Protein AF-A0A0P6G7F4-F1 (afdb_monomer)

Radius of gyration: 25.24 Å; Cα contacts (8 Å, |Δi|>4): 689; chains: 1; bounding box: 61×70×70 Å

Mean predicted aligned error: 9.14 Å

Organism: NCBI:txid35525

Foldseek 3Di:
DDDPPDPPQPPPDDVCNLVPPPEDDEDAPAFDWFQDPPDRSSNYIDGQGADEFFAADDDDDPSYDHDAQWHFADPDVPDGTGTHGDPAPLSVQLVVQVVCVVVVWDAPFFDRFDADSNRFTQQWDQGVQFKIFGAERNRHTWQAIARCVQPVDCLSQVLPLRNVVVVQVVDPVNPPADRFAADNRNFGQQWGDDPQWIFGADRPPRDTPDDIDGLCCSCVYPSDDPVQADSNRADQLVVLLVVLVVVQVVVVVVVHGDDPSDRFDADSNNFGAQWDDDPFKIAGADSNRHGQDQLMDTCPDPCNVVQRLLLSHSQVNCVPVPTDRWDAASSNWGQQWTDDDQWIAGADRNRGGDTYIDGPVPQVVYPPDDPVDPPHD

InterPro domains:
  IPR000716 Thyroglobulin type-1 [PF00086] (112-146)
  IPR000716 Thyroglobulin type-1 [PF00086] (169-211)
  IPR000716 Thyroglobulin type-1 [PF00086] (321-354)
  IPR000716 Thyroglobulin type-1 [PS51162] (87-159)
  IPR000716 Thyroglobulin type-1 [PS51162] (160-223)
  IPR000716 Thyroglobulin type-1 [PS51162] (306-368)
  IPR000716 Thyroglobulin type-1 [SM00211] (112-163)
  IPR000716 Thyroglobulin type-1 [SM00211] (179-227)
  IPR000716 Thyroglobulin type-1 [SM00211] (263-308)
  IPR000716 Thyroglobulin type-1 [SM00211] (325-372)
  IPR036857 Thyroglobulin type-1 superfamily [G3DSA:4.10.800.10] (82-163)
  IPR036857 Thyroglobulin type-1 superfamily [G3DSA:4.10.800.10] (311-371)
  IPR036857 Thyroglobulin type-1 superfamily [SSF57610] (62-162)
  IPR036857 Thyroglobulin type-1 superfamily [SSF57610] (157-204)
  IPR036857 Thyroglobulin type-1 superfamily [SSF57610] (229-301)
  IPR036857 Thyroglobulin type-1 superfamily [SSF57610] (313-354)
  IPR051950 Developmental regulator and protease inhibitor [PTHR12352] (20-315)

Sequence (377 aa):
MLLPFVTLGDANCKEGSCDSANCASVDCSFGKMMNDPSSPCGCCKLCIFYIGENEACGVNMNNRECGPGLTCAVQNPGSEYICVKLETDCFKAQTDYDDRKSSGSLGMYETRPRCDDNGDFIARKCQPGSSCYCVDVANNRIFGESPPSYATSDVAMNCECSRAYQVAAQQDSLRTVQFPHCLPNGNYDLLQCVNQACFCIDSANQTLTSSIQPITAIMELPCYKADLHTPNYYRPCELERIKAKMLTNSYNRQNITLIGIEQPDCSPDGFYQPLILTKSTVYCADPYGEKIEHFEIEKESANANSMNCKCARTRYWLTDQNVAKPFCCTNGNYRPIQCRGGVCFCVDPDGNQIGIEVQTDKLTELKCYQQNQYPNC

Structure (mmCIF, N/CA/C/O backbone):
data_AF-A0A0P6G7F4-F1
#
_entry.id   AF-A0A0P6G7F4-F1
#
loop_
_atom_site.group_PDB
_atom_site.id
_atom_site.type_symbol
_atom_site.label_atom_id
_atom_site.label_alt_id
_atom_site.label_comp_id
_atom_site.label_asym_id
_atom_site.label_entity_id
_atom_site.label_seq_id
_atom_site.pdbx_PDB_ins_code
_atom_site.Cartn_x
_atom_site.Cartn_y
_atom_site.Cartn_z
_atom_site.occupancy
_atom_site.B_iso_or_equiv
_atom_site.auth_seq_id
_atom_site.auth_comp_id
_atom_site.auth_asym_id
_atom_site.auth_atom_id
_atom_site.pdbx_PDB_model_num
ATOM 1 N N . MET A 1 1 ? 20.709 20.300 11.913 1.00 32.03 1 MET A N 1
ATOM 2 C CA . MET A 1 1 ? 19.350 20.846 11.733 1.00 32.03 1 MET A CA 1
ATOM 3 C C . MET A 1 1 ? 19.401 21.725 10.488 1.00 32.03 1 MET A C 1
ATOM 5 O O . MET A 1 1 ? 19.714 22.901 10.583 1.00 32.03 1 MET A O 1
ATOM 9 N N . LEU A 1 2 ? 19.282 21.109 9.311 1.00 24.41 2 LEU A N 1
ATOM 10 C CA . LEU A 1 2 ? 19.240 21.810 8.027 1.00 24.41 2 LEU A CA 1
ATOM 11 C C . LEU A 1 2 ? 17.775 21.798 7.604 1.00 24.41 2 LEU A C 1
ATOM 13 O O . LEU A 1 2 ? 17.211 20.735 7.363 1.00 24.41 2 LEU A O 1
ATOM 17 N N . LEU A 1 3 ? 17.152 22.972 7.646 1.00 25.89 3 LEU A N 1
ATOM 18 C CA . LEU A 1 3 ? 15.829 23.203 7.079 1.00 25.89 3 LEU A CA 1
ATOM 19 C C . LEU A 1 3 ? 15.909 22.943 5.567 1.00 25.89 3 LEU A C 1
ATOM 21 O O . LEU A 1 3 ? 16.916 23.323 4.960 1.00 25.89 3 LEU A O 1
ATOM 25 N N . PRO A 1 4 ? 14.892 22.333 4.938 1.00 29.38 4 PRO A N 1
ATOM 26 C CA . PRO A 1 4 ? 14.825 22.341 3.489 1.00 29.38 4 PRO A CA 1
ATOM 27 C C . PRO A 1 4 ? 14.678 23.799 3.041 1.00 29.38 4 PRO A C 1
ATOM 29 O O . PRO A 1 4 ? 13.988 24.596 3.685 1.00 29.38 4 PRO A O 1
ATOM 32 N N . PHE A 1 5 ? 15.364 24.160 1.960 1.00 26.66 5 PHE A N 1
ATOM 33 C CA . PHE A 1 5 ? 15.181 25.446 1.303 1.00 26.66 5 PHE A CA 1
ATOM 34 C C . PHE A 1 5 ? 13.724 25.544 0.842 1.00 26.66 5 PHE A C 1
ATOM 36 O O . PHE A 1 5 ? 13.345 24.995 -0.188 1.00 26.66 5 PHE A O 1
ATOM 43 N N . VAL A 1 6 ? 12.899 26.238 1.625 1.00 29.52 6 VAL A N 1
ATOM 44 C CA . VAL A 1 6 ? 11.626 26.775 1.157 1.00 29.52 6 VAL A CA 1
ATOM 45 C C . VAL A 1 6 ? 11.990 27.763 0.058 1.00 29.52 6 VAL A C 1
ATOM 47 O O . VAL A 1 6 ? 12.577 28.811 0.330 1.00 29.52 6 VAL A O 1
ATOM 50 N N . THR A 1 7 ? 11.693 27.422 -1.194 1.00 34.00 7 THR A N 1
ATOM 51 C CA . THR A 1 7 ? 11.635 28.424 -2.254 1.00 34.00 7 THR A CA 1
ATOM 52 C C . THR A 1 7 ? 10.629 29.468 -1.793 1.00 34.00 7 THR A C 1
ATOM 54 O O . THR A 1 7 ? 9.460 29.140 -1.582 1.00 34.00 7 THR A O 1
ATOM 57 N N . LEU A 1 8 ? 11.098 30.695 -1.567 1.00 36.47 8 LEU A N 1
ATOM 58 C CA . LEU A 1 8 ? 10.249 31.856 -1.341 1.00 36.47 8 LEU A CA 1
ATOM 59 C C . LEU A 1 8 ? 9.288 31.950 -2.529 1.00 36.47 8 LEU A C 1
ATOM 61 O O . LEU A 1 8 ? 9.662 32.427 -3.595 1.00 36.47 8 LEU A O 1
ATOM 65 N N . GLY A 1 9 ? 8.067 31.443 -2.366 1.00 42.19 9 GLY A N 1
ATOM 66 C CA . GLY A 1 9 ? 6.969 31.839 -3.228 1.00 42.19 9 GLY A CA 1
ATOM 67 C C . GLY A 1 9 ? 6.782 33.334 -3.023 1.00 42.19 9 GLY A C 1
ATOM 68 O O . GLY A 1 9 ? 6.630 33.780 -1.883 1.00 42.19 9 GLY A O 1
ATOM 69 N N . ASP A 1 10 ? 6.858 34.106 -4.105 1.00 47.03 10 ASP A N 1
ATOM 70 C CA . ASP A 1 10 ? 6.564 35.533 -4.085 1.00 47.03 10 ASP A CA 1
ATOM 71 C C . ASP A 1 10 ? 5.234 35.757 -3.356 1.00 47.03 10 ASP A C 1
ATOM 73 O O . ASP A 1 10 ? 4.181 35.287 -3.791 1.00 47.03 10 ASP A O 1
ATOM 77 N N . ALA A 1 11 ? 5.268 36.497 -2.246 1.00 52.34 11 ALA A N 1
ATOM 78 C CA . ALA A 1 11 ? 4.124 36.732 -1.357 1.00 52.34 11 ALA A CA 1
ATOM 79 C C . ALA A 1 11 ? 2.942 37.495 -2.014 1.00 52.34 11 ALA A C 1
ATOM 81 O O . ALA A 1 11 ? 1.990 37.869 -1.332 1.00 52.34 11 ALA A O 1
ATOM 82 N N . ASN A 1 12 ? 2.995 37.733 -3.330 1.00 59.50 12 ASN A N 1
ATOM 83 C CA . ASN A 1 12 ? 2.031 38.494 -4.125 1.00 59.50 12 ASN A CA 1
ATOM 84 C C . ASN A 1 12 ? 1.296 37.669 -5.196 1.00 59.50 12 ASN A C 1
ATOM 86 O O . ASN A 1 12 ? 0.457 38.225 -5.905 1.00 59.50 12 ASN A O 1
ATOM 90 N N . CYS A 1 13 ? 1.5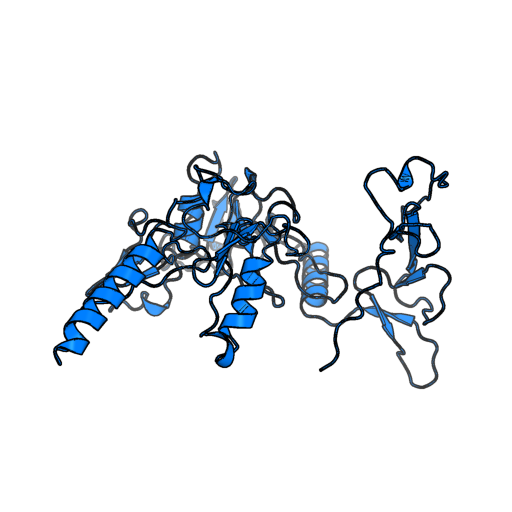78 36.373 -5.334 1.00 65.19 13 CYS A N 1
ATOM 91 C CA . CYS A 1 13 ? 0.926 35.534 -6.338 1.00 65.19 13 CYS A CA 1
ATOM 92 C C . CYS A 1 13 ? -0.450 35.062 -5.842 1.00 65.19 13 CYS A C 1
ATOM 94 O O . CYS A 1 13 ? -0.553 34.386 -4.819 1.00 65.19 13 CYS A O 1
ATOM 96 N N . LYS A 1 14 ? -1.514 35.447 -6.553 1.00 73.38 14 LYS A N 1
ATOM 97 C CA . LYS A 1 14 ? -2.914 35.093 -6.273 1.00 73.38 14 LYS A CA 1
ATOM 98 C C . LYS A 1 14 ? -3.507 34.314 -7.448 1.00 73.38 14 LYS A C 1
ATOM 100 O O . LYS A 1 14 ? -2.925 34.244 -8.529 1.00 73.38 14 LYS A O 1
ATOM 105 N N . GLU A 1 15 ? -4.692 33.749 -7.250 1.00 62.62 15 GLU A N 1
ATOM 106 C CA . GLU A 1 15 ? -5.500 33.217 -8.352 1.00 62.62 15 GLU A CA 1
ATOM 107 C C . GLU A 1 15 ? -5.698 34.298 -9.435 1.00 62.62 15 GLU A C 1
ATOM 109 O O . GLU A 1 15 ? -6.018 35.445 -9.117 1.00 62.62 15 GLU A O 1
ATOM 114 N N . GLY A 1 16 ? -5.433 33.953 -10.699 1.00 67.69 16 GLY A N 1
ATOM 115 C CA . GLY A 1 16 ? -5.450 34.883 -11.839 1.00 67.69 16 GLY A CA 1
ATOM 116 C C . GLY A 1 16 ? -4.136 35.635 -12.110 1.00 67.69 16 GLY A C 1
ATOM 117 O O . GLY A 1 16 ? -4.030 36.365 -13.094 1.00 67.69 16 G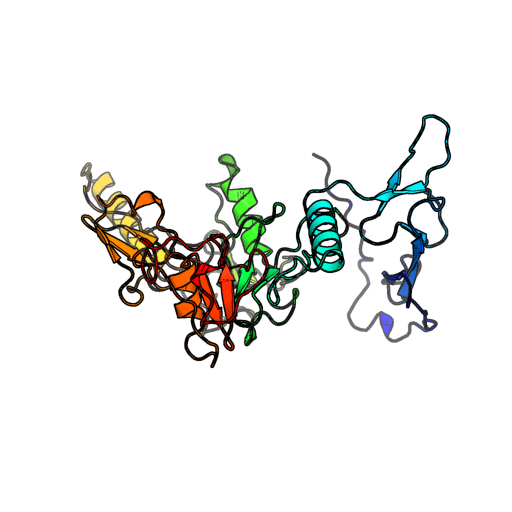LY A O 1
ATOM 118 N N . SER A 1 17 ? -3.081 35.438 -11.304 1.00 74.06 17 SER A N 1
ATOM 119 C CA . SER A 1 17 ? -1.766 36.073 -11.536 1.00 74.06 17 SER A CA 1
ATOM 120 C C . SER A 1 17 ? -1.102 35.691 -12.867 1.00 74.06 17 SER A C 1
ATOM 122 O O . SER A 1 17 ? -0.202 36.399 -13.311 1.00 74.06 17 SER A O 1
ATOM 124 N N . CYS A 1 18 ? -1.548 34.613 -13.514 1.00 75.88 18 CYS A N 1
ATOM 125 C CA . CYS A 1 18 ? -1.032 34.157 -14.804 1.00 75.88 18 CYS A CA 1
ATOM 126 C C . CYS A 1 18 ? -1.913 34.537 -16.004 1.00 75.88 18 CYS A C 1
ATOM 128 O O . CYS A 1 18 ? -1.534 34.241 -17.134 1.00 75.88 18 CYS A O 1
ATOM 130 N N . ASP A 1 19 ? -3.043 35.222 -15.800 1.00 77.38 19 ASP A N 1
ATOM 131 C CA . ASP A 1 19 ? -4.016 35.507 -16.870 1.00 77.38 19 ASP A CA 1
ATOM 132 C C . ASP A 1 19 ? -3.482 36.495 -17.921 1.00 77.38 19 ASP A C 1
ATOM 134 O O . ASP A 1 19 ? -3.932 36.511 -19.066 1.00 77.38 19 ASP A O 1
ATOM 138 N N . SER A 1 20 ? -2.501 37.318 -17.545 1.00 73.25 20 SER A N 1
ATOM 139 C CA . SER A 1 20 ? -1.807 38.261 -18.430 1.00 73.25 20 SER A CA 1
ATOM 140 C C . SER A 1 20 ? -0.437 37.763 -18.902 1.00 73.25 20 SER A C 1
ATOM 142 O O . SER A 1 20 ? 0.250 38.469 -19.645 1.00 73.25 20 SER A O 1
ATOM 144 N N . ALA A 1 21 ? -0.019 36.561 -18.487 1.00 76.00 21 ALA A N 1
ATOM 145 C CA . ALA A 1 21 ? 1.273 36.003 -18.857 1.00 76.00 21 ALA A CA 1
ATOM 146 C C . ALA A 1 21 ? 1.234 35.496 -20.306 1.00 76.00 21 ALA A C 1
ATOM 148 O O . ALA A 1 21 ? 0.567 34.516 -20.631 1.00 76.00 21 ALA A O 1
ATOM 149 N N . ASN A 1 22 ? 1.974 36.160 -21.197 1.00 81.31 22 ASN A N 1
ATOM 150 C CA . ASN A 1 22 ? 2.130 35.713 -22.578 1.00 81.31 22 ASN A CA 1
ATOM 151 C C . ASN A 1 22 ? 3.316 34.745 -22.683 1.00 81.31 22 ASN A C 1
ATOM 153 O O . ASN A 1 22 ? 4.452 35.159 -22.919 1.00 81.31 22 ASN A O 1
ATOM 157 N N . CYS A 1 23 ? 3.053 33.461 -22.449 1.00 82.56 23 CYS A N 1
ATOM 158 C CA . CYS A 1 23 ? 4.069 32.415 -22.473 1.00 82.56 23 CYS A CA 1
ATOM 159 C C . CYS A 1 23 ? 4.155 31.757 -23.854 1.00 82.56 23 CYS A C 1
ATOM 161 O O . CYS A 1 23 ? 3.141 31.378 -24.441 1.00 82.56 23 CYS A O 1
ATOM 163 N N . ALA A 1 24 ? 5.375 31.572 -24.359 1.00 81.38 24 ALA A N 1
ATOM 164 C CA . ALA A 1 24 ? 5.593 30.773 -25.558 1.00 81.38 24 ALA A CA 1
ATOM 165 C C . ALA A 1 24 ? 5.226 29.304 -25.292 1.00 81.38 24 ALA A C 1
ATOM 167 O O . ALA A 1 24 ? 5.461 28.779 -24.202 1.00 81.38 24 ALA A O 1
ATOM 168 N N . SER A 1 25 ? 4.669 28.631 -26.301 1.00 79.94 25 SER A N 1
ATOM 169 C CA . SER A 1 25 ? 4.510 27.178 -26.254 1.00 79.94 25 SER A CA 1
ATOM 170 C C . SER A 1 25 ? 5.894 26.530 -26.244 1.00 79.94 25 SER A C 1
ATOM 172 O O . SER A 1 25 ? 6.735 26.851 -27.084 1.00 79.94 25 SER A O 1
ATOM 174 N N . VAL A 1 26 ? 6.125 25.638 -25.282 1.00 83.75 26 VAL A N 1
ATOM 175 C CA . VAL A 1 26 ? 7.378 24.895 -25.145 1.00 83.75 26 VAL A CA 1
ATOM 176 C C . VAL A 1 26 ? 7.115 23.436 -25.489 1.00 83.75 26 VAL A C 1
ATOM 178 O O . VAL A 1 26 ? 6.286 22.789 -24.849 1.00 83.75 26 VAL A O 1
ATOM 181 N N . ASP A 1 27 ? 7.822 22.922 -26.495 1.00 85.50 27 ASP A N 1
ATOM 182 C CA . ASP A 1 27 ? 7.880 21.487 -26.767 1.00 85.50 27 ASP A CA 1
ATOM 183 C C . ASP A 1 27 ? 8.790 20.815 -25.734 1.00 85.50 27 ASP A C 1
ATOM 185 O O . ASP A 1 27 ? 9.940 21.215 -25.545 1.00 85.50 27 ASP A O 1
ATOM 189 N N . CYS A 1 28 ? 8.256 19.799 -25.062 1.00 84.62 28 CYS A N 1
ATOM 190 C CA . CYS A 1 28 ? 8.971 19.020 -24.062 1.00 84.62 28 CYS A CA 1
ATOM 191 C C . CYS A 1 28 ? 8.743 17.520 -24.233 1.00 84.62 28 CYS A C 1
ATOM 193 O O . CYS A 1 28 ? 8.580 16.777 -23.269 1.00 84.62 28 CYS A O 1
ATOM 195 N N . SER A 1 29 ? 8.723 17.071 -25.487 1.00 84.44 29 SER A N 1
ATOM 196 C CA . SER A 1 29 ? 8.548 15.657 -25.830 1.00 84.44 29 SER A CA 1
ATOM 197 C C . SER A 1 29 ? 9.662 14.749 -25.274 1.00 84.44 29 SER A C 1
ATOM 199 O O . SER A 1 29 ? 9.4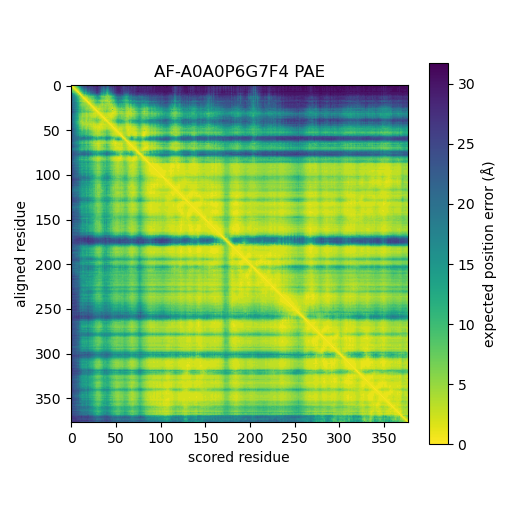30 13.563 -25.054 1.00 84.44 29 SER A O 1
ATOM 201 N N . PHE A 1 30 ? 10.857 15.298 -25.018 1.00 83.75 30 PHE A N 1
ATOM 202 C CA . PHE A 1 30 ? 12.039 14.574 -24.523 1.00 83.75 30 PHE A CA 1
ATOM 203 C C . PHE A 1 30 ? 12.648 15.242 -23.282 1.00 83.75 30 PHE A C 1
ATOM 205 O O . PHE A 1 30 ? 13.852 15.497 -23.216 1.00 83.75 30 PHE A O 1
ATOM 212 N N . GLY A 1 31 ? 11.807 15.579 -22.307 1.00 85.00 31 GLY A N 1
ATOM 213 C CA . GLY A 1 31 ? 12.251 16.278 -21.109 1.00 85.00 31 GLY A CA 1
ATOM 214 C C . GLY A 1 31 ? 11.205 16.361 -20.005 1.00 85.00 31 GLY A C 1
ATOM 215 O O . GLY A 1 31 ? 10.119 15.787 -20.098 1.00 85.00 31 GLY A O 1
ATOM 216 N N . LYS A 1 32 ? 11.542 17.114 -18.959 1.00 85.38 32 LYS A N 1
ATOM 217 C CA . LYS A 1 32 ? 10.670 17.447 -17.835 1.00 85.38 32 LYS A CA 1
ATOM 218 C C . LYS A 1 32 ? 10.153 18.871 -17.974 1.00 85.38 32 LYS A C 1
ATOM 220 O O . LYS A 1 32 ? 10.929 19.825 -18.027 1.00 85.38 32 LYS A O 1
ATOM 225 N N . MET A 1 33 ? 8.832 19.024 -17.981 1.00 86.81 33 MET A N 1
ATOM 226 C CA . MET A 1 33 ? 8.202 20.340 -17.891 1.00 86.81 33 MET A CA 1
ATOM 227 C C . MET A 1 33 ? 8.309 20.875 -16.467 1.00 86.81 33 MET A C 1
ATOM 229 O O . MET A 1 33 ? 7.898 20.211 -15.515 1.00 86.81 33 MET A O 1
ATOM 233 N N . MET A 1 34 ? 8.804 22.098 -16.324 1.00 83.38 34 MET A N 1
ATOM 234 C CA . MET A 1 34 ? 8.910 22.791 -15.043 1.00 83.38 34 MET A CA 1
ATOM 235 C C . MET A 1 34 ? 8.367 24.212 -15.149 1.00 83.38 34 MET A C 1
ATOM 237 O O . MET A 1 34 ? 8.244 24.764 -16.243 1.00 83.38 34 MET A O 1
ATOM 241 N N . ASN A 1 35 ? 8.017 24.808 -14.009 1.00 84.31 35 ASN A N 1
ATOM 242 C CA . ASN A 1 35 ? 7.751 26.243 -13.960 1.00 84.31 35 ASN A CA 1
ATOM 243 C C . ASN A 1 35 ? 9.066 26.980 -14.200 1.00 84.31 35 ASN A C 1
ATOM 245 O O . ASN A 1 35 ? 10.075 26.645 -13.583 1.00 84.31 35 ASN A O 1
ATOM 249 N N . ASP A 1 36 ? 9.044 27.969 -15.084 1.00 83.56 36 ASP A N 1
ATOM 250 C CA . ASP A 1 36 ? 10.187 28.834 -15.325 1.00 83.56 36 ASP A CA 1
ATOM 251 C C . ASP A 1 36 ? 10.419 29.719 -14.089 1.00 83.56 36 ASP A C 1
ATOM 253 O O . ASP A 1 36 ? 9.568 30.560 -13.784 1.00 83.56 36 ASP A O 1
ATOM 257 N N . PRO A 1 37 ? 11.541 29.557 -13.363 1.00 77.62 37 PRO A N 1
ATOM 258 C CA . PRO A 1 37 ? 11.825 30.354 -12.174 1.00 77.62 37 PRO A CA 1
ATOM 259 C C . PRO A 1 37 ? 12.095 31.830 -12.497 1.00 77.62 37 PRO A C 1
ATOM 261 O O . PRO A 1 37 ? 12.038 32.665 -11.601 1.00 77.62 37 PRO A O 1
ATOM 264 N N . SER A 1 38 ? 12.379 32.168 -13.760 1.00 80.56 38 SER A N 1
ATOM 265 C CA . SER A 1 38 ? 12.481 33.556 -14.221 1.00 80.56 38 SER A CA 1
ATOM 266 C C . SER A 1 38 ? 11.122 34.170 -14.579 1.00 80.56 38 SER A C 1
ATOM 268 O O . SER A 1 38 ? 11.014 35.386 -14.753 1.00 80.56 38 SER A O 1
ATOM 270 N N . SER A 1 39 ? 10.068 33.349 -14.655 1.00 80.56 39 SER A N 1
ATOM 271 C CA . SER A 1 39 ? 8.709 33.812 -14.908 1.00 80.56 39 SER A CA 1
ATOM 272 C C . SER A 1 39 ? 8.061 34.331 -13.619 1.00 80.56 39 SER A C 1
ATOM 274 O O . SER A 1 39 ? 8.060 33.617 -12.611 1.00 80.56 39 SER A O 1
ATOM 276 N N . PRO A 1 40 ? 7.450 35.534 -13.630 1.00 77.56 40 PRO A N 1
ATOM 277 C CA . PRO A 1 40 ? 6.684 36.039 -12.493 1.00 77.56 40 PRO A CA 1
ATOM 278 C C . PRO A 1 40 ? 5.640 35.016 -12.040 1.00 77.56 40 PRO A C 1
ATOM 280 O O . PRO A 1 40 ? 4.888 34.496 -12.866 1.00 77.56 40 PRO A O 1
ATOM 283 N N . CYS A 1 41 ? 5.607 34.704 -10.742 1.00 76.06 41 CYS A N 1
ATOM 284 C CA . CYS A 1 41 ? 4.721 33.685 -10.165 1.00 76.06 41 CYS A CA 1
ATOM 285 C C . CYS A 1 41 ? 4.843 32.269 -10.775 1.00 76.06 41 CYS A C 1
ATOM 287 O O . CYS A 1 41 ? 3.969 31.434 -10.549 1.00 76.06 41 CYS A O 1
ATOM 289 N N . GLY A 1 42 ? 5.904 31.976 -11.540 1.00 75.62 42 GLY A N 1
ATOM 290 C CA . GLY A 1 42 ? 6.092 30.688 -12.215 1.00 75.62 42 GLY A CA 1
ATOM 291 C C . GLY A 1 42 ? 5.057 30.400 -13.309 1.00 75.62 42 GLY A C 1
ATOM 292 O O . GLY A 1 42 ? 4.745 29.235 -13.562 1.00 75.62 42 GLY A O 1
ATOM 293 N N . CYS A 1 43 ? 4.487 31.442 -13.924 1.00 84.06 43 CYS A N 1
ATOM 294 C CA . CYS A 1 43 ? 3.384 31.314 -14.877 1.00 84.06 43 CYS A CA 1
ATOM 295 C C . CYS A 1 43 ? 3.777 30.636 -16.195 1.00 84.06 43 CYS A C 1
ATOM 297 O O . CYS A 1 43 ? 2.992 29.870 -16.757 1.00 84.06 43 CYS A O 1
ATOM 299 N N . CYS A 1 44 ? 4.986 30.895 -16.690 1.00 86.38 44 CYS A N 1
ATOM 300 C CA . CYS A 1 44 ? 5.501 30.237 -17.882 1.00 86.38 44 CYS A CA 1
ATOM 301 C C . CYS A 1 44 ? 6.174 28.912 -17.543 1.00 86.38 44 CYS A C 1
ATOM 303 O O . CYS A 1 44 ? 6.639 28.679 -16.427 1.00 86.38 44 CYS A O 1
ATOM 305 N N . LYS A 1 45 ? 6.204 28.022 -18.533 1.00 87.50 45 LYS A N 1
ATOM 306 C CA . LYS A 1 45 ? 6.851 26.720 -18.421 1.00 87.50 45 LYS A CA 1
ATOM 307 C C . LYS A 1 45 ? 8.166 26.727 -19.181 1.00 87.50 45 LYS A C 1
ATOM 309 O O . LYS A 1 45 ? 8.288 27.404 -20.196 1.00 87.50 45 LYS A O 1
ATOM 314 N N . LEU A 1 46 ? 9.105 25.920 -18.714 1.00 88.44 46 LEU A N 1
ATOM 315 C CA . LEU A 1 46 ? 10.348 25.600 -19.400 1.00 88.44 46 LEU A CA 1
ATOM 316 C C . LEU A 1 46 ? 10.465 24.074 -19.506 1.00 88.44 46 LEU A C 1
ATOM 318 O O . LEU A 1 46 ? 9.889 23.350 -18.691 1.00 88.44 46 LEU A O 1
ATOM 322 N N . CYS A 1 47 ? 11.216 23.588 -20.489 1.00 88.06 47 CYS A N 1
ATOM 323 C CA . CYS A 1 47 ? 11.548 22.173 -20.601 1.00 88.06 47 CYS A CA 1
ATOM 324 C C . CYS A 1 47 ? 13.004 21.935 -20.213 1.00 88.06 47 CYS A C 1
ATOM 326 O O . CYS A 1 47 ? 13.896 22.557 -20.795 1.00 88.06 47 CYS A O 1
ATOM 328 N N . ILE A 1 48 ? 13.238 21.019 -19.275 1.00 87.56 48 ILE A N 1
ATOM 329 C CA . ILE A 1 48 ? 14.564 20.455 -19.029 1.00 87.56 48 ILE A CA 1
ATOM 330 C C . ILE A 1 48 ? 14.706 19.202 -19.888 1.00 87.56 48 ILE A C 1
ATOM 332 O O . ILE A 1 48 ? 13.992 18.227 -19.681 1.00 87.56 48 ILE A O 1
ATOM 336 N N . PHE A 1 49 ? 15.602 19.228 -20.870 1.00 88.94 49 PHE A N 1
ATOM 337 C CA . PHE A 1 49 ? 15.804 18.107 -21.785 1.00 88.94 49 PHE A CA 1
ATOM 338 C C . PHE A 1 49 ? 16.640 17.005 -21.143 1.00 88.94 49 PHE A C 1
ATOM 340 O O . PHE A 1 49 ? 17.657 17.277 -20.500 1.00 88.94 49 PHE A O 1
ATOM 347 N N . TYR A 1 50 ? 16.237 15.760 -21.373 1.00 90.62 50 TYR A N 1
ATOM 348 C CA . TYR A 1 50 ? 16.955 14.610 -20.846 1.00 90.62 50 TYR A CA 1
ATOM 349 C C . TYR A 1 50 ? 18.200 14.275 -21.671 1.00 90.62 50 TYR A C 1
ATOM 351 O O . TYR A 1 50 ? 18.185 14.304 -22.901 1.00 90.62 50 TYR A O 1
ATOM 359 N N . ILE A 1 51 ? 19.267 13.936 -20.956 1.00 89.50 51 ILE A N 1
ATOM 360 C CA . ILE A 1 51 ? 20.563 13.480 -21.454 1.00 89.50 51 ILE A CA 1
ATOM 361 C C . ILE A 1 51 ? 20.630 11.956 -21.287 1.00 89.50 51 ILE A C 1
ATOM 363 O O . ILE A 1 51 ? 20.201 11.417 -20.261 1.00 89.50 51 ILE A O 1
ATOM 367 N N . GLY A 1 52 ? 21.144 11.265 -22.303 1.00 88.62 52 GLY A N 1
ATOM 368 C CA . GLY A 1 52 ? 21.252 9.809 -22.333 1.00 88.62 52 GLY A CA 1
ATOM 369 C C . GLY A 1 52 ? 22.411 9.256 -21.501 1.00 88.62 52 GLY A C 1
ATOM 370 O O . GLY A 1 52 ? 23.301 9.978 -21.059 1.00 88.62 52 GLY A O 1
ATOM 371 N N . GLU A 1 53 ? 22.420 7.940 -21.298 1.00 89.81 53 GLU A N 1
ATOM 372 C CA . GLU A 1 53 ? 23.527 7.243 -20.633 1.00 89.81 53 GLU A CA 1
ATOM 373 C C . GLU A 1 53 ? 24.850 7.453 -21.395 1.00 89.81 53 GLU A C 1
ATOM 375 O O . GLU A 1 53 ? 24.885 7.386 -22.624 1.00 89.81 53 GLU A O 1
ATOM 380 N N . ASN A 1 54 ? 25.945 7.665 -20.662 1.00 89.31 54 ASN A N 1
ATOM 381 C CA . ASN A 1 54 ? 27.294 7.966 -21.164 1.00 89.31 54 ASN A CA 1
ATOM 382 C C . ASN A 1 54 ? 27.458 9.309 -21.894 1.00 89.31 54 ASN A C 1
ATOM 384 O O . ASN A 1 54 ? 28.535 9.586 -22.422 1.00 89.31 54 ASN A O 1
ATOM 388 N N . GLU A 1 55 ? 26.440 10.165 -21.909 1.00 89.62 55 GLU A N 1
ATOM 389 C CA . GLU A 1 55 ? 26.579 11.532 -22.402 1.00 89.62 55 GLU A CA 1
ATOM 390 C C . GLU A 1 55 ? 27.085 12.468 -21.294 1.00 89.62 55 GLU A C 1
ATOM 392 O O . GLU A 1 55 ? 26.828 12.256 -20.105 1.00 89.62 55 GLU A O 1
ATOM 397 N N . ALA A 1 56 ? 27.823 13.508 -21.692 1.00 88.25 56 ALA A N 1
ATOM 398 C CA . ALA A 1 56 ? 28.409 14.478 -20.773 1.00 88.25 56 ALA A CA 1
ATOM 399 C C . ALA A 1 56 ? 27.333 15.239 -19.987 1.00 88.25 56 ALA A C 1
ATOM 401 O O . ALA A 1 56 ? 26.372 15.751 -20.565 1.00 88.25 56 ALA A O 1
ATOM 402 N N . CYS A 1 57 ? 27.536 15.352 -18.676 1.00 88.12 57 CYS A N 1
ATOM 403 C CA . CYS A 1 57 ? 26.657 16.054 -17.752 1.00 88.12 57 CYS A CA 1
ATOM 404 C C . CYS A 1 57 ? 27.434 17.068 -16.887 1.00 88.12 57 CYS A C 1
ATOM 406 O O . CYS A 1 57 ? 28.662 17.059 -16.856 1.00 88.12 57 CYS A O 1
ATOM 408 N N . GLY A 1 58 ? 26.756 17.980 -16.184 1.00 80.50 58 GLY A N 1
ATOM 409 C CA . GLY A 1 58 ? 27.428 18.949 -15.312 1.00 80.50 58 GLY A CA 1
ATOM 410 C C . GLY A 1 58 ? 26.480 19.888 -14.565 1.00 80.50 58 GLY A C 1
ATOM 411 O O . GLY A 1 58 ? 25.283 19.915 -14.819 1.00 80.50 58 GLY A O 1
ATOM 412 N N . VAL A 1 59 ? 27.030 20.691 -13.646 1.00 66.50 59 VAL A N 1
ATOM 413 C CA . VAL A 1 59 ? 26.258 21.563 -12.730 1.00 66.50 59 VAL A CA 1
ATOM 414 C C . VAL A 1 59 ? 25.619 22.775 -13.439 1.00 66.50 59 VAL A C 1
ATOM 416 O O . VAL A 1 59 ? 24.677 23.361 -12.925 1.00 66.50 59 VAL A O 1
ATOM 419 N N . ASN A 1 60 ? 26.104 23.145 -14.630 1.00 66.06 60 ASN A N 1
ATOM 420 C CA . ASN A 1 60 ? 25.626 24.294 -15.414 1.00 66.06 60 ASN A CA 1
ATOM 421 C C . ASN A 1 60 ? 25.268 23.876 -16.844 1.00 66.06 60 ASN A C 1
ATOM 423 O O . ASN A 1 60 ? 25.899 24.306 -17.811 1.00 66.06 60 ASN A O 1
ATOM 427 N N . MET A 1 61 ? 24.275 23.005 -16.989 1.00 63.47 61 MET A N 1
ATOM 428 C CA . MET A 1 61 ? 23.760 22.650 -18.307 1.00 63.47 61 MET A CA 1
ATOM 429 C C . MET A 1 61 ? 22.482 23.426 -18.592 1.00 63.47 61 MET A C 1
ATOM 431 O O . MET A 1 61 ? 21.523 23.336 -17.835 1.00 63.47 61 MET A O 1
ATOM 435 N N . ASN A 1 62 ? 22.486 24.197 -19.684 1.00 71.69 62 ASN A N 1
ATOM 436 C CA . ASN A 1 62 ? 21.370 25.018 -20.168 1.00 71.69 62 ASN A CA 1
ATOM 437 C C . ASN A 1 62 ? 20.074 24.195 -20.317 1.00 71.69 62 ASN A C 1
ATOM 439 O O . ASN A 1 62 ? 19.795 23.685 -21.402 1.00 71.69 62 ASN A O 1
ATOM 443 N N . ASN A 1 63 ? 19.298 24.069 -19.240 1.00 78.38 63 ASN A N 1
ATOM 444 C CA . ASN A 1 63 ? 18.069 23.279 -19.162 1.00 78.38 63 ASN A CA 1
ATOM 445 C C . ASN A 1 63 ? 18.250 21.831 -19.645 1.00 78.38 63 ASN A C 1
ATOM 447 O O . ASN A 1 63 ? 17.454 21.337 -20.443 1.00 78.38 63 ASN A O 1
ATOM 451 N N . ARG A 1 64 ? 19.314 21.153 -19.201 1.00 85.12 64 ARG A N 1
ATOM 452 C CA . ARG A 1 64 ? 19.491 19.718 -19.450 1.00 85.12 64 ARG A CA 1
ATOM 453 C C . ARG A 1 64 ? 19.853 18.976 -18.177 1.00 85.12 64 ARG A C 1
ATOM 455 O O . ARG A 1 64 ? 20.627 19.487 -17.374 1.00 85.12 64 ARG A O 1
ATOM 462 N N . GLU A 1 65 ? 19.337 17.767 -18.037 1.00 87.81 65 GLU A N 1
ATOM 463 C CA . GLU A 1 65 ? 19.634 16.881 -16.914 1.00 87.81 65 GLU A CA 1
ATOM 464 C C . GLU A 1 65 ? 19.717 15.433 -17.383 1.00 87.81 65 GLU A C 1
ATOM 466 O O . GLU A 1 65 ? 19.205 15.088 -18.447 1.00 87.81 65 GLU A O 1
ATOM 471 N N . CYS A 1 66 ? 20.375 14.575 -16.609 1.00 89.31 66 CYS A N 1
ATOM 472 C CA . CYS A 1 66 ? 20.359 13.145 -16.891 1.00 89.31 66 CYS A CA 1
ATOM 473 C C . CYS A 1 66 ? 18.917 12.622 -16.884 1.00 89.31 66 CYS A C 1
ATOM 475 O O . CYS A 1 66 ? 18.115 13.015 -16.040 1.00 89.31 66 CYS A O 1
ATOM 477 N N . GLY A 1 67 ? 18.584 11.763 -17.849 1.00 86.88 67 GLY A N 1
ATOM 478 C CA . GLY A 1 67 ? 17.246 11.187 -17.955 1.00 86.88 67 GLY A CA 1
ATOM 479 C C . GLY A 1 67 ? 16.817 10.386 -16.716 1.00 86.88 67 GLY A C 1
ATOM 480 O O . GLY A 1 67 ? 17.648 10.049 -15.872 1.00 86.88 67 GLY A O 1
ATOM 481 N N . PRO A 1 68 ? 15.527 10.026 -16.604 1.00 83.31 68 PRO A N 1
ATOM 482 C CA . PRO A 1 68 ? 15.025 9.235 -15.483 1.00 83.31 68 PRO A CA 1
ATOM 483 C C . PRO A 1 68 ? 15.832 7.943 -15.280 1.00 83.31 68 PRO A C 1
ATOM 485 O O . PRO A 1 68 ? 16.031 7.176 -16.222 1.00 83.31 68 PRO A O 1
ATOM 488 N N . GLY A 1 69 ? 16.287 7.697 -14.048 1.00 84.12 69 GLY A N 1
ATOM 489 C CA . GLY A 1 69 ? 17.140 6.547 -13.712 1.00 84.12 69 GLY A CA 1
ATOM 490 C C . GLY A 1 69 ? 18.626 6.725 -13.981 1.00 84.12 69 GLY A C 1
ATOM 491 O O . GLY A 1 69 ? 19.393 5.777 -13.804 1.00 84.12 69 GLY A O 1
ATOM 492 N N . LEU A 1 70 ? 19.046 7.930 -14.360 1.00 88.81 70 LEU A N 1
ATOM 493 C CA . LEU A 1 70 ? 20.441 8.301 -14.520 1.00 88.81 70 LEU A CA 1
ATOM 494 C C . LEU A 1 70 ? 20.823 9.391 -13.511 1.00 88.81 70 LEU A C 1
ATOM 496 O O . LEU A 1 70 ? 20.019 10.241 -13.141 1.00 88.81 70 LEU A O 1
ATOM 500 N N . THR A 1 71 ? 22.081 9.387 -13.090 1.00 88.56 71 THR A N 1
ATOM 501 C CA . THR A 1 71 ? 22.686 10.413 -12.242 1.00 88.56 71 THR A CA 1
ATOM 502 C C . THR A 1 71 ? 23.982 10.908 -12.859 1.00 88.56 71 THR A C 1
ATOM 504 O O . THR A 1 71 ? 24.665 10.179 -13.580 1.00 88.56 71 THR A O 1
ATOM 507 N N . CYS A 1 72 ? 24.324 12.163 -12.590 1.00 89.00 72 CYS A N 1
ATOM 508 C CA . CYS A 1 72 ? 25.539 12.766 -13.105 1.00 89.00 72 CYS A CA 1
ATOM 509 C C . CYS A 1 72 ? 26.724 12.412 -12.203 1.00 89.00 72 CYS A C 1
ATOM 511 O O . CYS A 1 72 ? 26.833 12.927 -11.089 1.00 89.00 72 CYS A O 1
ATOM 513 N N . ALA A 1 73 ? 27.614 11.537 -12.672 1.00 88.00 73 ALA A N 1
ATOM 514 C CA . ALA A 1 73 ? 28.754 11.074 -11.888 1.00 88.00 73 ALA A CA 1
ATOM 515 C C . ALA A 1 73 ? 30.032 10.961 -12.726 1.00 88.00 73 ALA A C 1
ATOM 517 O O . ALA A 1 73 ? 30.013 10.906 -13.954 1.00 88.00 73 ALA A O 1
ATOM 518 N N . VAL A 1 74 ? 31.168 10.921 -12.033 1.00 86.06 74 VAL A N 1
ATOM 519 C CA . VAL A 1 74 ? 32.484 10.723 -12.644 1.00 86.06 74 VAL A CA 1
ATOM 520 C C . VAL A 1 74 ? 32.839 9.242 -12.555 1.00 86.06 74 VAL A C 1
ATOM 522 O O . VAL A 1 74 ? 32.914 8.701 -11.454 1.00 86.06 74 VAL A O 1
ATOM 525 N N . GLN A 1 75 ? 33.094 8.585 -13.690 1.00 76.50 75 GLN A N 1
ATOM 526 C CA . GLN A 1 75 ? 33.506 7.174 -13.687 1.00 76.50 75 GLN A CA 1
ATOM 527 C C . GLN A 1 75 ? 34.971 6.982 -13.266 1.00 76.50 75 GLN A C 1
ATOM 529 O O . GLN A 1 75 ? 35.292 5.985 -12.627 1.00 76.50 75 GLN A O 1
ATOM 534 N N . ASN A 1 76 ? 35.862 7.929 -13.589 1.00 79.75 76 ASN A N 1
ATOM 535 C CA . ASN A 1 76 ? 37.287 7.860 -13.244 1.00 79.75 76 ASN A CA 1
ATOM 536 C C . ASN A 1 76 ? 37.824 9.202 -12.714 1.00 79.75 76 ASN A C 1
ATOM 538 O O . ASN A 1 76 ? 37.502 10.245 -13.287 1.00 79.75 76 ASN A O 1
ATOM 542 N N . PRO A 1 77 ? 38.695 9.227 -11.689 1.00 73.38 77 PRO A N 1
ATOM 543 C CA . PRO A 1 77 ? 39.281 10.473 -11.190 1.00 73.38 77 PRO A CA 1
ATOM 544 C C . PRO A 1 77 ? 39.940 11.293 -12.317 1.00 73.38 77 PRO A C 1
ATOM 546 O O . PRO A 1 77 ? 40.867 10.816 -12.966 1.00 73.38 77 PRO A O 1
ATOM 549 N N . GLY A 1 78 ? 39.454 12.517 -12.557 1.00 73.25 78 GLY A N 1
ATOM 550 C CA . GLY A 1 78 ? 39.948 13.412 -13.618 1.00 73.25 78 GLY A CA 1
ATOM 551 C C . GLY A 1 78 ? 39.248 13.292 -14.980 1.00 73.25 78 GLY A C 1
ATOM 552 O O . GLY A 1 78 ? 39.648 13.988 -15.910 1.00 73.25 78 GLY A O 1
ATOM 553 N N . SER A 1 79 ? 38.223 12.444 -15.107 1.00 78.50 79 SER A N 1
ATOM 554 C CA . SER A 1 79 ? 37.360 12.377 -16.299 1.00 78.50 79 SER A CA 1
ATOM 555 C C . SER A 1 79 ? 36.188 13.365 -16.237 1.00 78.50 79 SER A C 1
ATOM 557 O O . SER A 1 79 ? 35.885 13.924 -15.180 1.00 78.50 79 SER A O 1
ATOM 559 N N . GLU A 1 80 ? 35.553 13.601 -17.387 1.00 83.25 80 GLU A N 1
ATOM 560 C CA . GLU A 1 80 ? 34.326 14.396 -17.479 1.00 83.25 80 GLU A CA 1
ATOM 561 C C . GLU A 1 80 ? 33.170 13.700 -16.745 1.00 83.25 80 GLU A C 1
ATOM 563 O O . GLU A 1 80 ? 33.113 12.472 -16.645 1.00 83.25 80 GLU A O 1
ATOM 568 N N . TYR A 1 81 ? 32.249 14.499 -16.210 1.00 88.38 81 TYR A N 1
ATOM 569 C CA . TYR A 1 81 ? 31.017 13.983 -15.628 1.00 88.38 81 TYR A CA 1
ATOM 570 C C . TYR A 1 81 ? 30.129 13.456 -16.753 1.00 88.38 81 TYR A C 1
ATOM 572 O O . TYR A 1 81 ? 29.924 14.144 -17.752 1.00 88.38 81 TYR A O 1
ATOM 580 N N . ILE A 1 82 ? 29.587 12.255 -16.579 1.00 90.81 82 ILE A N 1
ATOM 581 C CA . ILE A 1 82 ? 28.666 11.639 -17.533 1.00 90.81 82 ILE A CA 1
ATOM 582 C C . ILE A 1 82 ? 27.438 11.088 -16.813 1.00 90.81 82 ILE A C 1
ATOM 584 O O . ILE A 1 82 ? 27.473 10.795 -15.614 1.00 90.81 82 ILE A O 1
ATOM 588 N N . CYS A 1 83 ? 26.336 10.953 -17.542 1.00 90.12 83 CYS A N 1
ATOM 589 C CA . CYS A 1 83 ? 25.139 10.321 -17.012 1.00 90.12 83 CYS A CA 1
ATOM 590 C C . CYS A 1 83 ? 25.356 8.810 -16.888 1.00 90.12 83 CYS A C 1
ATOM 592 O O . CYS A 1 83 ? 25.570 8.116 -17.882 1.00 90.12 83 CYS A O 1
ATOM 594 N N . VAL A 1 84 ? 25.285 8.297 -15.664 1.00 89.56 84 VAL A N 1
ATOM 595 C CA . VAL A 1 84 ? 25.404 6.868 -15.341 1.00 89.56 84 VAL A CA 1
ATOM 596 C C . VAL A 1 84 ? 24.128 6.376 -14.677 1.00 89.5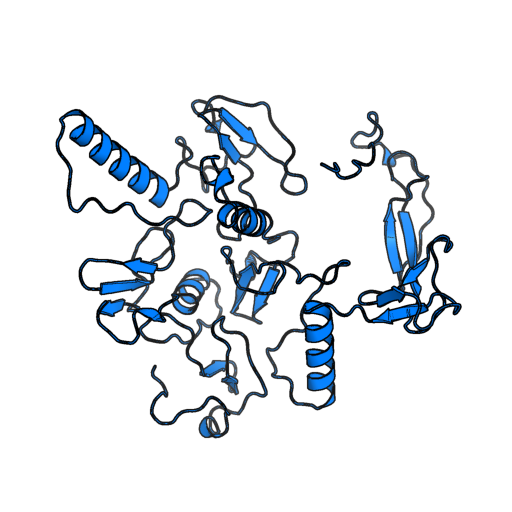6 84 VAL A C 1
ATOM 598 O O . VAL A 1 84 ? 23.389 7.170 -14.103 1.00 89.56 84 VAL A O 1
ATOM 601 N N . LYS A 1 85 ? 23.861 5.070 -14.720 1.00 87.94 85 LYS A N 1
ATOM 602 C CA . LYS A 1 85 ? 22.691 4.486 -14.052 1.00 87.94 85 LYS A CA 1
ATOM 603 C C . LYS A 1 85 ? 22.716 4.734 -12.547 1.00 87.94 85 LYS A C 1
ATOM 605 O O . LYS A 1 85 ? 23.756 4.605 -11.901 1.00 87.94 85 LYS A O 1
ATOM 610 N N . LEU A 1 86 ? 21.559 5.087 -11.996 1.00 86.94 86 LEU A N 1
ATOM 611 C CA . LEU A 1 86 ? 21.395 5.240 -10.560 1.00 86.94 86 LEU A CA 1
ATOM 612 C C . LEU A 1 86 ? 21.279 3.855 -9.902 1.00 86.94 86 LEU A C 1
ATOM 614 O O . LEU A 1 86 ? 20.387 3.073 -10.216 1.00 86.94 86 LEU A O 1
ATOM 618 N N . GLU A 1 87 ? 22.178 3.558 -8.967 1.00 87.75 87 GLU A N 1
ATOM 619 C CA . GLU A 1 87 ? 22.307 2.243 -8.320 1.00 87.75 87 GLU A CA 1
ATOM 620 C C . GLU A 1 87 ? 21.418 2.091 -7.065 1.00 87.75 87 GLU A C 1
ATOM 622 O O . GLU A 1 87 ? 21.872 1.607 -6.023 1.00 87.75 87 GLU A O 1
ATOM 627 N N . THR A 1 88 ? 20.143 2.493 -7.142 1.00 92.25 88 THR A N 1
ATOM 628 C CA . THR A 1 88 ? 19.163 2.293 -6.052 1.00 92.25 88 THR A CA 1
ATOM 629 C C . THR A 1 88 ? 18.366 1.000 -6.211 1.00 92.25 88 THR A C 1
ATOM 631 O O . THR A 1 88 ? 18.293 0.421 -7.297 1.00 92.25 88 THR A O 1
ATOM 634 N N . ASP A 1 89 ? 17.719 0.551 -5.133 1.00 94.94 89 ASP A N 1
ATOM 635 C CA . ASP A 1 89 ? 16.901 -0.667 -5.139 1.00 94.94 89 ASP A CA 1
ATOM 636 C C . ASP A 1 89 ? 15.750 -0.594 -6.155 1.00 94.94 89 ASP A C 1
ATOM 638 O O . ASP A 1 89 ? 15.464 -1.583 -6.833 1.00 94.94 89 ASP A O 1
ATOM 642 N N . CYS A 1 90 ? 15.130 0.579 -6.335 1.00 95.62 90 CYS A N 1
ATOM 643 C CA . CYS A 1 90 ? 14.062 0.737 -7.320 1.00 95.62 90 CYS A CA 1
ATOM 644 C C . CYS A 1 90 ? 14.571 0.631 -8.763 1.00 95.62 90 CYS A C 1
ATOM 646 O O . CYS A 1 90 ? 13.984 -0.097 -9.569 1.00 95.62 90 CYS A O 1
ATOM 648 N N . PHE A 1 91 ? 15.680 1.296 -9.106 1.00 92.81 91 PHE A N 1
ATOM 649 C CA . PHE A 1 91 ? 16.231 1.229 -10.465 1.00 92.81 91 PHE A CA 1
ATOM 650 C C . PHE A 1 91 ? 16.859 -0.134 -10.785 1.00 92.81 91 PHE A C 1
ATOM 652 O O . PHE A 1 91 ? 16.744 -0.615 -11.917 1.00 92.81 91 PHE A O 1
ATOM 659 N N . LYS A 1 92 ? 17.413 -0.828 -9.784 1.00 93.19 92 LYS A N 1
ATOM 660 C CA . LYS A 1 92 ? 17.789 -2.245 -9.908 1.00 93.19 92 LYS A CA 1
ATOM 661 C C . LYS A 1 92 ? 16.577 -3.123 -10.202 1.00 93.19 92 LYS A C 1
ATOM 663 O O . LYS A 1 92 ? 16.633 -3.938 -11.117 1.00 93.19 92 LYS A O 1
ATOM 668 N N . ALA A 1 93 ? 15.462 -2.918 -9.499 1.00 94.62 93 ALA A N 1
ATOM 669 C CA . ALA A 1 93 ? 14.222 -3.652 -9.753 1.00 94.62 93 ALA A CA 1
ATOM 670 C C . ALA A 1 93 ? 13.625 -3.350 -11.142 1.00 94.62 93 ALA A C 1
ATOM 672 O O . ALA A 1 93 ? 13.051 -4.234 -11.775 1.00 94.62 93 ALA A O 1
ATOM 673 N N . GLN A 1 94 ? 13.774 -2.121 -11.650 1.00 94.12 94 GLN A N 1
ATOM 674 C CA . GLN A 1 94 ? 13.424 -1.794 -13.036 1.00 94.12 94 GLN A CA 1
ATOM 675 C C . GLN A 1 94 ? 14.306 -2.528 -14.049 1.00 94.12 94 GLN A C 1
ATOM 677 O O . GLN A 1 94 ? 13.786 -3.045 -15.034 1.00 94.12 94 GLN A O 1
ATOM 682 N N . THR A 1 95 ? 15.614 -2.596 -13.793 1.00 92.19 95 THR A N 1
ATOM 683 C CA . THR A 1 95 ? 16.562 -3.308 -14.659 1.00 92.19 95 THR A CA 1
ATOM 684 C C . THR A 1 95 ? 16.246 -4.805 -14.700 1.00 92.19 95 THR A C 1
ATOM 686 O O . THR A 1 95 ? 16.090 -5.352 -15.786 1.00 92.19 95 THR A O 1
ATOM 689 N N . ASP A 1 96 ? 16.028 -5.443 -13.542 1.00 94.19 96 ASP A N 1
ATOM 690 C CA . ASP A 1 96 ? 15.597 -6.850 -13.469 1.00 94.19 96 ASP A CA 1
ATOM 691 C C . ASP A 1 96 ? 14.297 -7.088 -14.252 1.00 94.19 96 ASP A C 1
ATOM 693 O O . ASP A 1 96 ? 14.197 -8.033 -15.035 1.00 94.19 96 ASP A O 1
ATOM 697 N N . TYR A 1 97 ? 13.314 -6.194 -14.112 1.00 95.69 97 TYR A N 1
ATOM 698 C CA . TYR A 1 97 ? 12.072 -6.282 -14.875 1.00 95.69 97 TYR A CA 1
ATOM 699 C C . TYR A 1 97 ? 12.315 -6.226 -16.391 1.00 95.69 97 TYR A C 1
ATOM 701 O O . TYR A 1 97 ? 11.760 -7.039 -17.135 1.00 95.69 97 TYR A O 1
ATOM 709 N N . ASP A 1 98 ? 13.129 -5.279 -16.861 1.00 94.12 98 ASP A N 1
ATOM 710 C CA . ASP A 1 98 ? 13.410 -5.084 -18.287 1.00 94.12 98 ASP A CA 1
ATOM 711 C C . ASP A 1 98 ? 14.224 -6.256 -18.876 1.00 94.12 98 ASP A C 1
ATOM 713 O O . ASP A 1 98 ? 13.945 -6.710 -19.994 1.00 94.12 98 ASP A O 1
ATOM 717 N N . ASP A 1 99 ? 15.150 -6.825 -18.102 1.00 95.06 99 ASP A N 1
ATOM 718 C CA . ASP A 1 99 ? 15.917 -8.023 -18.465 1.00 95.06 99 ASP A CA 1
ATOM 719 C C . ASP A 1 99 ? 15.016 -9.265 -18.541 1.00 95.06 99 ASP A C 1
ATOM 721 O O . ASP A 1 99 ? 15.073 -10.060 -19.491 1.00 95.06 99 ASP A O 1
ATOM 725 N N . ARG A 1 100 ? 14.107 -9.426 -17.574 1.00 95.44 100 ARG A N 1
ATOM 726 C CA . ARG A 1 100 ? 13.121 -10.516 -17.561 1.00 95.44 100 ARG A CA 1
ATOM 727 C C . ARG A 1 100 ? 12.116 -10.396 -18.699 1.00 95.44 100 ARG A C 1
ATOM 729 O O . ARG A 1 100 ? 11.762 -11.401 -19.319 1.00 95.44 100 ARG A O 1
ATOM 736 N N . LYS A 1 101 ? 11.706 -9.172 -19.033 1.00 95.06 101 LYS A N 1
ATOM 737 C CA . LYS A 1 101 ? 10.871 -8.884 -20.203 1.00 95.06 101 LYS A CA 1
ATOM 738 C C . LYS A 1 101 ? 11.583 -9.272 -21.498 1.00 95.06 101 LYS A C 1
ATOM 740 O O . LYS A 1 101 ? 10.986 -9.934 -22.342 1.00 95.06 101 LYS A O 1
ATOM 745 N N . SER A 1 102 ? 12.858 -8.909 -21.634 1.00 95.44 102 SER A N 1
ATOM 746 C CA . SER A 1 102 ? 13.669 -9.194 -22.827 1.00 95.44 102 SER A CA 1
ATOM 747 C C . SER A 1 102 ? 13.985 -10.684 -22.990 1.00 95.44 102 SER A C 1
ATOM 749 O O . SER A 1 102 ? 14.034 -11.190 -24.108 1.00 95.44 102 SER A O 1
ATOM 751 N N . SER A 1 103 ? 14.149 -11.406 -21.881 1.00 95.44 103 SER A N 1
ATOM 752 C CA . SER A 1 103 ? 14.366 -12.861 -21.865 1.00 95.44 103 SER A CA 1
ATOM 753 C C . SER A 1 103 ? 13.081 -13.693 -21.975 1.00 95.44 103 SER A C 1
ATOM 755 O O . SER A 1 103 ? 13.160 -14.918 -22.047 1.00 95.44 103 SER A O 1
ATOM 757 N N . GLY A 1 104 ? 11.899 -13.063 -21.982 1.00 93.50 104 GLY A N 1
ATOM 758 C CA . GLY A 1 104 ? 10.611 -13.762 -22.041 1.00 93.50 104 GLY A CA 1
ATOM 759 C C . GLY A 1 104 ? 10.244 -14.510 -20.753 1.00 93.50 104 GLY A C 1
ATOM 760 O O . GLY A 1 104 ? 9.464 -15.455 -20.799 1.00 93.50 104 GLY A O 1
ATOM 761 N N . SER A 1 105 ? 10.811 -14.110 -19.609 1.00 93.06 105 SER A N 1
ATOM 762 C CA . SER A 1 105 ? 10.571 -14.717 -18.288 1.00 93.06 105 SER A CA 1
ATOM 763 C C . SER A 1 105 ? 9.646 -13.904 -17.374 1.00 93.06 105 SER A C 1
ATOM 765 O O . SER A 1 105 ? 9.480 -14.213 -16.186 1.00 93.06 105 SER A O 1
ATOM 767 N N . LEU A 1 106 ? 9.050 -12.850 -17.927 1.00 94.50 106 LEU A N 1
ATOM 768 C CA . LEU A 1 106 ? 8.131 -11.963 -17.235 1.00 94.50 106 LEU A CA 1
ATOM 769 C C . LEU A 1 106 ? 6.699 -12.509 -17.279 1.00 94.50 106 LEU A C 1
ATOM 771 O O . LEU A 1 106 ? 6.204 -12.860 -18.348 1.00 94.50 106 LEU A O 1
ATOM 775 N N . GLY A 1 107 ? 6.037 -12.550 -16.125 1.00 93.94 107 GLY A N 1
ATOM 776 C CA . GLY A 1 107 ? 4.629 -12.904 -16.028 1.00 93.94 107 GLY A CA 1
ATOM 777 C C . GLY A 1 107 ? 3.689 -11.840 -16.597 1.00 93.94 107 GLY A C 1
ATOM 778 O O . GLY A 1 107 ? 3.962 -10.641 -16.521 1.00 93.94 107 GLY A O 1
ATOM 779 N N . MET A 1 108 ? 2.542 -12.270 -17.121 1.00 93.94 108 MET A N 1
ATOM 780 C CA . MET A 1 108 ? 1.530 -11.413 -17.750 1.00 93.94 108 MET A CA 1
ATOM 781 C C . MET A 1 108 ? 1.021 -10.273 -16.853 1.00 93.94 108 MET A C 1
ATOM 783 O O . MET A 1 108 ? 0.712 -9.191 -17.355 1.00 93.94 108 MET A O 1
ATOM 787 N N . TYR A 1 109 ? 0.903 -10.499 -15.543 1.00 94.19 109 TYR A N 1
ATOM 788 C CA . TYR A 1 109 ? 0.422 -9.512 -14.571 1.00 94.19 109 TYR A CA 1
ATOM 789 C C . TYR A 1 109 ? 1.551 -8.836 -13.782 1.00 94.19 109 TYR A C 1
ATOM 791 O O . TYR A 1 109 ? 1.277 -8.114 -12.821 1.00 94.19 109 TYR A O 1
ATOM 799 N N . GLU A 1 110 ? 2.814 -9.030 -14.167 1.00 95.12 110 GLU A N 1
ATOM 800 C CA . GLU A 1 110 ? 3.928 -8.308 -13.557 1.00 95.12 110 GLU A CA 1
ATOM 801 C C . GLU A 1 110 ? 4.034 -6.881 -14.098 1.00 95.12 110 GLU A C 1
ATOM 803 O O . GLU A 1 110 ? 4.093 -6.628 -15.305 1.00 95.12 110 GLU A O 1
ATOM 808 N N . THR A 1 111 ? 4.112 -5.920 -13.183 1.00 93.50 111 THR A N 1
ATOM 809 C CA . THR A 1 111 ? 4.214 -4.497 -13.510 1.00 93.50 111 THR A CA 1
ATOM 810 C C . THR A 1 111 ? 5.631 -3.994 -13.306 1.00 93.50 111 THR A C 1
ATOM 812 O O . THR A 1 111 ? 6.231 -4.264 -12.264 1.00 93.50 111 THR A O 1
ATOM 815 N N . ARG A 1 112 ? 6.131 -3.192 -14.251 1.00 94.38 112 ARG A N 1
ATOM 816 C CA . ARG A 1 112 ? 7.422 -2.514 -14.104 1.00 94.38 112 ARG A CA 1
ATOM 817 C C . ARG A 1 112 ? 7.391 -1.618 -12.859 1.00 94.38 112 ARG A C 1
ATOM 819 O O . ARG A 1 112 ? 6.493 -0.773 -12.782 1.00 94.38 112 ARG A O 1
ATOM 826 N N . PRO A 1 113 ? 8.325 -1.767 -11.902 1.00 94.62 113 PRO A N 1
ATOM 827 C CA . PRO A 1 113 ? 8.398 -0.888 -10.743 1.00 94.62 113 PRO A CA 1
ATOM 828 C C . PRO A 1 113 ? 8.493 0.578 -11.157 1.00 94.62 113 PRO A C 1
ATOM 830 O O . PRO A 1 113 ? 9.121 0.921 -12.161 1.00 94.62 113 PRO A O 1
ATOM 833 N N . ARG A 1 114 ? 7.865 1.456 -10.383 1.00 94.06 114 ARG A N 1
ATOM 834 C CA . ARG A 1 114 ? 7.910 2.898 -10.611 1.00 94.06 114 ARG A CA 1
ATOM 835 C C . ARG A 1 114 ? 8.804 3.538 -9.567 1.00 94.06 114 ARG A C 1
ATOM 837 O O . ARG A 1 114 ? 8.608 3.274 -8.385 1.00 94.06 114 ARG A O 1
ATOM 844 N N . CYS A 1 115 ? 9.723 4.378 -10.022 1.00 93.31 115 CYS A N 1
ATOM 845 C CA . CYS A 1 115 ? 10.688 5.069 -9.178 1.00 93.31 115 CYS A CA 1
ATOM 846 C C . CYS A 1 115 ? 10.472 6.576 -9.276 1.00 93.31 115 CYS A C 1
ATOM 848 O O . CYS A 1 115 ? 10.032 7.053 -10.326 1.00 93.31 115 CYS A O 1
ATOM 850 N N . ASP A 1 116 ? 10.751 7.295 -8.196 1.00 90.19 116 ASP A N 1
ATOM 851 C CA . ASP A 1 116 ? 10.878 8.749 -8.234 1.00 90.19 116 ASP A CA 1
ATOM 852 C C . ASP A 1 116 ? 12.291 9.188 -8.662 1.00 90.19 116 ASP A C 1
ATOM 854 O O . ASP A 1 116 ? 13.158 8.362 -8.965 1.00 90.19 116 ASP A O 1
ATOM 858 N N . ASP A 1 117 ? 12.510 10.504 -8.703 1.00 84.38 117 ASP A N 1
ATOM 859 C CA . ASP A 1 117 ? 13.774 11.117 -9.127 1.00 84.38 117 ASP A CA 1
ATOM 860 C C . ASP A 1 117 ? 14.947 10.788 -8.174 1.00 84.38 117 ASP A C 1
ATOM 862 O O . ASP A 1 117 ? 16.105 10.856 -8.584 1.00 84.38 117 ASP A O 1
ATOM 866 N N . ASN A 1 118 ? 14.669 10.394 -6.924 1.00 86.25 118 ASN A N 1
ATOM 867 C CA . ASN A 1 118 ? 15.688 9.969 -5.956 1.00 86.25 118 ASN A CA 1
ATOM 868 C C . ASN A 1 118 ? 16.012 8.471 -6.070 1.00 86.25 118 ASN A C 1
ATOM 870 O O . ASN A 1 118 ? 16.979 7.994 -5.475 1.00 86.25 118 ASN A O 1
ATOM 874 N N . GLY A 1 119 ? 15.217 7.727 -6.840 1.00 89.94 119 GLY A N 1
ATOM 875 C CA . GLY A 1 119 ? 15.332 6.283 -6.966 1.00 89.94 119 GLY A CA 1
ATOM 876 C C . GLY A 1 119 ? 14.663 5.501 -5.845 1.00 89.94 119 GLY A C 1
ATOM 877 O O . GLY A 1 119 ? 14.961 4.310 -5.712 1.00 89.94 119 GLY A O 1
ATOM 878 N N . ASP A 1 120 ? 13.754 6.125 -5.098 1.00 94.44 120 ASP A N 1
ATOM 879 C CA . ASP A 1 120 ? 12.853 5.431 -4.184 1.00 94.44 120 ASP A CA 1
ATOM 880 C C . ASP A 1 120 ? 11.643 4.891 -4.955 1.00 94.44 120 ASP A C 1
ATOM 882 O O . ASP A 1 120 ? 11.267 5.390 -6.021 1.00 94.44 120 ASP A O 1
ATOM 886 N N . PHE A 1 121 ? 11.000 3.849 -4.424 1.00 96.44 121 PHE A N 1
ATOM 887 C CA . PHE A 1 121 ? 9.769 3.335 -5.022 1.00 96.44 121 PHE A CA 1
ATOM 888 C C . PHE A 1 121 ? 8.641 4.367 -4.906 1.00 96.44 121 PHE A C 1
ATOM 890 O O . PHE A 1 121 ? 8.471 5.005 -3.868 1.00 96.44 121 PHE A O 1
ATOM 897 N N . ILE A 1 122 ? 7.810 4.500 -5.941 1.00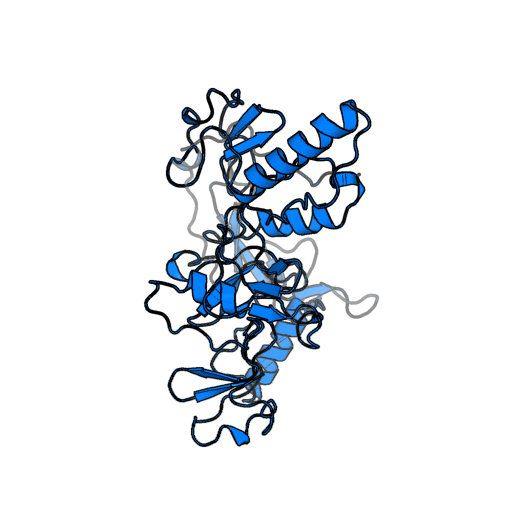 95.94 122 ILE A N 1
ATOM 898 C CA . ILE A 1 122 ? 6.574 5.288 -5.863 1.00 95.94 122 ILE A CA 1
ATOM 899 C C . ILE A 1 122 ? 5.599 4.607 -4.901 1.00 95.94 122 ILE A C 1
ATOM 901 O O . ILE A 1 122 ? 5.386 3.398 -4.961 1.00 95.94 122 ILE A O 1
ATOM 905 N N . ALA A 1 123 ? 4.977 5.407 -4.034 1.00 96.62 123 ALA A N 1
ATOM 906 C CA . ALA A 1 123 ? 4.191 4.925 -2.903 1.00 96.62 123 ALA A CA 1
ATOM 907 C C . ALA A 1 123 ? 2.976 4.075 -3.287 1.00 96.62 123 ALA A C 1
ATOM 909 O O . ALA A 1 123 ? 2.597 3.177 -2.545 1.00 96.62 123 ALA A O 1
ATOM 910 N N . ARG A 1 124 ? 2.349 4.346 -4.433 1.00 96.50 124 ARG A N 1
ATOM 911 C CA . ARG A 1 124 ? 1.168 3.615 -4.894 1.00 96.50 124 ARG A CA 1
ATOM 912 C C . ARG A 1 124 ? 1.574 2.448 -5.788 1.00 96.50 124 ARG A C 1
ATOM 914 O O . ARG A 1 124 ? 2.075 2.651 -6.895 1.00 96.50 124 ARG A O 1
ATOM 921 N N . LYS A 1 125 ? 1.254 1.229 -5.357 1.00 95.94 125 LYS A N 1
ATOM 922 C CA . LYS A 1 125 ? 1.422 0.002 -6.141 1.00 95.94 125 LYS A CA 1
ATOM 923 C C . LYS A 1 125 ? 0.059 -0.607 -6.449 1.00 95.94 125 LYS A C 1
ATOM 925 O O . LYS A 1 125 ? -0.759 -0.794 -5.556 1.00 95.94 125 LYS A O 1
ATOM 930 N N . CYS A 1 126 ? -0.196 -0.910 -7.718 1.00 94.31 126 CYS A N 1
ATOM 931 C CA . CYS A 1 126 ? -1.468 -1.472 -8.168 1.00 94.31 126 CYS A CA 1
ATOM 932 C C . CYS A 1 126 ? -1.266 -2.840 -8.797 1.00 94.31 126 CYS A C 1
ATOM 934 O O . CYS A 1 126 ? -0.475 -2.992 -9.726 1.00 94.31 126 CYS A O 1
ATOM 936 N N . GLN A 1 127 ? -2.039 -3.812 -8.329 1.00 92.50 127 GLN A N 1
ATOM 937 C CA . GLN A 1 127 ? -2.084 -5.139 -8.921 1.00 92.50 127 GLN A CA 1
ATOM 938 C C . GLN A 1 127 ? -3.055 -5.135 -10.104 1.00 92.50 127 GLN A C 1
ATOM 940 O O . GLN A 1 127 ? -4.210 -4.726 -9.932 1.00 92.50 127 GLN A O 1
ATOM 945 N N . PRO A 1 128 ? -2.644 -5.590 -11.305 1.00 90.56 128 PRO A N 1
ATOM 946 C CA . PRO A 1 128 ? -3.523 -5.604 -12.466 1.00 90.56 128 PRO A CA 1
ATOM 947 C C . PRO A 1 128 ? -4.842 -6.311 -12.161 1.00 90.56 128 PRO A C 1
ATOM 949 O O . PRO A 1 128 ? -4.869 -7.500 -11.867 1.00 90.56 128 PRO A O 1
ATOM 952 N N . GLY A 1 129 ? -5.948 -5.564 -12.221 1.00 85.69 129 GLY A N 1
ATOM 953 C CA . GLY A 1 129 ? -7.309 -6.010 -11.906 1.00 85.69 129 GLY A CA 1
ATOM 954 C C . GLY A 1 129 ? -7.495 -6.707 -10.553 1.00 85.69 129 GLY A C 1
ATOM 955 O O . GLY A 1 129 ? -8.269 -7.655 -10.473 1.00 85.69 129 GLY A O 1
ATOM 956 N N . SER A 1 130 ? -6.776 -6.239 -9.538 1.00 91.94 130 SER A N 1
ATOM 957 C CA . SER A 1 130 ? -7.037 -6.467 -8.111 1.00 91.94 130 SER A CA 1
ATOM 958 C C . SER A 1 130 ? -7.089 -5.088 -7.431 1.00 91.94 130 SER A C 1
ATOM 960 O O . SER A 1 130 ? -7.560 -4.158 -8.069 1.00 91.94 130 SER A O 1
ATOM 962 N N . SER A 1 131 ? -6.666 -4.911 -6.179 1.00 94.44 131 SER A N 1
ATOM 963 C CA . SER A 1 131 ? -6.596 -3.611 -5.493 1.00 94.44 131 SER A CA 1
ATOM 964 C C . SER A 1 131 ? -5.274 -2.861 -5.735 1.00 94.44 131 SER A C 1
ATOM 966 O O . SER A 1 131 ? -4.306 -3.387 -6.296 1.00 94.44 131 SER A O 1
ATOM 968 N N . CYS A 1 132 ? -5.241 -1.598 -5.306 1.00 96.81 132 CYS A N 1
ATOM 969 C CA . CYS A 1 132 ? -4.021 -0.816 -5.139 1.00 96.81 132 CYS A CA 1
ATOM 970 C C . CYS A 1 132 ? -3.716 -0.651 -3.652 1.00 96.81 132 CYS A C 1
ATOM 972 O O . CYS A 1 132 ? -4.631 -0.521 -2.841 1.00 96.81 132 CYS A O 1
ATOM 974 N N . TYR A 1 133 ? -2.439 -0.625 -3.292 1.00 97.69 133 TYR A N 1
ATOM 975 C CA . TYR A 1 133 ? -1.982 -0.487 -1.917 1.00 97.69 133 TYR A CA 1
ATOM 976 C C . TYR A 1 133 ? -0.740 0.402 -1.821 1.00 97.69 133 TYR A C 1
ATOM 978 O O . TYR A 1 133 ? -0.055 0.663 -2.815 1.00 97.69 133 TYR A O 1
ATOM 986 N N . CYS A 1 134 ? -0.468 0.881 -0.613 1.00 98.12 134 CYS A N 1
ATOM 987 C CA . CYS A 1 134 ? 0.673 1.733 -0.326 1.00 98.12 134 CYS A CA 1
ATOM 988 C C . CYS A 1 134 ? 1.937 0.922 -0.028 1.00 98.12 134 CYS A C 1
ATOM 990 O O . CYS A 1 134 ? 1.881 -0.125 0.623 1.00 98.12 134 CYS A O 1
ATOM 992 N N . VAL A 1 135 ? 3.088 1.436 -0.455 1.00 97.50 135 VAL A N 1
ATOM 993 C CA . VAL A 1 135 ? 4.418 0.925 -0.117 1.00 97.50 135 VAL A CA 1
ATOM 994 C C . VAL A 1 135 ? 5.306 2.012 0.488 1.00 97.50 135 VAL A C 1
ATOM 996 O O . VAL A 1 135 ? 5.171 3.204 0.184 1.00 97.50 135 VAL A O 1
ATOM 999 N N . ASP A 1 136 ? 6.229 1.605 1.354 1.00 96.31 136 ASP A N 1
ATOM 1000 C CA . ASP A 1 136 ? 7.302 2.476 1.835 1.00 96.31 136 ASP A CA 1
ATOM 1001 C C . ASP A 1 13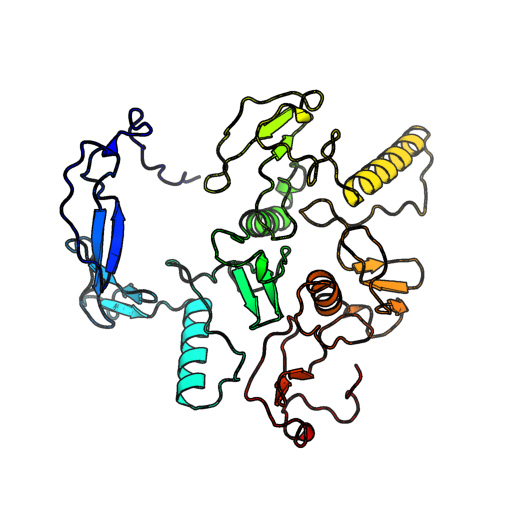6 ? 8.346 2.760 0.732 1.00 96.31 136 ASP A C 1
ATOM 1003 O O . ASP A 1 136 ? 8.161 2.401 -0.435 1.00 96.31 136 ASP A O 1
ATOM 1007 N N . VAL A 1 137 ? 9.427 3.460 1.084 1.00 95.31 137 VAL A N 1
ATOM 1008 C CA . VAL A 1 137 ? 10.516 3.796 0.146 1.00 95.31 137 VAL A CA 1
ATOM 1009 C C . VAL A 1 137 ? 11.298 2.568 -0.333 1.00 95.31 137 VAL A C 1
ATOM 1011 O O . VAL A 1 137 ? 11.922 2.629 -1.384 1.00 95.31 137 VAL A O 1
ATOM 1014 N N . ALA A 1 138 ? 11.215 1.446 0.390 1.00 94.56 138 ALA A N 1
ATOM 1015 C CA . ALA A 1 138 ? 11.896 0.184 0.111 1.00 94.56 138 ALA A CA 1
ATOM 1016 C C . ALA A 1 138 ? 10.963 -0.876 -0.513 1.00 94.56 138 ALA A C 1
ATOM 1018 O O . ALA A 1 138 ? 11.315 -2.054 -0.561 1.00 94.56 138 ALA A O 1
ATOM 1019 N N . ASN A 1 139 ? 9.787 -0.470 -1.015 1.00 96.06 139 ASN A N 1
ATOM 1020 C CA . ASN A 1 139 ? 8.773 -1.331 -1.643 1.00 96.06 139 ASN A CA 1
ATOM 1021 C C . ASN A 1 139 ? 8.055 -2.311 -0.695 1.00 96.06 139 ASN A C 1
ATOM 1023 O O . ASN A 1 139 ? 7.373 -3.224 -1.169 1.00 96.06 139 ASN A O 1
ATOM 1027 N N . ASN A 1 140 ? 8.159 -2.144 0.625 1.00 95.69 140 ASN A N 1
ATOM 1028 C CA . ASN A 1 140 ? 7.384 -2.958 1.560 1.00 95.69 140 ASN A CA 1
ATOM 1029 C C . ASN A 1 140 ? 5.946 -2.447 1.610 1.00 95.69 140 ASN A C 1
ATOM 1031 O O . ASN A 1 140 ? 5.719 -1.245 1.742 1.00 95.69 140 ASN A O 1
ATOM 1035 N N . ARG A 1 141 ? 4.959 -3.349 1.547 1.00 96.25 141 ARG A N 1
ATOM 1036 C CA . ARG A 1 141 ? 3.543 -2.989 1.709 1.00 96.25 141 ARG A CA 1
ATOM 1037 C C . ARG A 1 141 ? 3.273 -2.437 3.108 1.00 96.25 141 ARG A C 1
ATOM 1039 O O . ARG A 1 141 ? 3.571 -3.094 4.105 1.00 96.25 141 ARG A O 1
ATOM 1046 N N . ILE A 1 142 ? 2.638 -1.272 3.161 1.00 96.38 142 ILE A N 1
ATOM 1047 C CA . ILE A 1 142 ? 2.250 -0.569 4.388 1.00 96.38 142 ILE A CA 1
ATOM 1048 C C . ILE A 1 142 ? 0.735 -0.338 4.418 1.00 96.38 142 ILE A C 1
ATOM 1050 O O . ILE A 1 142 ? 0.007 -0.790 3.533 1.00 96.38 142 ILE A O 1
ATOM 1054 N N . PHE A 1 143 ? 0.247 0.319 5.474 1.00 96.25 143 PHE A N 1
ATOM 1055 C CA . PHE A 1 143 ? -1.158 0.707 5.585 1.00 96.25 143 PHE A CA 1
ATOM 1056 C C . PHE A 1 143 ? -1.600 1.544 4.373 1.00 96.25 143 PHE A C 1
ATOM 1058 O O . PHE A 1 143 ? -0.813 2.327 3.854 1.00 96.25 143 PHE A O 1
ATOM 1065 N N . GLY A 1 144 ? -2.853 1.379 3.950 1.00 96.88 144 GLY A N 1
ATOM 1066 C CA . GLY A 1 144 ? -3.426 2.056 2.793 1.00 96.88 144 GLY A CA 1
ATOM 1067 C C . GLY A 1 144 ? -3.738 1.076 1.668 1.00 96.88 144 GLY A C 1
ATOM 1068 O O . GLY A 1 144 ? -2.839 0.553 1.013 1.00 96.88 144 GLY A O 1
ATOM 1069 N N . GLU A 1 145 ? -5.022 0.821 1.441 1.00 96.94 145 GLU A N 1
ATOM 1070 C CA . GLU A 1 145 ? -5.505 -0.030 0.357 1.00 96.94 145 GLU A CA 1
ATOM 1071 C C . GLU A 1 145 ? -6.810 0.526 -0.197 1.00 96.94 145 GLU A C 1
ATOM 1073 O O . GLU A 1 145 ? -7.643 1.067 0.529 1.00 96.94 145 GLU A O 1
ATOM 1078 N N . SER A 1 146 ? -6.982 0.419 -1.506 1.00 95.31 146 SER A N 1
ATOM 1079 C CA . SER A 1 146 ? -8.146 0.964 -2.177 1.00 95.31 146 SER A CA 1
ATOM 1080 C C . SER A 1 146 ? -8.481 0.152 -3.425 1.00 95.31 146 SER A C 1
ATOM 1082 O O . SER A 1 146 ? -7.577 -0.385 -4.080 1.00 95.31 146 SER A O 1
ATOM 1084 N N . PRO A 1 147 ? -9.768 0.038 -3.792 1.00 93.31 147 PRO A N 1
ATOM 1085 C CA . PRO A 1 147 ? -10.124 -0.576 -5.055 1.00 93.31 147 PRO A CA 1
ATOM 1086 C C . PRO A 1 147 ? -9.666 0.295 -6.239 1.00 93.31 147 PRO A C 1
ATOM 1088 O O . PRO A 1 147 ? -9.542 1.514 -6.099 1.00 93.31 147 PRO A O 1
ATOM 1091 N N . PRO A 1 148 ? -9.456 -0.286 -7.436 1.00 87.38 148 PRO A N 1
ATOM 1092 C CA . PRO A 1 148 ? -8.941 0.444 -8.602 1.00 87.38 148 PRO A CA 1
ATOM 1093 C C . PRO A 1 148 ? -9.737 1.691 -8.974 1.00 87.38 148 PRO A C 1
ATOM 1095 O O . PRO A 1 148 ? -9.166 2.683 -9.418 1.00 87.38 148 PRO A O 1
ATOM 1098 N N . SER A 1 149 ? -11.055 1.640 -8.777 1.00 88.81 149 SER A N 1
ATOM 1099 C CA . SER A 1 149 ? -11.999 2.727 -9.046 1.00 88.81 149 SER A CA 1
ATOM 1100 C C . SER A 1 149 ? -11.708 3.996 -8.238 1.00 88.81 149 SER A C 1
ATOM 1102 O O . SER A 1 149 ? -11.986 5.093 -8.716 1.00 88.81 149 SER A O 1
ATOM 1104 N N . TYR A 1 150 ? -11.101 3.860 -7.057 1.00 90.06 150 TYR A N 1
ATOM 1105 C CA . TYR A 1 150 ? -10.750 4.964 -6.159 1.00 90.06 150 TYR A CA 1
ATOM 1106 C C . TYR A 1 150 ? -9.240 5.257 -6.127 1.00 90.06 150 TYR A C 1
ATOM 1108 O O . TYR A 1 150 ? -8.816 6.245 -5.533 1.00 90.06 150 TYR A O 1
ATOM 1116 N N . ALA A 1 151 ? -8.429 4.442 -6.806 1.00 92.81 151 ALA A N 1
ATOM 1117 C CA . ALA A 1 151 ? -6.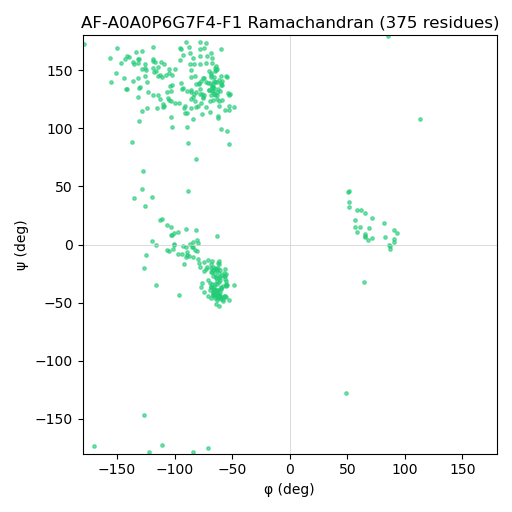972 4.560 -6.885 1.00 92.81 151 ALA A CA 1
ATOM 1118 C C . ALA A 1 151 ? -6.480 4.760 -8.330 1.00 92.81 151 ALA A C 1
ATOM 1120 O O . ALA A 1 151 ? -5.478 4.180 -8.759 1.00 92.81 151 ALA A O 1
ATOM 1121 N N . THR A 1 152 ? -7.200 5.586 -9.091 1.00 91.75 152 THR A N 1
ATOM 1122 C CA . THR A 1 152 ? -7.008 5.775 -10.539 1.00 91.75 152 THR A CA 1
ATOM 1123 C C . THR A 1 152 ? -5.682 6.442 -10.911 1.00 91.75 152 THR A C 1
ATOM 1125 O O . THR A 1 152 ? -5.187 6.253 -12.021 1.00 91.75 152 THR A O 1
ATOM 1128 N N . SER A 1 153 ? -5.078 7.197 -9.994 1.00 93.62 153 SER A N 1
ATOM 1129 C CA . SER A 1 153 ? -3.812 7.905 -10.193 1.00 93.62 153 SER A CA 1
ATOM 1130 C C . SER A 1 153 ? -3.040 8.038 -8.879 1.00 93.62 153 SER A C 1
ATOM 1132 O O . SER A 1 153 ? -3.585 7.791 -7.802 1.00 93.62 153 SER A O 1
ATOM 1134 N N . ASP A 1 154 ? -1.776 8.463 -8.957 1.00 92.19 154 ASP A N 1
ATOM 1135 C CA . ASP A 1 154 ? -0.975 8.752 -7.754 1.00 92.19 154 ASP A CA 1
ATOM 1136 C C . ASP A 1 154 ? -1.488 9.977 -6.998 1.00 92.19 154 ASP A C 1
ATOM 1138 O O . ASP A 1 154 ? -1.220 10.118 -5.817 1.00 92.19 154 ASP A O 1
ATOM 1142 N N . VAL A 1 155 ? -2.258 10.850 -7.652 1.00 90.81 155 VAL A N 1
ATOM 1143 C CA . VAL A 1 155 ? -2.919 11.977 -6.981 1.00 90.81 155 VAL A CA 1
ATOM 1144 C C . VAL A 1 155 ? -4.118 11.479 -6.170 1.00 90.81 155 VAL A C 1
ATOM 1146 O O . VAL A 1 155 ? -4.329 11.920 -5.044 1.00 90.81 155 VAL A O 1
ATOM 1149 N N . ALA A 1 156 ? -4.891 10.534 -6.718 1.00 93.56 156 ALA A N 1
ATOM 1150 C CA . ALA A 1 156 ? -6.038 9.946 -6.025 1.00 93.56 156 ALA A CA 1
ATOM 1151 C C . ALA A 1 156 ? -5.614 9.092 -4.816 1.00 93.56 156 ALA A C 1
ATOM 1153 O O . ALA A 1 156 ? -6.300 9.075 -3.795 1.00 93.56 156 ALA A O 1
ATOM 1154 N N . MET A 1 157 ? -4.469 8.416 -4.910 1.00 95.44 157 MET A N 1
ATOM 1155 C CA . MET A 1 157 ? -3.883 7.609 -3.841 1.00 95.44 157 MET A CA 1
ATOM 1156 C C . MET A 1 157 ? -2.376 7.883 -3.777 1.00 95.44 157 MET A C 1
ATOM 1158 O O . MET A 1 157 ? -1.591 7.214 -4.444 1.00 95.44 157 MET A O 1
ATOM 1162 N N . ASN A 1 158 ? -1.992 8.894 -2.999 1.00 94.50 158 ASN A N 1
ATOM 1163 C CA . ASN A 1 158 ? -0.605 9.338 -2.846 1.00 94.50 158 ASN A CA 1
ATOM 1164 C C . ASN A 1 158 ? 0.117 8.660 -1.675 1.00 94.50 158 ASN A C 1
ATOM 1166 O O . ASN A 1 158 ? 1.341 8.654 -1.645 1.00 94.50 158 ASN A O 1
ATOM 1170 N N . CYS A 1 159 ? -0.624 8.043 -0.744 1.00 96.56 159 CYS A N 1
ATOM 1171 C CA . CYS A 1 159 ? -0.073 7.300 0.394 1.00 96.56 159 CYS A CA 1
ATOM 1172 C C . CYS A 1 159 ? 0.794 8.128 1.364 1.00 96.56 159 CYS A C 1
ATOM 1174 O O . CYS A 1 159 ? 1.496 7.556 2.204 1.00 96.56 159 CYS A O 1
ATOM 1176 N N . GLU A 1 160 ? 0.739 9.459 1.288 1.00 94.75 160 GLU A N 1
ATOM 1177 C CA . GLU A 1 160 ? 1.632 10.347 2.042 1.00 94.75 160 GLU A CA 1
ATOM 1178 C C . GLU A 1 160 ? 1.439 10.216 3.559 1.00 94.75 160 GLU A C 1
ATOM 1180 O O . GLU A 1 160 ? 2.411 10.134 4.310 1.00 94.75 160 GLU A O 1
ATOM 1185 N N . CYS A 1 161 ? 0.191 10.088 4.024 1.00 94.62 161 CYS A N 1
ATOM 1186 C CA . CYS A 1 161 ? -0.092 9.881 5.448 1.00 94.62 161 CYS A CA 1
ATOM 1187 C C . CYS A 1 161 ? 0.458 8.541 5.945 1.00 94.62 161 CYS A C 1
ATOM 1189 O O . CYS A 1 161 ? 1.030 8.456 7.031 1.00 94.62 161 CYS A O 1
ATOM 1191 N N . SER A 1 162 ? 0.357 7.498 5.122 1.00 95.56 162 SER A N 1
ATOM 1192 C CA . SER A 1 162 ? 0.858 6.163 5.470 1.00 95.56 162 SER A CA 1
ATOM 1193 C C . SER A 1 162 ? 2.379 6.128 5.580 1.00 95.56 162 SER A C 1
ATOM 1195 O O . SER A 1 162 ? 2.917 5.521 6.507 1.00 95.56 162 SER A O 1
ATOM 1197 N N . ARG A 1 163 ? 3.084 6.816 4.674 1.00 94.00 163 ARG A N 1
ATOM 1198 C CA . ARG A 1 163 ? 4.544 6.965 4.742 1.00 94.00 163 ARG A CA 1
ATOM 1199 C C . ARG A 1 163 ? 4.976 7.800 5.942 1.00 94.00 163 ARG A C 1
ATOM 1201 O O . ARG A 1 163 ? 5.882 7.391 6.666 1.00 94.00 163 ARG A O 1
ATOM 1208 N N . ALA A 1 164 ? 4.289 8.908 6.211 1.00 91.31 164 ALA A N 1
ATOM 1209 C CA . ALA A 1 164 ? 4.544 9.707 7.405 1.00 91.31 164 ALA A CA 1
ATOM 1210 C C . ALA A 1 164 ? 4.340 8.887 8.693 1.00 91.31 164 ALA A C 1
ATOM 1212 O O . ALA A 1 164 ? 5.138 8.998 9.627 1.00 91.31 164 ALA A O 1
ATOM 1213 N N . TYR A 1 165 ? 3.328 8.008 8.722 1.00 89.88 165 TYR A N 1
ATOM 1214 C CA . TYR A 1 165 ? 3.067 7.122 9.860 1.00 89.88 165 TYR A CA 1
ATOM 1215 C C . TYR A 1 165 ? 4.219 6.150 10.083 1.00 89.88 165 TYR A C 1
ATOM 1217 O O . TYR A 1 165 ? 4.660 5.973 11.215 1.00 89.88 165 TYR A O 1
ATOM 1225 N N . GLN A 1 166 ? 4.743 5.550 9.013 1.00 88.56 166 GLN A N 1
ATOM 1226 C CA . GLN A 1 166 ? 5.883 4.635 9.096 1.00 88.56 166 GLN A CA 1
ATOM 1227 C C . GLN A 1 166 ? 7.122 5.303 9.689 1.00 88.56 166 GLN A C 1
ATOM 1229 O O . GLN A 1 166 ? 7.743 4.747 10.594 1.00 88.56 166 GLN A O 1
ATOM 1234 N N . VAL A 1 167 ? 7.445 6.517 9.240 1.00 86.00 167 VAL A N 1
ATOM 1235 C CA . VAL A 1 167 ? 8.587 7.273 9.770 1.00 86.00 167 VAL A CA 1
ATOM 1236 C C . VAL A 1 167 ? 8.392 7.589 11.257 1.00 86.00 167 VAL A C 1
ATOM 1238 O O . VAL A 1 167 ? 9.314 7.406 12.053 1.00 86.00 167 VAL A O 1
ATOM 1241 N N . ALA A 1 168 ? 7.191 8.014 11.658 1.00 82.88 168 ALA A N 1
ATOM 1242 C CA . ALA A 1 168 ? 6.900 8.335 13.053 1.00 82.88 168 ALA A CA 1
ATOM 1243 C C . ALA A 1 168 ? 6.879 7.096 13.963 1.00 82.88 168 ALA A C 1
ATOM 1245 O O . ALA A 1 168 ? 7.391 7.149 15.079 1.00 82.88 168 ALA A O 1
ATOM 1246 N N . ALA A 1 169 ? 6.339 5.968 13.495 1.00 76.06 169 ALA A N 1
ATOM 1247 C CA . ALA A 1 169 ? 6.268 4.722 14.260 1.00 76.06 169 ALA A CA 1
ATOM 1248 C C . ALA A 1 169 ? 7.655 4.141 14.591 1.00 76.06 169 ALA A C 1
ATOM 1250 O O . ALA A 1 169 ? 7.816 3.465 15.610 1.00 76.06 169 ALA A O 1
ATOM 1251 N N . GLN A 1 170 ? 8.657 4.419 13.752 1.00 70.00 170 GLN A N 1
ATOM 1252 C CA . GLN A 1 170 ? 10.050 4.020 13.970 1.00 70.00 170 GLN A CA 1
ATOM 1253 C C . GLN A 1 170 ? 10.790 4.932 14.965 1.00 70.00 170 GLN A C 1
ATOM 1255 O O . GLN A 1 170 ? 11.833 4.544 15.491 1.00 70.00 170 GLN A O 1
ATOM 1260 N N . GLN A 1 171 ? 10.260 6.123 15.262 1.00 67.31 171 GLN A N 1
ATOM 1261 C CA . GLN A 1 171 ? 10.868 7.078 16.187 1.00 67.31 171 GLN A CA 1
ATOM 1262 C C . GLN A 1 171 ? 10.150 7.053 17.539 1.00 67.31 171 GLN A C 1
ATOM 1264 O O . GLN A 1 171 ? 9.102 7.667 17.727 1.00 67.31 171 GLN A O 1
ATOM 1269 N N . ASP A 1 172 ? 10.754 6.372 18.515 1.00 56.03 172 ASP A N 1
ATOM 1270 C CA . ASP A 1 172 ? 10.186 6.173 19.859 1.00 56.03 172 ASP A CA 1
ATOM 1271 C C . ASP A 1 172 ? 9.820 7.499 20.564 1.00 56.03 172 ASP A C 1
ATOM 1273 O O . ASP A 1 172 ? 8.818 7.594 21.271 1.00 56.03 172 ASP A O 1
ATOM 1277 N N . SER A 1 173 ? 10.571 8.567 20.268 1.00 55.47 173 SER A N 1
ATOM 1278 C CA . SER A 1 173 ? 10.362 9.942 20.744 1.00 55.47 173 SER A CA 1
ATOM 1279 C C . SER A 1 173 ? 9.055 10.592 20.268 1.00 55.47 173 SER A C 1
ATOM 1281 O O . SER A 1 173 ? 8.610 11.568 20.871 1.00 55.47 173 SER A O 1
ATOM 1283 N N . LEU A 1 174 ? 8.462 10.101 19.173 1.00 52.94 174 LEU A N 1
ATOM 1284 C CA . LEU A 1 174 ? 7.255 10.657 18.551 1.00 52.94 174 LEU A CA 1
ATOM 1285 C C . LEU A 1 174 ? 5.983 9.868 18.889 1.00 52.94 174 LEU A C 1
ATOM 1287 O O . LEU A 1 174 ? 4.891 10.319 18.551 1.00 52.94 174 LEU A O 1
ATOM 1291 N N . ARG A 1 175 ? 6.083 8.747 19.622 1.00 50.34 175 ARG A N 1
ATOM 1292 C CA . ARG A 1 175 ? 4.916 7.935 20.030 1.00 50.34 175 ARG A CA 1
ATOM 1293 C C . ARG A 1 175 ? 3.904 8.691 20.899 1.00 50.34 175 ARG A C 1
ATOM 1295 O O . ARG A 1 175 ? 2.751 8.278 20.994 1.00 50.34 175 ARG A O 1
ATOM 1302 N N . THR A 1 176 ? 4.326 9.768 21.559 1.00 48.97 176 THR A N 1
ATOM 1303 C CA . THR A 1 176 ? 3.486 10.619 22.416 1.00 48.97 176 THR A CA 1
ATOM 1304 C C . THR A 1 176 ? 2.803 11.767 21.672 1.00 48.97 176 THR A C 1
ATOM 1306 O O . THR A 1 176 ? 1.953 12.434 22.262 1.00 48.97 176 THR A O 1
ATOM 1309 N N . VAL A 1 177 ? 3.150 12.016 20.406 1.00 58.28 177 VAL A N 1
ATOM 1310 C CA . VAL A 1 177 ? 2.522 13.057 19.582 1.00 58.28 177 VAL A CA 1
ATOM 1311 C C . VAL A 1 177 ? 1.269 12.475 18.929 1.00 58.28 177 VAL A C 1
ATOM 1313 O O . VAL A 1 177 ? 1.301 11.369 18.392 1.00 58.28 177 VAL A O 1
ATOM 1316 N N . GLN A 1 178 ? 0.149 13.202 18.986 1.00 68.75 178 GLN A N 1
ATOM 1317 C CA . GLN A 1 178 ? -1.069 12.808 18.279 1.00 68.75 178 GLN A CA 1
ATOM 1318 C C . GLN A 1 178 ? -0.782 12.794 16.773 1.00 68.75 178 GLN A C 1
ATOM 1320 O O . GLN A 1 178 ? -0.529 13.840 16.177 1.00 68.75 178 GLN A O 1
ATOM 1325 N N . PHE A 1 179 ? -0.757 11.594 16.193 1.00 76.12 179 PHE A N 1
ATOM 1326 C CA . PHE A 1 179 ? -0.453 11.387 14.783 1.00 76.12 179 PHE A CA 1
ATOM 1327 C C . PHE A 1 179 ? -1.653 11.811 13.909 1.00 76.12 179 PHE A C 1
ATOM 1329 O O . PHE A 1 179 ? -2.794 11.604 14.336 1.00 76.12 179 PHE A O 1
ATOM 1336 N N . PRO A 1 180 ? -1.435 12.411 12.722 1.00 86.88 180 PRO A N 1
ATOM 1337 C CA . PRO A 1 180 ? -2.524 12.810 11.835 1.00 86.88 180 PRO A CA 1
ATOM 1338 C C . PRO A 1 180 ? -3.399 11.627 11.403 1.00 86.88 180 PRO A C 1
ATOM 1340 O O . PRO A 1 180 ? -2.909 10.524 11.173 1.00 86.88 180 PRO A O 1
ATOM 1343 N N . HIS A 1 181 ? -4.701 11.857 11.253 1.00 91.19 181 HIS A N 1
ATOM 1344 C CA . HIS A 1 181 ? -5.614 10.837 10.741 1.00 91.19 181 HIS A CA 1
ATOM 1345 C C . HIS A 1 181 ? -5.365 10.576 9.258 1.00 91.19 181 HIS A C 1
ATOM 1347 O O . HIS A 1 181 ? -5.305 11.508 8.451 1.00 91.19 181 HIS A O 1
ATOM 1353 N N . CYS A 1 182 ? -5.281 9.297 8.896 1.00 94.75 182 CYS A N 1
ATOM 1354 C CA . CYS A 1 182 ? -5.248 8.871 7.504 1.00 94.75 182 CYS A CA 1
ATOM 1355 C C . CYS A 1 182 ? -6.647 8.476 6.996 1.00 94.75 182 CYS A C 1
ATOM 1357 O O . CYS A 1 182 ? -7.559 8.130 7.753 1.00 94.75 182 CYS A O 1
ATOM 1359 N N . LEU A 1 183 ? -6.820 8.491 5.680 1.00 95.75 183 LEU A N 1
ATOM 1360 C CA . LEU A 1 183 ? -7.913 7.812 4.988 1.00 95.75 183 LEU A CA 1
ATOM 1361 C C . LEU A 1 183 ? -7.554 6.334 4.747 1.00 95.75 183 LEU A C 1
ATOM 1363 O O . LEU A 1 183 ? -6.367 5.999 4.725 1.00 95.75 183 LEU A O 1
ATOM 1367 N N . PRO A 1 184 ? -8.538 5.448 4.494 1.00 95.50 184 PRO A N 1
ATOM 1368 C CA . PRO A 1 184 ? -8.277 4.028 4.229 1.00 95.50 184 PRO A CA 1
ATOM 1369 C C . PRO A 1 184 ? -7.372 3.754 3.020 1.00 95.50 184 PRO A C 1
ATOM 1371 O O . PRO A 1 184 ? -6.675 2.744 2.983 1.00 95.50 184 PRO A O 1
ATOM 1374 N N . ASN A 1 185 ? -7.341 4.667 2.043 1.00 95.75 185 ASN A N 1
ATOM 1375 C CA . ASN A 1 185 ? -6.435 4.601 0.892 1.00 95.75 185 ASN A CA 1
ATOM 1376 C C . ASN A 1 185 ? -5.006 5.082 1.217 1.00 95.75 185 ASN A C 1
ATOM 1378 O O . ASN A 1 185 ? -4.160 5.124 0.334 1.00 95.75 185 ASN A O 1
ATOM 1382 N N . GLY A 1 186 ? -4.740 5.473 2.461 1.00 95.94 186 GLY A N 1
ATOM 1383 C CA . GLY A 1 186 ? -3.431 5.892 2.934 1.00 95.94 186 GLY A CA 1
ATOM 1384 C C . GLY A 1 186 ? -3.078 7.365 2.725 1.00 95.94 186 GLY A C 1
ATOM 1385 O O . GLY A 1 186 ? -1.987 7.772 3.137 1.00 95.94 186 GLY A O 1
ATOM 1386 N N . ASN A 1 187 ? -3.971 8.163 2.134 1.00 96.19 187 ASN A N 1
ATOM 1387 C CA . ASN A 1 187 ? -3.826 9.618 2.055 1.00 96.19 187 ASN A CA 1
ATOM 1388 C C . ASN A 1 187 ? -4.121 10.266 3.415 1.00 96.19 187 ASN A C 1
ATOM 1390 O O . ASN A 1 187 ? -4.659 9.627 4.319 1.00 96.19 187 ASN A O 1
ATOM 1394 N N . TYR A 1 188 ? -3.816 11.554 3.554 1.00 95.19 188 TYR A N 1
ATOM 1395 C CA . TYR A 1 188 ? -4.272 12.328 4.706 1.00 95.19 188 TYR A CA 1
ATOM 1396 C C . TYR A 1 188 ? -5.790 12.492 4.696 1.00 95.19 188 TYR A C 1
ATOM 1398 O O . TYR A 1 188 ? -6.385 12.778 3.654 1.00 95.19 188 TYR A O 1
ATOM 1406 N N . ASP A 1 189 ? -6.405 12.357 5.870 1.00 95.38 189 ASP A N 1
ATOM 1407 C CA . ASP A 1 189 ? -7.705 12.970 6.106 1.00 95.38 189 ASP A CA 1
ATOM 1408 C C . ASP A 1 189 ? -7.516 14.495 6.087 1.00 95.38 189 ASP A C 1
ATOM 1410 O O . ASP A 1 189 ? -6.578 15.022 6.686 1.00 95.38 189 ASP A O 1
ATOM 1414 N N . LEU A 1 190 ? -8.352 15.226 5.355 1.00 95.12 190 LEU A N 1
ATOM 1415 C CA . LEU A 1 190 ? -8.205 16.680 5.286 1.00 95.12 190 LEU A CA 1
ATOM 1416 C C . LEU A 1 190 ? -8.669 17.351 6.571 1.00 95.12 190 LEU A C 1
ATOM 1418 O O . LEU A 1 190 ? -8.229 18.460 6.857 1.00 95.12 190 LEU A O 1
ATOM 1422 N N . LEU A 1 191 ? -9.534 16.694 7.342 1.00 95.75 191 LEU A N 1
ATOM 1423 C CA . LEU A 1 191 ? -9.935 17.168 8.650 1.00 95.75 191 LEU A CA 1
ATOM 1424 C C . LEU A 1 191 ? -9.001 16.572 9.703 1.00 95.75 191 LEU A C 1
ATOM 1426 O O . LEU A 1 191 ? -8.930 15.360 9.877 1.00 95.75 191 LEU A O 1
ATOM 1430 N N . GLN A 1 192 ? -8.297 17.438 10.426 1.00 94.25 192 GLN A N 1
ATOM 1431 C CA . GLN A 1 192 ? -7.350 17.048 11.464 1.00 94.25 192 GLN A CA 1
ATOM 1432 C C . GLN A 1 192 ? -7.719 17.711 12.783 1.00 94.25 192 GLN A C 1
ATOM 1434 O O . GLN A 1 192 ? -8.078 18.887 12.811 1.00 94.25 192 GLN A O 1
ATOM 1439 N N . CYS A 1 193 ? -7.597 16.975 13.885 1.00 92.06 193 CYS A N 1
ATOM 1440 C CA . CYS A 1 193 ? -7.768 17.523 15.223 1.00 92.06 193 CYS A CA 1
ATOM 1441 C C . CYS A 1 193 ? -6.607 17.134 16.136 1.00 92.06 193 CYS A C 1
ATOM 1443 O O . CYS A 1 193 ? -6.211 15.972 16.217 1.00 92.06 193 CYS A O 1
ATOM 1445 N N . VAL A 1 194 ? -6.116 18.113 16.891 1.00 89.12 194 VAL A N 1
ATOM 1446 C CA . VAL A 1 194 ? -5.084 17.946 17.915 1.00 89.12 194 VAL A CA 1
ATOM 1447 C C . VAL A 1 194 ? -5.559 18.652 19.178 1.00 89.12 194 VAL A C 1
ATOM 1449 O O . VAL A 1 194 ? -5.927 19.823 19.134 1.00 89.12 194 VAL A O 1
ATOM 1452 N N . ASN A 1 195 ? -5.569 17.957 20.318 1.00 85.44 195 ASN A N 1
ATOM 1453 C CA . ASN A 1 195 ? -5.962 18.538 21.614 1.00 85.44 195 ASN A CA 1
ATOM 1454 C C . ASN A 1 195 ? -7.320 19.282 21.596 1.00 85.44 195 ASN A C 1
ATOM 1456 O O . ASN A 1 195 ? -7.436 20.373 22.148 1.00 85.44 195 ASN A O 1
ATOM 1460 N N . GLN A 1 196 ? -8.355 18.692 20.982 1.00 88.44 196 GLN A N 1
ATOM 1461 C CA . GLN A 1 196 ? -9.701 19.286 20.819 1.00 88.44 196 GLN A CA 1
ATOM 1462 C C . GLN A 1 196 ? -9.769 20.541 19.928 1.00 88.44 196 GLN A C 1
ATOM 1464 O O . GLN A 1 196 ? -10.820 21.178 19.861 1.00 88.44 196 GLN A O 1
ATOM 1469 N N . ALA A 1 197 ? -8.690 20.886 19.230 1.00 93.19 197 ALA A N 1
ATOM 1470 C CA . ALA A 1 197 ? -8.675 21.912 18.201 1.00 93.19 197 ALA A CA 1
ATOM 1471 C C . ALA A 1 197 ? -8.619 21.239 16.824 1.00 93.19 197 ALA A C 1
ATOM 1473 O O . ALA A 1 197 ? -7.730 20.431 16.572 1.00 93.19 197 ALA A O 1
ATOM 1474 N N . CYS A 1 198 ? -9.573 21.557 15.958 1.00 95.88 198 CYS A N 1
ATOM 1475 C CA . CYS A 1 198 ? -9.773 20.963 14.645 1.00 95.88 198 CYS A CA 1
ATOM 1476 C C . CYS A 1 198 ? -9.538 21.984 13.532 1.00 95.88 198 CYS A C 1
ATOM 1478 O O . CYS A 1 198 ? -9.854 23.165 13.679 1.00 95.88 198 CYS A O 1
ATOM 1480 N N . PHE A 1 199 ? -8.994 21.535 12.412 1.00 95.94 199 PHE A N 1
ATOM 1481 C CA . PHE A 1 199 ? -8.663 22.373 11.267 1.00 95.94 199 PHE A CA 1
ATOM 1482 C C . PHE A 1 199 ? -8.629 21.546 9.982 1.00 95.94 199 PHE A C 1
ATOM 1484 O O . PHE A 1 199 ? -8.501 20.322 10.016 1.00 95.94 199 PHE A O 1
ATOM 1491 N N . CYS A 1 200 ? -8.741 22.229 8.848 1.00 96.25 200 CYS A N 1
ATOM 1492 C CA . CYS A 1 200 ? -8.569 21.631 7.535 1.00 96.25 200 CYS A CA 1
ATOM 1493 C C . CYS A 1 200 ? -7.133 21.811 7.048 1.00 96.25 200 CYS A C 1
ATOM 1495 O O . CYS A 1 200 ? -6.555 22.892 7.200 1.00 96.25 200 CYS A O 1
ATOM 1497 N N . ILE A 1 201 ? -6.584 20.765 6.436 1.00 94.44 201 ILE A N 1
ATOM 1498 C CA . ILE A 1 201 ? -5.303 20.807 5.734 1.00 94.44 201 ILE A CA 1
ATOM 1499 C C . ILE A 1 201 ? -5.486 20.642 4.228 1.00 94.44 201 ILE A C 1
ATOM 1501 O O . ILE A 1 201 ? -6.482 20.094 3.753 1.00 94.44 201 ILE A O 1
ATOM 1505 N N . ASP A 1 202 ? -4.510 21.128 3.475 1.00 89.94 202 ASP A N 1
ATOM 1506 C CA . ASP A 1 202 ? -4.398 20.888 2.046 1.00 89.94 202 ASP A CA 1
ATOM 1507 C C . ASP A 1 202 ? -3.851 19.481 1.760 1.00 89.94 202 ASP A C 1
ATOM 1509 O O . ASP A 1 202 ? -2.929 18.997 2.423 1.00 89.94 202 ASP A O 1
ATOM 1513 N N . SER A 1 203 ? -4.395 18.827 0.732 1.00 81.88 203 SER A N 1
ATOM 1514 C CA . SER A 1 203 ? -4.006 17.462 0.361 1.00 81.88 203 SER A CA 1
ATOM 1515 C C . SER A 1 203 ? -2.573 17.337 -0.166 1.00 81.88 203 SER A C 1
ATOM 1517 O O . SER A 1 203 ? -1.994 16.256 -0.065 1.00 81.88 203 SER A O 1
ATOM 1519 N N . ALA A 1 204 ? -2.016 18.399 -0.756 1.00 77.50 204 ALA A N 1
ATOM 1520 C CA . ALA A 1 204 ? -0.732 18.370 -1.447 1.00 77.50 204 ALA A CA 1
ATOM 1521 C C . ALA A 1 204 ? 0.424 18.825 -0.552 1.00 77.50 204 ALA A C 1
ATOM 1523 O O . ALA A 1 204 ? 1.473 18.187 -0.554 1.00 77.50 204 ALA A O 1
ATOM 1524 N N . ASN A 1 205 ? 0.243 19.901 0.219 1.00 81.06 205 ASN A N 1
ATOM 1525 C CA . ASN A 1 205 ? 1.328 20.502 1.010 1.00 81.06 205 ASN A CA 1
ATOM 1526 C C . ASN A 1 205 ? 1.080 20.525 2.529 1.00 81.06 205 ASN A C 1
ATOM 1528 O O . ASN A 1 205 ? 1.889 21.088 3.266 1.00 81.06 205 ASN A O 1
ATOM 1532 N N . GLN A 1 206 ? -0.038 19.951 2.994 1.00 83.75 206 GLN A N 1
ATOM 1533 C CA . GLN A 1 206 ? -0.420 19.854 4.409 1.00 83.75 206 GLN A CA 1
ATOM 1534 C C . GLN A 1 206 ? -0.496 21.209 5.141 1.00 83.75 206 GLN A C 1
ATOM 1536 O O . GLN A 1 206 ? -0.440 21.268 6.371 1.00 83.75 206 GLN A O 1
ATOM 1541 N N . THR A 1 207 ? -0.647 22.312 4.402 1.00 89.75 207 THR A N 1
ATOM 1542 C CA . THR A 1 207 ? -0.854 23.643 4.983 1.00 89.75 207 THR A CA 1
ATOM 1543 C C . THR A 1 207 ? -2.290 23.823 5.454 1.00 89.75 207 THR A C 1
ATOM 1545 O O . THR A 1 207 ? -3.206 23.159 4.973 1.00 89.75 207 THR A O 1
ATOM 1548 N N . LEU A 1 208 ? -2.496 24.725 6.415 1.00 91.50 208 LEU A N 1
ATOM 1549 C CA . LEU A 1 208 ? -3.828 25.046 6.919 1.00 91.50 208 LEU A CA 1
ATOM 1550 C C . LEU A 1 208 ? -4.661 25.732 5.833 1.00 91.50 208 LEU A C 1
ATOM 1552 O O . LEU A 1 208 ? -4.279 26.785 5.327 1.00 91.50 208 LEU A O 1
ATOM 1556 N N . THR A 1 209 ? -5.827 25.165 5.536 1.00 93.25 209 THR A N 1
ATOM 1557 C CA . THR A 1 209 ? -6.812 25.734 4.600 1.00 93.25 209 THR A CA 1
ATOM 1558 C C . THR A 1 209 ? -8.013 26.351 5.315 1.00 93.25 209 THR A C 1
ATOM 1560 O O . THR A 1 209 ? -8.857 26.986 4.684 1.00 93.25 209 THR A O 1
ATOM 1563 N N . SER A 1 210 ? -8.092 26.210 6.640 1.00 92.31 210 SER A N 1
ATOM 1564 C CA . SER A 1 210 ? -9.117 26.831 7.479 1.00 92.31 210 SER A CA 1
ATOM 1565 C C . SER A 1 210 ? -8.518 27.478 8.724 1.00 92.31 210 SER A C 1
ATOM 1567 O O . SER A 1 210 ? -7.400 27.174 9.143 1.00 92.31 210 SER A O 1
ATOM 1569 N N . SER A 1 211 ? -9.318 28.314 9.384 1.00 91.81 211 SER A N 1
ATOM 1570 C CA . SER A 1 211 ? -9.072 28.675 10.780 1.00 91.81 211 SER A CA 1
ATOM 1571 C C . SER A 1 211 ? -9.168 27.440 11.679 1.00 91.81 211 SER A C 1
ATOM 1573 O O . SER A 1 211 ? -9.929 26.510 11.395 1.00 91.81 211 SER A O 1
ATOM 1575 N N . ILE A 1 212 ? -8.421 27.460 12.782 1.00 95.31 212 ILE A N 1
ATOM 1576 C CA . ILE A 1 212 ? -8.499 26.444 13.832 1.00 95.31 212 ILE A CA 1
ATOM 1577 C C . ILE A 1 212 ? -9.778 26.678 14.640 1.00 95.31 212 ILE A C 1
ATOM 1579 O O . ILE A 1 212 ? -10.007 27.781 15.136 1.00 95.31 212 ILE A O 1
ATOM 1583 N N . GLN A 1 213 ? -10.596 25.639 14.774 1.00 95.62 213 GLN A N 1
ATOM 1584 C CA . GLN A 1 213 ? -11.878 25.655 15.475 1.00 95.62 213 GLN A CA 1
ATOM 1585 C C . GLN A 1 213 ? -11.868 24.685 16.660 1.00 95.62 213 GLN A C 1
ATOM 1587 O O . GLN A 1 213 ? -11.155 23.683 16.624 1.00 95.62 213 GLN A O 1
ATOM 1592 N N . PRO A 1 214 ? -12.647 24.922 17.725 1.00 95.94 214 PRO A N 1
ATOM 1593 C CA . PRO A 1 214 ? -12.854 23.906 18.751 1.00 95.94 214 PRO A CA 1
ATOM 1594 C C . PRO A 1 214 ? -13.603 22.696 18.169 1.00 95.94 214 PRO A C 1
ATOM 1596 O O . PRO A 1 214 ? -14.423 22.842 17.264 1.00 95.94 214 PRO A O 1
ATOM 1599 N N . ILE A 1 215 ? -13.390 21.503 18.733 1.00 93.88 215 ILE A N 1
ATOM 1600 C CA . ILE A 1 215 ? -14.050 20.261 18.287 1.00 93.88 215 ILE A CA 1
ATOM 1601 C C . ILE A 1 215 ? -15.584 20.353 18.297 1.00 93.88 215 ILE A C 1
ATOM 1603 O O . ILE A 1 215 ? -16.248 19.711 17.494 1.00 93.88 215 ILE A O 1
ATOM 1607 N N . THR A 1 216 ? -16.169 21.202 19.145 1.00 95.12 216 THR A N 1
ATOM 1608 C CA . THR A 1 216 ? -17.618 21.460 19.166 1.00 95.12 216 THR A CA 1
ATOM 1609 C C . THR A 1 216 ? -18.148 22.086 17.873 1.00 95.12 216 THR A C 1
ATOM 1611 O O . THR A 1 216 ? -19.336 21.964 17.598 1.00 95.12 216 THR A O 1
ATOM 1614 N N . ALA A 1 217 ? -17.284 22.734 17.088 1.00 95.94 217 ALA A N 1
ATOM 1615 C CA . ALA A 1 217 ? -17.589 23.350 15.796 1.00 95.94 217 ALA A CA 1
ATOM 1616 C C . ALA A 1 217 ? -17.013 22.543 14.612 1.00 95.94 217 ALA A C 1
ATOM 1618 O O . ALA A 1 217 ? -16.913 23.047 13.498 1.00 95.94 217 ALA A O 1
ATOM 1619 N N . ILE A 1 218 ? -16.633 21.275 14.822 1.00 95.44 218 ILE A N 1
ATOM 1620 C CA . ILE A 1 218 ? -16.032 20.417 13.784 1.00 95.44 218 ILE A CA 1
ATOM 1621 C C . ILE A 1 218 ? -16.900 20.293 12.525 1.00 95.44 218 ILE A C 1
ATOM 1623 O O . ILE A 1 218 ? -16.370 20.266 11.419 1.00 95.44 218 ILE A O 1
ATOM 1627 N N . MET A 1 219 ? -18.227 20.264 12.684 1.00 96.12 219 MET A N 1
ATOM 1628 C CA . MET A 1 219 ? -19.182 20.141 11.576 1.00 96.12 219 MET A CA 1
ATOM 1629 C C . MET A 1 219 ? -19.270 21.409 10.714 1.00 96.12 219 MET A C 1
ATOM 1631 O O . MET A 1 219 ? -19.838 21.368 9.628 1.00 96.12 219 MET A O 1
ATOM 1635 N N . GLU A 1 220 ? -18.727 22.529 11.194 1.00 95.38 220 GLU A N 1
ATOM 1636 C CA . GLU A 1 220 ? -18.712 23.815 10.488 1.00 95.38 220 GLU A CA 1
ATOM 1637 C C . GLU A 1 220 ? -17.464 23.974 9.605 1.00 95.38 220 GLU A C 1
ATOM 1639 O O . GLU A 1 220 ? -17.385 24.898 8.794 1.00 95.38 220 GLU A O 1
ATOM 1644 N N . LEU A 1 221 ? -16.474 23.085 9.748 1.00 96.44 221 LEU A N 1
ATOM 1645 C CA . LEU A 1 221 ? -15.262 23.115 8.938 1.00 96.44 221 LEU A CA 1
ATOM 1646 C C . LEU A 1 221 ? -15.568 22.739 7.477 1.00 96.44 221 LEU A C 1
ATOM 1648 O O . LEU A 1 221 ? -16.281 21.767 7.230 1.00 96.44 221 LEU A O 1
ATOM 1652 N N . PRO A 1 222 ? -14.973 23.428 6.485 1.00 95.81 222 PRO A N 1
ATOM 1653 C CA . PRO A 1 222 ? -15.280 23.206 5.067 1.00 95.81 222 PRO A CA 1
ATOM 1654 C C . PRO A 1 222 ? -14.879 21.813 4.559 1.00 95.81 222 PRO A C 1
ATOM 1656 O O . PRO A 1 222 ? -15.456 21.313 3.598 1.00 95.81 222 PRO A O 1
ATOM 1659 N N . CYS A 1 223 ? -13.897 21.177 5.198 1.00 95.69 223 CYS A N 1
ATOM 1660 C CA . CYS A 1 223 ? -13.478 19.813 4.892 1.00 95.69 223 CYS A CA 1
ATOM 1661 C C . CYS A 1 223 ? -14.313 18.744 5.618 1.00 95.69 223 CYS A C 1
ATOM 1663 O O . CYS A 1 223 ? -14.067 17.557 5.409 1.00 95.69 223 CYS A O 1
ATOM 1665 N N . TYR A 1 224 ? -15.279 19.119 6.470 1.00 96.44 224 TYR A N 1
ATOM 1666 C CA . TYR A 1 224 ? -16.122 18.152 7.166 1.00 96.44 224 TYR A CA 1
ATOM 1667 C C . TYR A 1 224 ? -17.063 17.435 6.190 1.00 96.44 224 TYR A C 1
ATOM 1669 O O . TYR A 1 224 ? -17.788 18.060 5.418 1.00 96.44 224 TYR A O 1
ATOM 1677 N N . LYS A 1 225 ? -17.070 16.104 6.247 1.00 95.56 225 LYS A N 1
ATOM 1678 C CA . LYS A 1 225 ? -17.870 15.231 5.394 1.00 95.56 225 LYS A CA 1
ATOM 1679 C C . LYS A 1 225 ? -18.644 14.259 6.271 1.00 95.56 225 LYS A C 1
ATOM 1681 O O . LYS A 1 225 ? -18.031 13.455 6.959 1.00 95.56 225 LYS A O 1
ATOM 1686 N N . ALA A 1 226 ? -19.973 14.339 6.277 1.00 93.31 226 ALA A N 1
ATOM 1687 C CA . ALA A 1 226 ? -20.810 13.552 7.190 1.00 93.31 226 ALA A CA 1
ATOM 1688 C C . ALA A 1 226 ? -20.771 12.032 6.922 1.00 93.31 226 ALA A C 1
ATOM 1690 O O . ALA A 1 226 ? -21.072 11.243 7.812 1.00 93.31 226 ALA A O 1
ATOM 1691 N N . ASP A 1 227 ? -20.402 11.623 5.709 1.00 90.62 227 ASP A N 1
ATOM 1692 C CA . ASP A 1 227 ? -20.193 10.231 5.297 1.00 90.62 227 ASP A CA 1
ATOM 1693 C C . ASP A 1 227 ? -18.853 9.651 5.776 1.00 90.62 227 ASP A C 1
ATOM 1695 O O . ASP A 1 227 ? -18.699 8.433 5.841 1.00 90.62 227 ASP A O 1
ATOM 1699 N N . LEU A 1 228 ? -17.896 10.510 6.135 1.00 90.88 228 LEU A N 1
ATOM 1700 C CA . LEU A 1 228 ? -16.538 10.120 6.517 1.00 90.88 228 LEU A CA 1
ATOM 1701 C C . LEU A 1 228 ? -16.203 10.460 7.978 1.00 90.88 228 LEU A C 1
ATOM 1703 O O . LEU A 1 228 ? -15.469 9.721 8.635 1.00 90.88 228 LEU A O 1
ATOM 1707 N N . HIS A 1 229 ? -16.719 11.576 8.492 1.00 93.62 229 HIS A N 1
ATOM 1708 C CA . HIS A 1 229 ? -16.350 12.150 9.783 1.00 93.62 229 HIS A CA 1
ATOM 1709 C C . HIS A 1 229 ? -17.473 12.049 10.804 1.00 93.62 229 HIS A C 1
ATOM 1711 O O . HIS A 1 229 ? -18.649 12.283 10.525 1.00 93.62 229 HIS A O 1
ATOM 1717 N N . THR A 1 230 ? -17.081 11.831 12.052 1.00 91.25 230 THR A N 1
ATOM 1718 C CA . THR A 1 230 ? -17.975 11.845 13.207 1.00 91.25 230 THR A CA 1
ATOM 1719 C C . THR A 1 230 ? -17.879 13.187 13.948 1.00 91.25 230 THR A C 1
ATOM 1721 O O . THR A 1 230 ? -16.816 13.814 13.957 1.00 91.25 230 THR A O 1
ATOM 1724 N N . PRO A 1 231 ? -18.948 13.650 14.628 1.00 90.38 231 PRO A N 1
ATOM 1725 C CA . PRO A 1 231 ? -18.905 14.890 15.415 1.00 90.38 231 PRO A CA 1
ATOM 1726 C C . PRO A 1 231 ? -17.910 14.869 16.587 1.00 90.38 231 PRO A C 1
ATOM 1728 O O . PRO A 1 231 ? -17.591 15.909 17.151 1.00 90.38 231 PRO A O 1
ATOM 1731 N N . ASN A 1 232 ? -17.434 13.690 16.990 1.00 89.00 232 ASN A N 1
ATOM 1732 C CA . ASN A 1 232 ? -16.432 13.524 18.039 1.00 89.00 232 ASN A CA 1
ATOM 1733 C C . ASN A 1 232 ? -15.028 13.240 17.488 1.00 89.00 232 ASN A C 1
ATOM 1735 O O . ASN A 1 232 ? -14.155 12.928 18.293 1.00 89.00 232 ASN A O 1
ATOM 1739 N N . TYR A 1 233 ? -14.812 13.340 16.169 1.00 91.81 233 TYR A N 1
ATOM 1740 C CA . TYR A 1 233 ? -13.555 13.088 15.444 1.00 91.81 233 TYR A CA 1
ATOM 1741 C C . TYR A 1 233 ? -13.027 11.641 15.478 1.00 91.81 233 TYR A C 1
ATOM 1743 O O . TYR A 1 233 ? -12.429 11.177 14.509 1.00 91.81 233 TYR A O 1
ATOM 1751 N N . TYR A 1 234 ? -13.258 10.914 16.570 1.00 91.19 234 TYR A N 1
ATOM 1752 C CA . TYR A 1 234 ? -12.781 9.549 16.757 1.00 91.19 234 TYR A CA 1
ATOM 1753 C C . TYR A 1 234 ? -13.542 8.548 15.896 1.00 91.19 234 TYR A C 1
ATOM 1755 O O . TYR A 1 234 ? -14.774 8.592 15.785 1.00 91.19 234 TYR A O 1
ATOM 1763 N N . ARG A 1 235 ? -12.787 7.597 15.352 1.00 92.56 235 ARG A N 1
ATOM 1764 C CA . ARG A 1 235 ? -13.301 6.485 14.547 1.00 92.56 235 ARG A CA 1
ATOM 1765 C C . ARG A 1 235 ? -13.543 5.237 15.417 1.00 92.56 235 ARG A C 1
ATOM 1767 O O . ARG A 1 235 ? -13.156 5.231 16.589 1.00 92.56 235 ARG A O 1
ATOM 1774 N N . PRO A 1 236 ? -14.239 4.197 14.910 1.00 93.75 236 PRO A N 1
ATOM 1775 C CA . PRO A 1 236 ? -14.759 3.109 15.745 1.00 93.75 236 PRO A CA 1
ATOM 1776 C C . PRO A 1 236 ? -13.726 2.434 16.661 1.00 93.75 236 PRO A C 1
ATOM 1778 O O . PRO A 1 236 ? -13.971 2.323 1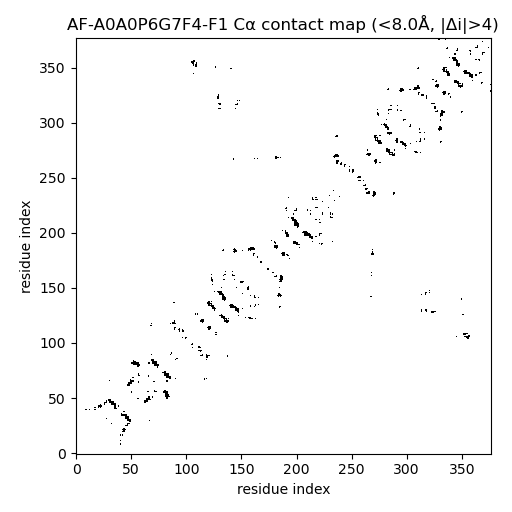7.862 1.00 93.75 236 PRO A O 1
ATOM 1781 N N . CYS A 1 237 ? -12.551 2.058 16.141 1.00 94.12 237 CYS A N 1
ATOM 1782 C CA . CYS A 1 237 ? -11.520 1.412 16.959 1.00 94.12 237 CYS A CA 1
ATOM 1783 C C . CYS A 1 237 ? -10.959 2.359 18.023 1.00 94.12 237 CYS A C 1
ATOM 1785 O O . CYS A 1 237 ? -10.779 1.980 19.182 1.00 94.12 237 CYS A O 1
ATOM 1787 N N . GLU A 1 238 ? -10.719 3.620 17.663 1.00 92.25 238 GLU A N 1
ATOM 1788 C CA . GLU A 1 238 ? -10.208 4.616 18.603 1.00 92.25 238 GLU A CA 1
ATOM 1789 C C . GLU A 1 238 ? -11.176 4.874 19.747 1.00 92.25 238 GLU A C 1
ATOM 1791 O O . GLU A 1 238 ? -10.747 5.021 20.892 1.00 92.25 238 GLU A O 1
ATOM 1796 N N . LEU A 1 239 ? -12.476 4.901 19.448 1.00 90.62 239 LEU A N 1
ATOM 1797 C CA . LEU A 1 239 ? -13.511 5.063 20.453 1.00 90.62 239 LEU A CA 1
ATOM 1798 C C . LEU A 1 239 ? -13.470 3.911 21.465 1.00 90.62 239 LEU A C 1
ATOM 1800 O O . LEU A 1 239 ? -13.492 4.165 22.672 1.00 90.62 239 LEU A O 1
ATOM 1804 N N . GLU A 1 240 ? -13.349 2.666 21.001 1.00 91.94 240 GLU A N 1
ATOM 1805 C CA . GLU A 1 240 ? -13.197 1.506 21.886 1.00 91.94 240 GLU A CA 1
ATOM 1806 C C . GLU A 1 240 ? -11.879 1.539 22.670 1.00 91.94 240 GLU A C 1
ATOM 1808 O O . GLU A 1 240 ? -11.866 1.284 23.877 1.00 91.94 240 GLU A O 1
ATOM 1813 N N . ARG A 1 241 ? -10.778 1.973 22.048 1.00 90.88 241 ARG A N 1
ATOM 1814 C CA . ARG A 1 241 ? -9.490 2.168 22.730 1.00 90.88 241 ARG A CA 1
ATOM 1815 C C . ARG A 1 241 ? -9.578 3.213 23.842 1.00 90.88 241 ARG A C 1
ATOM 1817 O O . ARG A 1 241 ? -9.056 3.001 24.939 1.00 90.88 241 ARG A O 1
ATOM 1824 N N . ILE A 1 242 ? -10.265 4.328 23.594 1.00 88.81 242 ILE A N 1
ATOM 1825 C CA . ILE A 1 242 ? -10.502 5.376 24.593 1.00 88.81 242 ILE A CA 1
ATOM 1826 C C . ILE A 1 242 ? -11.372 4.841 25.731 1.00 88.81 242 ILE A C 1
ATOM 1828 O O . ILE A 1 242 ? -11.010 5.036 26.891 1.00 88.81 242 ILE A O 1
ATOM 1832 N N . LYS A 1 243 ? -12.471 4.135 25.431 1.00 90.50 243 LYS A N 1
ATOM 1833 C CA . LYS A 1 243 ? -13.346 3.516 26.442 1.00 90.50 243 LYS A CA 1
ATOM 1834 C C . LYS A 1 243 ? -12.576 2.545 27.337 1.00 90.50 243 LYS A C 1
ATOM 1836 O O . LYS A 1 243 ? -12.637 2.673 28.560 1.00 90.50 243 LYS A O 1
ATOM 1841 N N . ALA A 1 244 ? -11.795 1.641 26.744 1.00 89.62 244 ALA A N 1
ATOM 1842 C CA . ALA A 1 244 ? -10.950 0.694 27.467 1.00 89.62 244 ALA A CA 1
ATOM 1843 C C . ALA A 1 244 ? -9.947 1.418 28.381 1.00 89.62 244 ALA A C 1
ATOM 1845 O O . ALA A 1 244 ? -9.838 1.110 29.569 1.00 89.62 244 ALA A O 1
ATOM 1846 N N . LYS A 1 245 ? -9.267 2.451 27.867 1.00 89.44 245 LYS A N 1
ATOM 1847 C CA . LYS A 1 245 ? -8.311 3.254 28.643 1.00 89.44 245 LYS A CA 1
ATOM 1848 C C . LYS A 1 245 ? -8.982 4.035 29.777 1.00 89.44 245 LYS A C 1
ATOM 1850 O O . LYS A 1 245 ? -8.439 4.094 30.881 1.00 89.44 245 LYS A O 1
ATOM 1855 N N . MET A 1 246 ? -10.146 4.637 29.531 1.00 88.88 246 MET A N 1
ATOM 1856 C CA . MET A 1 246 ? -10.921 5.359 30.546 1.00 88.88 246 MET A CA 1
ATOM 1857 C C . MET A 1 246 ? -11.358 4.427 31.676 1.00 88.88 246 MET A C 1
ATOM 1859 O O . MET A 1 246 ? -11.204 4.784 32.845 1.00 88.88 246 MET A O 1
ATOM 1863 N N . LEU A 1 247 ? -11.834 3.228 31.333 1.00 89.00 247 LEU A N 1
ATOM 1864 C CA . LEU A 1 247 ? -12.237 2.213 32.298 1.00 89.00 247 LEU A CA 1
ATOM 1865 C C . LEU A 1 247 ? -11.049 1.787 33.169 1.00 89.00 247 LEU A C 1
ATOM 1867 O O . LEU A 1 247 ? -11.108 1.920 34.390 1.00 89.00 247 LEU A O 1
ATOM 1871 N N . THR A 1 248 ? -9.932 1.401 32.549 1.00 87.69 248 THR A N 1
ATOM 1872 C CA . THR A 1 248 ? -8.691 1.040 33.253 1.00 87.69 248 THR A CA 1
ATOM 1873 C C . THR A 1 248 ? -8.210 2.159 34.182 1.00 87.69 248 THR A C 1
ATOM 1875 O O . THR A 1 248 ? -7.913 1.919 35.351 1.00 87.69 248 THR A O 1
ATOM 1878 N N . ASN A 1 249 ? -8.206 3.412 33.716 1.00 88.00 249 ASN A N 1
ATOM 1879 C CA . ASN A 1 249 ? -7.792 4.557 34.528 1.00 88.00 249 ASN A CA 1
ATOM 1880 C C . ASN A 1 249 ? -8.729 4.830 35.712 1.00 88.00 249 ASN A C 1
ATOM 1882 O O . ASN A 1 249 ? -8.260 5.232 36.778 1.00 88.00 249 ASN A O 1
ATOM 1886 N N . SER A 1 250 ? -10.039 4.627 35.544 1.00 90.06 250 SER A N 1
ATOM 1887 C CA . SER A 1 250 ? -11.021 4.814 36.616 1.00 90.06 250 SER A CA 1
ATOM 1888 C C . SER A 1 250 ? -10.773 3.865 37.791 1.00 90.06 250 SER A C 1
ATOM 1890 O O . SER A 1 250 ? -10.807 4.298 38.942 1.00 90.06 250 SER A O 1
ATOM 1892 N N . TYR A 1 251 ? -10.474 2.595 37.515 1.00 89.38 251 TYR A N 1
ATOM 1893 C CA . TYR A 1 251 ? -10.171 1.599 38.547 1.00 89.38 251 TYR A CA 1
ATOM 1894 C C . TYR A 1 251 ? -8.761 1.744 39.124 1.00 89.38 251 TYR A C 1
ATOM 1896 O O . TYR A 1 251 ? -8.593 1.642 40.340 1.00 89.38 251 TYR A O 1
ATOM 1904 N N . ASN A 1 252 ? -7.766 2.103 38.305 1.00 88.50 252 ASN A N 1
ATOM 1905 C CA . ASN A 1 252 ? -6.414 2.387 38.794 1.00 88.50 252 ASN A CA 1
ATOM 1906 C C . ASN A 1 252 ? -6.407 3.517 39.839 1.00 88.50 252 ASN A C 1
ATOM 1908 O O . ASN A 1 252 ? -5.678 3.440 40.824 1.00 88.50 252 ASN A O 1
ATOM 1912 N N . ARG A 1 253 ? -7.267 4.538 39.688 1.00 91.00 253 ARG A N 1
ATOM 1913 C CA . ARG A 1 253 ? -7.452 5.601 40.700 1.00 91.00 253 ARG A CA 1
ATOM 1914 C C . ARG A 1 253 ? -8.011 5.095 42.034 1.00 91.00 253 ARG A C 1
ATOM 1916 O O . ARG A 1 253 ? -7.869 5.778 43.042 1.00 91.00 253 ARG A O 1
ATOM 1923 N N . GLN A 1 254 ? -8.636 3.923 42.041 1.00 93.38 254 GLN A N 1
ATOM 1924 C CA . GLN A 1 254 ? -9.129 3.235 43.235 1.00 93.38 254 GLN A CA 1
ATOM 1925 C C . GLN A 1 254 ? -8.138 2.169 43.737 1.00 93.38 254 GLN A C 1
ATOM 1927 O O . GLN A 1 254 ? -8.492 1.375 44.604 1.00 93.38 254 GLN A O 1
ATOM 1932 N N . ASN A 1 255 ? -6.908 2.138 43.204 1.00 91.19 255 ASN A N 1
ATOM 1933 C CA . ASN A 1 255 ? -5.905 1.093 43.442 1.00 91.19 255 ASN A CA 1
ATOM 1934 C C . ASN A 1 255 ? -6.380 -0.322 43.051 1.00 91.19 255 ASN A C 1
ATOM 1936 O O . ASN A 1 255 ? -5.943 -1.310 43.640 1.00 91.19 255 ASN A O 1
ATOM 1940 N N . ILE A 1 256 ? -7.272 -0.427 42.059 1.00 89.12 256 ILE A N 1
ATOM 1941 C CA . ILE A 1 256 ? -7.753 -1.697 41.504 1.00 89.12 256 ILE A CA 1
ATOM 1942 C C . ILE A 1 256 ? -7.175 -1.868 40.098 1.00 89.12 256 ILE A C 1
ATOM 1944 O O . ILE A 1 256 ? -7.468 -1.079 39.202 1.00 89.12 256 ILE A O 1
ATOM 1948 N N . THR A 1 257 ? -6.404 -2.932 39.886 1.00 85.69 257 THR A N 1
ATOM 1949 C CA . THR A 1 257 ? -5.888 -3.299 38.561 1.00 85.69 257 THR A CA 1
ATOM 1950 C C . THR A 1 257 ? -6.886 -4.212 37.858 1.00 85.69 257 THR A C 1
ATOM 1952 O O . THR A 1 257 ? -7.086 -5.349 38.290 1.00 85.69 257 THR A O 1
ATOM 1955 N N . LEU A 1 258 ? -7.505 -3.751 36.766 1.00 79.94 258 LEU A N 1
ATOM 1956 C CA . LEU A 1 258 ? -8.327 -4.637 35.939 1.00 79.94 258 LEU A CA 1
ATOM 1957 C C . LEU A 1 258 ? -7.460 -5.551 35.077 1.00 79.94 258 LEU A C 1
ATOM 1959 O O . LEU A 1 258 ? -6.586 -5.094 34.344 1.00 79.94 258 LEU A O 1
ATOM 1963 N N . ILE A 1 259 ? -7.763 -6.846 35.136 1.00 79.12 259 ILE A N 1
ATOM 1964 C CA . ILE A 1 259 ? -7.168 -7.879 34.290 1.00 79.12 259 ILE A CA 1
ATOM 1965 C C . ILE A 1 259 ? -8.189 -8.242 33.210 1.00 79.12 259 ILE A C 1
ATOM 1967 O O . ILE A 1 259 ? -9.356 -8.478 33.515 1.00 79.12 259 ILE A O 1
ATOM 1971 N N . GLY A 1 260 ? -7.749 -8.301 31.952 1.00 72.81 260 GLY A N 1
ATOM 1972 C CA . GLY A 1 260 ? -8.593 -8.706 30.823 1.00 72.81 260 GLY A CA 1
ATOM 1973 C C . GLY A 1 260 ? -9.337 -7.573 30.108 1.00 72.81 260 GLY A C 1
ATOM 1974 O O . GLY A 1 260 ? -10.221 -7.866 29.310 1.00 72.81 260 GLY A O 1
ATOM 1975 N N . ILE A 1 261 ? -8.991 -6.304 30.361 1.00 78.12 261 ILE A N 1
ATOM 1976 C CA . ILE A 1 261 ? -9.327 -5.209 29.438 1.00 78.12 261 ILE A CA 1
ATOM 1977 C C . ILE A 1 261 ? -8.182 -5.080 28.441 1.00 78.12 261 ILE A C 1
ATOM 1979 O O . ILE A 1 261 ? -7.137 -4.505 28.750 1.00 78.12 261 ILE A O 1
ATOM 1983 N N . GLU A 1 262 ? -8.391 -5.619 27.250 1.00 79.44 262 GLU A N 1
ATOM 1984 C CA . GLU A 1 262 ? -7.465 -5.477 26.133 1.00 79.44 262 GLU A CA 1
ATOM 1985 C C . GLU A 1 262 ? -7.833 -4.217 25.338 1.00 79.44 262 GLU A C 1
ATOM 1987 O O . GLU A 1 262 ? -9.006 -3.953 25.068 1.00 79.44 262 GLU A O 1
ATOM 1992 N N . GLN A 1 263 ? -6.834 -3.390 25.023 1.00 84.56 263 GLN A N 1
ATOM 1993 C CA . GLN A 1 263 ? -7.026 -2.248 24.130 1.00 84.56 263 GLN A CA 1
ATOM 1994 C C . GLN A 1 263 ? -6.928 -2.753 22.690 1.00 84.56 263 GLN A C 1
ATOM 1996 O O . GLN A 1 263 ? -5.954 -3.438 22.386 1.00 84.56 263 GLN A O 1
ATOM 2001 N N . PRO A 1 264 ? -7.893 -2.430 21.814 1.00 89.31 264 PRO A N 1
ATOM 2002 C CA . PRO A 1 264 ? -7.831 -2.865 20.431 1.00 89.31 264 PRO A CA 1
ATOM 2003 C C . PRO A 1 264 ? -6.691 -2.160 19.695 1.00 89.31 264 PRO A C 1
ATOM 2005 O O . PRO A 1 264 ? -6.422 -0.971 19.912 1.00 89.31 264 PRO A O 1
ATOM 2008 N N . ASP A 1 265 ? -6.063 -2.900 18.788 1.00 90.00 265 ASP A N 1
ATOM 2009 C CA . ASP A 1 265 ? -5.079 -2.359 17.868 1.00 90.00 265 ASP A CA 1
ATOM 2010 C C . ASP A 1 265 ? -5.789 -1.665 16.705 1.00 90.00 265 ASP A C 1
ATOM 2012 O O . ASP A 1 265 ? -6.553 -2.270 15.945 1.00 90.00 265 ASP A O 1
ATOM 2016 N N . CYS A 1 266 ? -5.530 -0.366 16.575 1.00 92.12 266 CYS A N 1
ATOM 2017 C CA . CYS A 1 266 ? -6.109 0.463 15.528 1.00 92.12 266 CYS A CA 1
ATOM 2018 C C . CYS A 1 266 ? -5.101 0.718 14.409 1.00 92.12 266 CYS A C 1
ATOM 2020 O O . CYS A 1 266 ? -3.894 0.847 14.637 1.00 92.12 266 CYS A O 1
ATOM 2022 N N . SER A 1 267 ? -5.622 0.801 13.194 1.00 93.50 267 SER A N 1
ATOM 2023 C CA . SER A 1 267 ? -4.917 1.275 12.012 1.00 93.50 267 SER A CA 1
ATOM 2024 C C . SER A 1 267 ? -4.688 2.800 12.078 1.00 93.50 267 SER A C 1
ATOM 2026 O O . SER A 1 267 ? -5.348 3.493 12.860 1.00 93.50 267 SER A O 1
ATOM 2028 N N . PRO A 1 268 ? -3.762 3.359 11.272 1.00 93.19 268 PRO A N 1
ATOM 2029 C CA . PRO A 1 268 ? -3.504 4.807 11.186 1.00 93.19 268 PRO A CA 1
ATOM 2030 C C . PRO A 1 268 ? -4.722 5.668 10.830 1.00 93.19 268 PRO A C 1
ATOM 2032 O O . PRO A 1 268 ? -4.746 6.871 11.071 1.00 93.19 268 PRO A O 1
ATOM 2035 N N . ASP A 1 269 ? -5.737 5.056 10.235 1.00 94.00 269 ASP A N 1
ATOM 2036 C CA . ASP A 1 269 ? -7.013 5.670 9.911 1.00 94.00 269 ASP A CA 1
ATOM 2037 C C . ASP A 1 269 ? -8.038 5.521 11.043 1.00 94.00 269 ASP A C 1
ATOM 2039 O O . ASP A 1 269 ? -9.217 5.689 10.787 1.00 94.00 269 ASP A O 1
ATOM 2043 N N . GLY A 1 270 ? -7.653 5.132 12.259 1.00 92.44 270 GLY A N 1
ATOM 2044 C CA . GLY A 1 270 ? -8.556 5.004 13.408 1.00 92.44 270 GLY A CA 1
ATOM 2045 C C . GLY A 1 270 ? -9.594 3.870 13.326 1.00 92.44 270 GLY A C 1
ATOM 2046 O O . GLY A 1 270 ? -10.427 3.722 14.228 1.00 92.44 270 GLY A O 1
ATOM 2047 N N . PHE A 1 271 ? -9.551 3.050 12.275 1.00 95.38 271 PHE A N 1
ATOM 2048 C CA . PHE A 1 271 ? -10.328 1.818 12.145 1.00 95.38 271 PHE A CA 1
ATOM 2049 C C . PHE A 1 271 ? -9.557 0.624 12.721 1.00 95.38 271 PHE A C 1
ATOM 2051 O O . PHE A 1 271 ? -8.416 0.759 13.164 1.00 95.38 271 PHE A O 1
ATOM 2058 N N . TYR A 1 272 ? -10.187 -0.548 12.784 1.00 95.19 272 TYR A N 1
ATOM 2059 C CA . TYR A 1 272 ? -9.541 -1.743 13.327 1.00 95.19 272 TYR A CA 1
ATOM 2060 C C . TYR A 1 272 ? -8.411 -2.236 12.421 1.00 95.19 272 TYR A C 1
ATOM 2062 O O . TYR A 1 272 ? -8.479 -2.136 11.189 1.00 95.19 272 TYR A O 1
ATOM 2070 N N . GLN A 1 273 ? -7.361 -2.786 13.033 1.00 95.06 273 GLN A N 1
ATOM 2071 C CA . GLN A 1 273 ? -6.348 -3.513 12.279 1.00 95.06 273 GLN A CA 1
ATOM 2072 C C . GLN A 1 273 ? -6.932 -4.777 11.626 1.00 95.06 273 GLN A C 1
ATOM 2074 O O . GLN A 1 273 ? -7.887 -5.363 12.135 1.00 95.06 273 GLN A O 1
ATOM 2079 N N . PRO A 1 274 ? -6.343 -5.239 10.506 1.00 95.12 274 PRO A N 1
ATOM 2080 C CA . PRO A 1 274 ? -6.794 -6.439 9.805 1.00 95.12 274 PRO A CA 1
ATOM 2081 C C . PRO A 1 274 ? -6.832 -7.717 10.639 1.00 95.12 274 PRO A C 1
ATOM 2083 O O . PRO A 1 274 ? -7.560 -8.635 10.283 1.00 95.12 274 PRO A O 1
ATOM 2086 N N . LEU A 1 275 ? -6.000 -7.810 11.672 1.00 93.88 275 LEU A N 1
ATOM 2087 C CA . LEU A 1 275 ? -5.779 -9.018 12.454 1.00 93.88 275 LEU A CA 1
ATOM 2088 C C . LEU A 1 275 ? -6.266 -8.761 13.876 1.00 93.88 275 LEU A C 1
ATOM 2090 O O . LEU A 1 275 ? -5.725 -7.898 14.562 1.00 93.88 275 LEU A O 1
ATOM 2094 N N . ILE A 1 276 ? -7.276 -9.514 14.311 1.00 92.56 276 ILE A N 1
ATOM 2095 C CA . ILE A 1 276 ? -7.805 -9.434 15.674 1.00 92.56 276 ILE A CA 1
ATOM 2096 C C . ILE A 1 276 ? -7.499 -10.736 16.403 1.00 92.56 276 ILE A C 1
ATOM 2098 O O . ILE A 1 276 ? -7.848 -11.828 15.947 1.00 92.56 276 ILE A O 1
ATOM 2102 N N . LEU A 1 277 ? -6.844 -10.606 17.556 1.00 89.38 277 LEU A N 1
ATOM 2103 C CA . LEU A 1 277 ? -6.579 -11.713 18.462 1.00 89.38 277 LEU A CA 1
ATOM 2104 C C . LEU A 1 277 ? -7.691 -11.803 19.502 1.00 89.38 277 LEU A C 1
ATOM 2106 O O . LEU A 1 277 ? -8.077 -10.810 20.111 1.00 89.38 277 LEU A O 1
ATOM 2110 N N . THR A 1 278 ? -8.167 -13.018 19.741 1.00 88.19 278 THR A N 1
ATOM 2111 C CA . THR A 1 278 ? -9.015 -13.347 20.884 1.00 88.19 278 THR A CA 1
ATOM 2112 C C . THR A 1 278 ? -8.242 -14.238 21.858 1.00 88.19 278 THR A C 1
ATOM 2114 O O . THR A 1 278 ? -7.036 -14.481 21.717 1.00 88.19 278 THR A O 1
ATOM 2117 N N . LYS A 1 279 ? -8.936 -14.752 22.879 1.00 83.94 279 LYS A N 1
ATOM 2118 C CA . LYS A 1 279 ? -8.343 -15.686 23.843 1.00 83.94 279 LYS A CA 1
ATOM 2119 C C . LYS A 1 279 ? -7.897 -17.000 23.198 1.00 83.94 279 LYS A C 1
ATOM 2121 O O . LYS A 1 279 ? -6.909 -17.559 23.656 1.00 83.94 279 LYS A O 1
ATOM 2126 N N . SER A 1 280 ? -8.608 -17.474 22.175 1.00 87.50 280 SER A N 1
ATOM 2127 C CA . SER A 1 280 ? -8.409 -18.805 21.577 1.00 87.50 280 SER A CA 1
ATOM 2128 C C . SER A 1 280 ? -8.198 -18.788 20.064 1.00 87.50 280 SER A C 1
ATOM 2130 O O . SER A 1 280 ? -7.666 -19.743 19.507 1.00 87.50 280 SER A O 1
ATOM 2132 N N . THR A 1 281 ? -8.608 -17.723 19.376 1.00 92.38 281 THR A N 1
ATOM 2133 C CA . THR A 1 281 ? -8.536 -17.636 17.912 1.00 92.38 281 THR A CA 1
ATOM 2134 C C . THR A 1 281 ? -7.898 -16.336 17.450 1.00 92.38 281 THR A C 1
ATOM 2136 O O . THR A 1 281 ? -7.834 -15.348 18.183 1.00 92.38 281 THR A O 1
ATOM 2139 N N . VAL A 1 282 ? -7.421 -16.348 16.213 1.00 93.50 282 VAL A N 1
ATOM 2140 C CA . VAL A 1 282 ? -7.009 -15.163 15.468 1.00 93.50 282 VAL A CA 1
ATOM 2141 C C . VAL A 1 282 ? -7.823 -15.145 14.183 1.00 93.50 282 VAL A C 1
ATOM 2143 O O . VAL A 1 282 ? -7.926 -16.171 13.507 1.00 93.50 282 VAL A O 1
ATOM 2146 N N . TYR A 1 283 ? -8.426 -14.004 13.855 1.00 95.94 283 TYR A N 1
ATOM 2147 C CA . TYR A 1 283 ? -9.242 -13.870 12.651 1.00 95.94 283 TYR A CA 1
ATOM 2148 C C . TYR A 1 283 ? -8.950 -12.582 11.888 1.00 95.94 283 TYR A C 1
ATOM 2150 O O . TYR A 1 283 ? -8.486 -11.586 12.450 1.00 95.94 283 TYR A O 1
ATOM 2158 N N . CYS A 1 284 ? -9.234 -12.617 10.587 1.00 97.56 284 CYS A N 1
ATOM 2159 C CA . CYS A 1 284 ? -9.166 -11.435 9.746 1.00 97.56 284 CYS A CA 1
ATOM 2160 C C . CYS A 1 284 ? -10.441 -10.619 9.887 1.00 97.56 284 CYS A C 1
ATOM 2162 O O . CYS A 1 284 ? -11.537 -11.121 9.631 1.00 97.56 284 CYS A O 1
ATOM 2164 N N . ALA A 1 285 ? -10.286 -9.361 10.267 1.00 97.00 285 ALA A N 1
ATOM 2165 C CA . ALA A 1 285 ? -11.379 -8.457 10.561 1.00 97.00 285 ALA A CA 1
ATOM 2166 C C . ALA A 1 285 ? -11.533 -7.378 9.495 1.00 97.00 285 ALA A C 1
ATOM 2168 O O . ALA A 1 285 ? -10.582 -7.029 8.782 1.00 97.00 285 ALA A O 1
ATOM 2169 N N . ASP A 1 286 ? -12.751 -6.859 9.389 1.00 96.62 286 ASP A N 1
ATOM 2170 C CA . ASP A 1 286 ? -13.084 -5.723 8.563 1.00 96.62 286 ASP A CA 1
ATOM 2171 C C . ASP A 1 286 ? -12.671 -4.379 9.212 1.00 96.62 286 ASP A C 1
ATOM 2173 O O . ASP A 1 286 ? -12.154 -4.399 10.330 1.00 96.62 286 ASP A O 1
ATOM 2177 N N . PRO A 1 287 ? -12.789 -3.193 8.564 1.00 95.62 287 PRO A N 1
ATOM 2178 C CA . PRO A 1 287 ? -12.373 -1.942 9.209 1.00 95.62 287 PRO A CA 1
ATOM 2179 C C . PRO A 1 287 ? -13.194 -1.635 10.473 1.00 95.62 287 PRO A C 1
ATOM 2181 O O . PRO A 1 287 ? -12.752 -0.870 11.327 1.00 95.62 287 PRO A O 1
ATOM 2184 N N . TYR A 1 288 ? -14.373 -2.236 10.613 1.00 95.31 288 TYR A N 1
ATOM 2185 C CA . TYR A 1 288 ? -15.269 -2.089 11.754 1.00 95.31 288 TYR A CA 1
ATOM 2186 C C . TYR A 1 288 ? -15.051 -3.167 12.824 1.00 95.31 288 TYR A C 1
ATOM 2188 O O . TYR A 1 288 ? -15.684 -3.104 13.874 1.00 95.31 288 TYR A O 1
ATOM 2196 N N . GLY A 1 289 ? -14.119 -4.098 12.600 1.00 95.12 289 GLY A N 1
ATOM 2197 C CA . GLY A 1 289 ? -13.778 -5.170 13.531 1.00 95.12 289 GLY A CA 1
ATOM 2198 C C . GLY A 1 289 ? -14.591 -6.451 13.331 1.00 95.12 289 GLY A C 1
ATOM 2199 O O . GLY A 1 289 ? -14.427 -7.395 14.100 1.00 95.12 289 GLY A O 1
ATOM 2200 N N . GLU A 1 290 ? -15.435 -6.523 12.300 1.00 95.94 290 GLU A N 1
ATOM 2201 C CA . GLU A 1 290 ? -16.268 -7.698 12.033 1.00 95.94 290 GLU A CA 1
ATOM 2202 C C . GLU A 1 290 ? -15.484 -8.781 11.290 1.00 95.94 290 GLU A C 1
ATOM 2204 O O . GLU A 1 290 ? -14.643 -8.499 10.437 1.00 95.94 290 GLU A O 1
ATOM 2209 N N . LYS A 1 291 ? -15.756 -10.054 11.581 1.00 97.19 291 LYS A N 1
ATOM 2210 C CA . LYS A 1 291 ? -15.021 -11.164 10.961 1.00 97.19 291 LYS A CA 1
ATOM 2211 C C . LYS A 1 291 ? -15.282 -11.251 9.452 1.00 97.19 291 LYS A C 1
ATOM 2213 O O . LYS A 1 291 ? -16.425 -11.339 9.008 1.00 97.19 291 LYS A O 1
ATOM 2218 N N . ILE A 1 292 ? -14.208 -11.332 8.664 1.00 97.12 292 ILE A N 1
ATOM 2219 C CA . ILE A 1 292 ? -14.269 -11.538 7.215 1.00 97.12 292 ILE A CA 1
ATOM 2220 C C . ILE A 1 292 ? -14.351 -13.031 6.907 1.00 97.12 292 ILE A C 1
ATOM 2222 O O . ILE A 1 292 ? -13.398 -13.782 7.126 1.00 97.12 292 ILE A O 1
ATOM 2226 N N . GLU A 1 293 ? -15.460 -13.435 6.291 1.00 95.25 293 GLU A N 1
ATOM 2227 C CA . GLU A 1 293 ? -15.671 -14.792 5.776 1.00 95.25 293 GLU A CA 1
ATOM 2228 C C . GLU A 1 293 ? -15.316 -15.867 6.832 1.00 95.25 293 GLU A C 1
ATOM 2230 O O . GLU A 1 293 ? -15.816 -15.837 7.956 1.00 95.25 293 GLU A O 1
ATOM 2235 N N . HIS A 1 294 ? -14.475 -16.834 6.466 1.00 94.56 294 HIS A N 1
ATOM 2236 C CA . HIS A 1 294 ? -14.046 -17.955 7.304 1.00 94.56 294 HIS A CA 1
ATOM 2237 C C . HIS A 1 294 ? -12.551 -17.873 7.657 1.00 94.56 294 HIS A C 1
ATOM 2239 O O . HIS A 1 294 ? -11.935 -18.893 7.961 1.00 94.56 294 HIS A O 1
ATOM 2245 N N . PHE A 1 295 ? -11.950 -16.680 7.577 1.00 96.06 295 PHE A N 1
ATOM 2246 C CA . PHE A 1 295 ? -10.524 -16.482 7.839 1.00 96.06 295 PHE A CA 1
ATOM 2247 C C . PHE A 1 295 ? -10.251 -16.392 9.339 1.00 96.06 295 PHE A C 1
ATOM 2249 O O . PHE A 1 295 ? -10.012 -15.313 9.879 1.00 96.06 295 PHE A O 1
ATOM 2256 N N . GLU A 1 296 ? -10.334 -17.535 10.007 1.00 95.38 296 GLU A N 1
ATOM 2257 C CA . GLU A 1 296 ? -10.138 -17.696 11.442 1.00 95.38 296 GLU A CA 1
ATOM 2258 C C . GLU A 1 296 ? -9.390 -18.999 11.713 1.00 95.38 296 GLU A C 1
ATOM 2260 O O . GLU A 1 296 ? -9.726 -20.048 11.163 1.00 95.38 296 GLU A O 1
ATOM 2265 N N . ILE A 1 297 ? -8.375 -18.926 12.569 1.00 93.56 297 ILE A N 1
ATOM 2266 C CA . ILE A 1 297 ? -7.566 -20.072 12.981 1.00 93.56 297 ILE A CA 1
ATOM 2267 C C . ILE A 1 297 ? -7.335 -20.051 14.488 1.00 93.56 297 ILE A C 1
ATOM 2269 O O . ILE A 1 297 ? -7.405 -19.006 15.138 1.00 93.56 297 ILE A O 1
ATOM 2273 N N . GLU A 1 298 ? -7.044 -21.220 15.051 1.00 92.94 298 GLU A N 1
ATOM 2274 C CA . GLU A 1 298 ? -6.646 -21.342 16.452 1.00 92.94 298 GLU A CA 1
ATOM 2275 C C . GLU A 1 298 ? -5.303 -20.647 16.685 1.00 92.94 298 GLU A C 1
ATOM 2277 O O . GLU A 1 298 ? -4.381 -20.740 15.863 1.00 92.94 298 GLU A O 1
ATOM 2282 N N . LYS A 1 299 ? -5.187 -19.952 17.817 1.00 87.06 299 LYS A N 1
ATOM 2283 C CA . LYS A 1 299 ? -4.003 -19.160 18.162 1.00 87.06 299 LYS A CA 1
ATOM 2284 C C . LYS A 1 299 ? -2.752 -20.026 18.325 1.00 87.06 299 LYS A C 1
ATOM 2286 O O . LYS A 1 299 ? -1.652 -19.577 18.021 1.00 87.06 299 LYS A O 1
ATOM 2291 N N . GLU A 1 300 ? -2.916 -21.266 18.774 1.00 84.69 300 GLU A N 1
ATOM 2292 C CA . GLU A 1 300 ? -1.840 -22.242 18.950 1.00 84.69 300 GLU A CA 1
ATOM 2293 C C . GLU A 1 300 ? -1.433 -22.943 17.642 1.00 84.69 300 GLU A C 1
ATOM 2295 O O . GLU A 1 300 ? -0.474 -23.719 17.627 1.00 84.69 300 GLU A O 1
ATOM 2300 N N . SER A 1 301 ? -2.136 -22.693 16.533 1.00 83.44 301 SER A N 1
ATOM 2301 C CA . SER A 1 301 ? -1.807 -23.312 15.251 1.00 83.44 301 SER A CA 1
ATOM 2302 C C . SER A 1 301 ? -0.475 -22.794 14.696 1.00 83.44 301 SER A C 1
ATOM 2304 O O . SER A 1 301 ? -0.124 -21.622 14.835 1.00 83.44 301 SER A O 1
ATOM 2306 N N . ALA A 1 302 ? 0.260 -23.654 13.983 1.00 75.69 302 ALA A N 1
ATOM 2307 C CA . ALA A 1 302 ? 1.534 -23.281 13.354 1.00 75.69 302 ALA A CA 1
ATOM 2308 C C . ALA A 1 302 ? 1.403 -22.093 12.373 1.00 75.69 302 ALA A C 1
ATOM 2310 O O . ALA A 1 302 ? 2.363 -21.354 12.154 1.00 75.69 302 ALA A O 1
ATOM 2311 N N . ASN A 1 303 ? 0.203 -21.887 11.821 1.00 76.75 303 ASN A N 1
ATOM 2312 C CA . ASN A 1 303 ? -0.102 -20.845 10.844 1.00 76.75 303 ASN A CA 1
ATOM 2313 C C . ASN A 1 303 ? -0.547 -19.513 11.477 1.00 76.75 303 ASN A C 1
ATOM 2315 O O . ASN A 1 303 ? -0.688 -18.528 10.750 1.00 76.75 303 ASN A O 1
ATOM 2319 N N . ALA A 1 304 ? -0.735 -19.452 12.802 1.00 79.81 304 ALA A N 1
ATOM 2320 C CA . ALA A 1 304 ? -1.124 -18.226 13.505 1.00 79.81 304 ALA A CA 1
ATOM 2321 C C . ALA A 1 304 ? -0.068 -17.124 13.367 1.00 79.81 304 ALA A C 1
ATOM 2323 O O . ALA A 1 304 ? -0.399 -15.969 13.119 1.00 79.81 304 ALA A O 1
ATOM 2324 N N . ASN A 1 305 ? 1.213 -17.493 13.429 1.00 80.19 305 ASN A N 1
ATOM 2325 C CA . ASN A 1 305 ? 2.319 -16.537 13.353 1.00 80.19 305 ASN A CA 1
ATOM 2326 C C . ASN A 1 305 ? 2.538 -15.954 11.949 1.00 80.19 305 ASN A C 1
ATOM 2328 O O . ASN A 1 305 ? 3.178 -14.915 11.815 1.00 80.19 305 ASN A O 1
ATOM 2332 N N . SER A 1 306 ? 2.053 -16.624 10.900 1.00 88.38 306 SER A N 1
ATOM 2333 C CA . SER A 1 306 ? 2.202 -16.163 9.514 1.00 88.38 306 SER A CA 1
ATOM 2334 C C . SER A 1 306 ? 0.976 -15.407 9.000 1.00 88.38 306 SER A C 1
ATOM 2336 O O . SER A 1 306 ? 1.034 -14.847 7.905 1.00 88.38 306 SER A O 1
ATOM 2338 N N . MET A 1 307 ? -0.119 -15.383 9.764 1.00 92.94 307 MET A N 1
ATOM 2339 C CA . MET A 1 307 ? -1.368 -14.701 9.430 1.00 92.94 307 MET A CA 1
ATOM 2340 C C . MET A 1 307 ? -1.139 -13.192 9.289 1.00 92.94 307 MET A C 1
ATOM 2342 O O . MET A 1 307 ? -0.719 -12.526 10.228 1.00 92.94 307 MET A O 1
ATOM 2346 N N . ASN A 1 308 ? -1.409 -12.649 8.103 1.00 93.88 308 ASN A N 1
ATOM 2347 C CA . ASN A 1 308 ? -1.271 -11.221 7.801 1.00 93.88 308 ASN A CA 1
ATOM 2348 C C . ASN A 1 308 ? -2.555 -10.590 7.245 1.00 93.88 308 ASN A C 1
ATOM 2350 O O . ASN A 1 308 ? -2.622 -9.371 7.095 1.00 93.88 308 ASN A O 1
ATOM 2354 N N . CYS A 1 309 ? -3.566 -11.407 6.928 1.00 96.69 309 CYS A N 1
ATOM 2355 C CA . CYS A 1 309 ? -4.882 -10.976 6.457 1.00 96.69 309 CYS A CA 1
ATOM 2356 C C . CYS A 1 309 ? -4.901 -10.128 5.176 1.00 96.69 309 CYS A C 1
ATOM 2358 O O . CYS A 1 309 ? -5.956 -9.601 4.816 1.00 96.69 309 CYS A O 1
ATOM 2360 N N . LYS A 1 310 ? -3.782 -10.013 4.448 1.00 96.94 310 LYS A N 1
ATOM 2361 C CA . LYS A 1 310 ? -3.679 -9.164 3.251 1.00 96.94 310 LYS A CA 1
ATOM 2362 C C . LYS A 1 310 ? -4.671 -9.594 2.173 1.00 96.94 310 LYS A C 1
ATOM 2364 O O . LYS A 1 310 ? -5.362 -8.753 1.612 1.00 96.94 310 LYS A O 1
ATOM 2369 N N . CYS A 1 311 ? -4.801 -10.896 1.923 1.00 97.06 311 CYS A N 1
ATOM 2370 C CA . CYS A 1 311 ? -5.735 -11.406 0.920 1.00 97.06 311 CYS A CA 1
ATOM 2371 C C . CYS A 1 311 ? -7.191 -11.257 1.376 1.00 97.06 311 CYS A C 1
ATOM 2373 O O . CYS A 1 311 ? -8.027 -10.779 0.611 1.00 97.06 311 CYS A O 1
ATOM 2375 N N . ALA A 1 312 ? -7.490 -11.588 2.636 1.00 97.38 312 ALA A N 1
ATOM 2376 C CA . ALA A 1 312 ? -8.820 -11.409 3.220 1.00 97.38 312 ALA A CA 1
ATOM 2377 C C . ALA A 1 312 ? -9.303 -9.946 3.143 1.00 97.38 312 ALA A C 1
ATOM 2379 O O . ALA A 1 312 ? -10.435 -9.680 2.735 1.00 97.38 312 ALA A O 1
ATOM 2380 N N . ARG A 1 313 ? -8.430 -8.982 3.463 1.00 96.19 313 ARG A N 1
ATOM 2381 C CA . ARG A 1 313 ? -8.710 -7.541 3.342 1.00 96.19 313 ARG A CA 1
ATOM 2382 C C . ARG A 1 313 ? -8.934 -7.121 1.895 1.00 96.19 313 ARG A C 1
ATOM 2384 O O . ARG A 1 313 ? -9.904 -6.422 1.617 1.00 96.19 313 ARG A O 1
ATOM 2391 N N . THR A 1 314 ? -8.111 -7.595 0.963 1.00 96.50 314 THR A N 1
ATOM 2392 C CA . THR A 1 314 ? -8.318 -7.322 -0.464 1.00 96.50 314 THR A CA 1
ATOM 2393 C C . THR A 1 314 ? -9.666 -7.864 -0.949 1.00 96.50 314 THR A C 1
ATOM 2395 O O . THR A 1 314 ? -10.394 -7.166 -1.651 1.00 96.50 314 THR A O 1
ATOM 2398 N N . ARG A 1 315 ? -10.082 -9.064 -0.517 1.00 96.06 315 ARG A N 1
ATOM 2399 C CA . ARG A 1 315 ? -11.423 -9.599 -0.829 1.00 96.06 315 ARG A CA 1
ATOM 2400 C C . ARG A 1 315 ? -12.552 -8.713 -0.311 1.00 96.06 315 ARG A C 1
ATOM 2402 O O . ARG A 1 315 ? -13.566 -8.593 -0.999 1.00 96.06 315 ARG A O 1
ATOM 2409 N N . TYR A 1 316 ? -12.387 -8.114 0.869 1.00 95.62 316 TYR A N 1
ATOM 2410 C CA . TYR A 1 316 ? -13.331 -7.139 1.413 1.00 95.62 316 TYR A CA 1
ATOM 2411 C C . TYR A 1 316 ? -13.396 -5.884 0.533 1.00 95.62 316 TYR A C 1
ATOM 2413 O O . TYR A 1 316 ? -14.485 -5.535 0.087 1.00 95.62 316 TYR A O 1
ATOM 2421 N N . TRP A 1 317 ? -12.255 -5.269 0.198 1.00 93.50 317 TRP A N 1
ATOM 2422 C CA . TRP A 1 317 ? -12.201 -4.050 -0.626 1.00 93.50 317 TRP A CA 1
ATOM 2423 C C . TRP A 1 317 ? -12.718 -4.236 -2.052 1.00 93.50 317 TRP A C 1
ATOM 2425 O O . TRP A 1 317 ? -13.227 -3.297 -2.658 1.00 93.50 317 TRP A O 1
ATOM 2435 N N . LEU A 1 318 ? -12.609 -5.447 -2.594 1.00 93.88 318 LEU A N 1
ATOM 2436 C CA . LEU A 1 318 ? -13.143 -5.786 -3.911 1.00 93.88 318 LEU A CA 1
ATOM 2437 C C . LEU A 1 318 ? -14.631 -6.166 -3.884 1.00 93.88 318 LEU A C 1
ATOM 2439 O O . LEU A 1 318 ? -15.193 -6.507 -4.927 1.00 93.88 318 LEU A O 1
ATOM 2443 N N . THR A 1 319 ? -15.286 -6.113 -2.720 1.00 89.69 319 THR A N 1
ATOM 2444 C CA . THR A 1 319 ? -16.744 -6.267 -2.638 1.00 89.69 319 THR A CA 1
ATOM 2445 C C . THR A 1 319 ? -17.405 -5.151 -3.454 1.00 89.69 319 THR A C 1
ATOM 2447 O O . THR A 1 319 ? -16.988 -3.997 -3.408 1.00 89.69 319 THR A O 1
ATOM 2450 N N . ASP A 1 320 ? -18.364 -5.534 -4.297 1.00 85.44 320 ASP A N 1
ATOM 2451 C CA . ASP A 1 320 ? -19.117 -4.657 -5.208 1.00 85.44 320 ASP A CA 1
ATOM 2452 C C . ASP A 1 320 ? -18.325 -3.976 -6.342 1.00 85.44 320 ASP A C 1
ATOM 2454 O O . ASP A 1 320 ? -18.888 -3.203 -7.112 1.00 85.44 320 ASP A O 1
ATOM 2458 N N . GLN A 1 321 ? -17.045 -4.312 -6.541 1.00 83.44 321 GLN A N 1
ATOM 2459 C CA . GLN A 1 321 ? -16.230 -3.729 -7.623 1.00 83.44 321 GLN A CA 1
ATOM 2460 C C . GLN A 1 321 ? -16.397 -4.422 -8.985 1.00 83.44 321 GLN A C 1
ATOM 2462 O O . GLN A 1 321 ? -15.772 -4.015 -9.960 1.00 83.44 321 GLN A O 1
ATOM 2467 N N . ASN A 1 322 ? -17.209 -5.484 -9.071 1.00 84.75 322 ASN A N 1
ATOM 2468 C CA . ASN A 1 322 ? -17.311 -6.366 -10.244 1.00 84.75 322 ASN A CA 1
ATOM 2469 C C . ASN A 1 322 ? -15.937 -6.893 -10.730 1.00 84.75 322 ASN A C 1
ATOM 2471 O O . ASN A 1 322 ? -15.703 -7.099 -11.921 1.00 84.75 322 ASN A O 1
ATOM 2475 N N . VAL A 1 323 ? -15.009 -7.098 -9.788 1.00 84.88 323 VAL A N 1
ATOM 2476 C CA . VAL A 1 323 ? -13.666 -7.648 -10.015 1.00 84.88 323 VAL A CA 1
ATOM 2477 C C . VAL A 1 323 ? -13.566 -9.018 -9.342 1.00 84.88 323 VAL A C 1
ATOM 2479 O O . VAL A 1 323 ? -14.160 -9.255 -8.290 1.00 84.88 323 VAL A O 1
ATOM 2482 N N . ALA A 1 324 ? -12.811 -9.939 -9.947 1.00 88.19 324 ALA A N 1
ATOM 2483 C CA . ALA A 1 324 ? -12.576 -11.260 -9.375 1.00 88.19 324 ALA A CA 1
ATOM 2484 C C . ALA A 1 324 ? -11.818 -11.154 -8.041 1.00 88.19 324 ALA A C 1
ATOM 2486 O O . ALA A 1 324 ? -10.731 -10.582 -7.976 1.00 88.19 324 ALA A O 1
ATOM 2487 N N . LYS A 1 325 ? -12.386 -11.737 -6.981 1.00 93.75 325 LYS A N 1
ATOM 2488 C CA . LYS A 1 325 ? -11.747 -11.809 -5.662 1.00 93.75 325 LYS A CA 1
ATOM 2489 C C . LYS A 1 325 ? -10.561 -12.791 -5.689 1.00 93.75 325 LYS A C 1
ATOM 2491 O O . LYS A 1 325 ? -10.710 -13.871 -6.265 1.00 93.75 325 LYS A O 1
ATOM 2496 N N . PRO A 1 326 ? -9.424 -12.476 -5.041 1.00 95.44 326 PRO A N 1
ATOM 2497 C CA . PRO A 1 326 ? -8.280 -13.384 -4.984 1.00 95.44 326 PRO A CA 1
ATOM 2498 C C . PRO A 1 326 ? -8.586 -14.641 -4.157 1.00 95.44 326 PRO A C 1
ATOM 2500 O O . PRO A 1 326 ? -9.507 -14.665 -3.329 1.00 95.44 326 PRO A O 1
ATOM 2503 N N . PHE A 1 327 ? -7.790 -15.688 -4.374 1.00 94.94 327 PHE A N 1
ATOM 2504 C CA . PHE A 1 327 ? -7.828 -16.918 -3.590 1.00 94.94 327 PHE A CA 1
ATOM 2505 C C . PHE A 1 327 ? -6.960 -16.775 -2.343 1.00 94.94 327 PHE A C 1
ATOM 2507 O O . PHE A 1 327 ? -5.764 -16.498 -2.440 1.00 94.94 327 PHE A O 1
ATOM 2514 N N . CYS A 1 328 ? -7.545 -17.015 -1.177 1.00 95.50 328 CYS A N 1
ATOM 2515 C CA . CYS A 1 328 ? -6.836 -16.901 0.090 1.00 95.50 328 CYS A CA 1
ATOM 2516 C C . CYS A 1 328 ? -6.701 -18.258 0.776 1.00 95.50 328 CYS A C 1
ATOM 2518 O O . CYS A 1 328 ? -7.538 -19.144 0.602 1.00 95.50 328 CYS A O 1
ATOM 2520 N N . CYS A 1 329 ? -5.651 -18.386 1.577 1.00 93.94 329 CYS A N 1
ATOM 2521 C CA . CYS A 1 329 ? -5.500 -19.435 2.574 1.00 93.94 329 CYS A CA 1
ATOM 2522 C C . CYS A 1 329 ? -6.510 -19.244 3.722 1.00 93.94 329 CYS A C 1
ATOM 2524 O O . CYS A 1 329 ? -7.046 -18.150 3.907 1.00 93.94 329 CYS A O 1
ATOM 2526 N N . THR A 1 330 ? -6.720 -20.270 4.551 1.00 92.25 330 THR A N 1
ATOM 2527 C CA . THR A 1 330 ? -7.590 -20.194 5.746 1.00 92.25 330 THR A CA 1
ATOM 2528 C C . THR A 1 330 ? -7.110 -19.166 6.773 1.00 92.25 330 THR A C 1
ATOM 2530 O O . THR A 1 330 ? -7.923 -18.552 7.452 1.00 92.25 330 THR A O 1
ATOM 2533 N N . ASN A 1 331 ? -5.805 -18.890 6.825 1.00 92.75 331 ASN A N 1
ATOM 2534 C CA . ASN A 1 331 ? -5.229 -17.809 7.628 1.00 92.75 331 ASN A CA 1
ATOM 2535 C C . ASN A 1 331 ? -5.329 -16.420 6.954 1.00 92.75 331 ASN A C 1
ATOM 2537 O O . ASN A 1 331 ? -4.648 -15.485 7.356 1.00 92.75 331 ASN A O 1
ATOM 2541 N N . GLY A 1 332 ? -6.120 -16.265 5.888 1.00 95.31 332 GLY A N 1
ATOM 2542 C CA . GLY A 1 332 ? -6.362 -14.982 5.220 1.00 95.31 332 GLY A CA 1
ATOM 2543 C C . GLY A 1 332 ? -5.191 -14.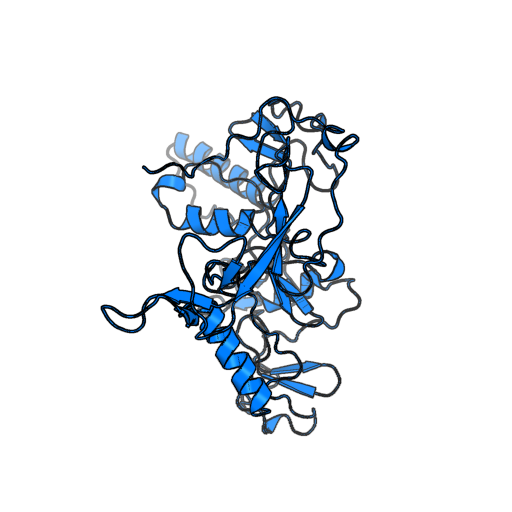416 4.408 1.00 95.31 332 GLY A C 1
ATOM 2544 O O . GLY A 1 332 ? -5.300 -13.304 3.880 1.00 95.31 332 GLY A O 1
ATOM 2545 N N . ASN A 1 333 ? -4.093 -15.162 4.268 1.00 95.81 333 ASN A N 1
ATOM 2546 C CA . ASN A 1 333 ? -2.975 -14.815 3.390 1.00 95.81 333 ASN A CA 1
ATOM 2547 C C . ASN A 1 333 ? -3.297 -15.125 1.927 1.00 95.81 333 ASN A C 1
ATOM 2549 O O . ASN A 1 333 ? -4.199 -15.910 1.625 1.00 95.81 333 ASN A O 1
ATOM 2553 N N . TYR A 1 334 ? -2.531 -14.541 1.005 1.00 95.44 334 TYR A N 1
ATOM 2554 C CA . TYR A 1 334 ? -2.601 -14.920 -0.403 1.00 95.44 334 TYR A CA 1
ATOM 2555 C C . TYR A 1 334 ? -2.183 -16.374 -0.575 1.00 95.44 334 TYR A C 1
ATOM 2557 O O . TYR A 1 334 ? -1.137 -16.790 -0.076 1.00 95.44 334 TYR A O 1
ATOM 2565 N N . ARG A 1 335 ? -2.989 -17.149 -1.307 1.00 94.50 335 ARG A N 1
ATOM 2566 C CA . ARG A 1 335 ? -2.553 -18.477 -1.735 1.00 94.50 335 ARG A CA 1
ATOM 2567 C C . ARG A 1 335 ? -1.374 -18.322 -2.706 1.00 94.50 335 ARG A C 1
ATOM 2569 O O . ARG A 1 335 ? -1.516 -17.530 -3.640 1.00 94.50 335 ARG A O 1
ATOM 2576 N N . PRO A 1 336 ? -0.279 -19.097 -2.571 1.00 94.19 336 PRO A N 1
ATOM 2577 C CA . PRO A 1 336 ? 0.892 -18.975 -3.446 1.00 94.19 336 PRO A CA 1
ATOM 2578 C C . PRO A 1 336 ? 0.586 -19.118 -4.939 1.00 94.19 336 PRO A C 1
ATOM 2580 O O . PRO A 1 336 ? 1.318 -18.584 -5.761 1.00 94.19 336 PRO A O 1
ATOM 2583 N N . ILE A 1 337 ? -0.502 -19.815 -5.290 1.00 95.00 337 ILE A N 1
ATOM 2584 C CA . ILE A 1 337 ? -1.016 -19.904 -6.658 1.00 95.00 337 ILE A CA 1
ATOM 2585 C C . ILE A 1 337 ? -2.333 -19.135 -6.777 1.00 95.00 337 ILE A C 1
ATOM 2587 O O . ILE A 1 337 ? -3.349 -19.506 -6.169 1.00 95.00 337 ILE A O 1
ATOM 2591 N N . GLN A 1 338 ? -2.330 -18.114 -7.632 1.00 94.69 338 GLN A N 1
ATOM 2592 C CA . GLN A 1 338 ? -3.521 -17.395 -8.077 1.00 94.69 338 GLN A CA 1
ATOM 2593 C C . GLN A 1 338 ? -3.865 -17.801 -9.506 1.00 94.69 338 GLN A C 1
ATOM 2595 O O . GLN A 1 338 ? -2.983 -18.110 -10.300 1.00 94.69 338 GLN A O 1
ATOM 2600 N N . CYS A 1 339 ? -5.154 -17.806 -9.836 1.00 93.12 339 CYS A N 1
ATOM 2601 C CA . CYS A 1 339 ? -5.616 -18.115 -11.184 1.00 93.12 339 CYS A CA 1
ATOM 2602 C C . CYS A 1 339 ? -6.605 -17.055 -11.643 1.00 93.12 339 CYS A C 1
ATOM 2604 O O . CYS A 1 339 ? -7.515 -16.679 -10.903 1.00 93.12 339 CYS A O 1
ATOM 2606 N N . ARG A 1 340 ? -6.441 -16.583 -12.875 1.00 91.44 340 ARG A N 1
ATOM 2607 C CA . ARG A 1 340 ? -7.306 -15.572 -13.471 1.00 91.44 340 ARG A CA 1
ATOM 2608 C C . ARG A 1 340 ? -7.265 -15.681 -14.987 1.00 91.44 340 ARG A C 1
ATOM 2610 O O . ARG A 1 340 ? -6.211 -15.901 -15.559 1.00 91.44 340 ARG A O 1
ATOM 2617 N N . GLY A 1 341 ? -8.418 -15.523 -15.639 1.00 87.94 341 GLY A N 1
ATOM 2618 C CA . GLY A 1 341 ? -8.477 -15.451 -17.103 1.00 87.94 341 GLY A CA 1
ATOM 2619 C C . GLY A 1 341 ? -7.991 -16.714 -17.827 1.00 87.94 341 GLY A C 1
ATOM 2620 O O . GLY A 1 341 ? -7.470 -16.604 -18.928 1.00 87.94 341 GLY A O 1
ATOM 2621 N N . GLY A 1 342 ? -8.133 -17.897 -17.217 1.00 91.56 342 GLY A N 1
ATOM 2622 C CA . GLY A 1 342 ? -7.715 -19.178 -17.810 1.00 91.56 342 GLY A CA 1
ATOM 2623 C C . GLY A 1 342 ? -6.255 -19.572 -17.555 1.00 91.56 342 GLY A C 1
ATOM 2624 O O . GLY A 1 342 ? -5.869 -20.691 -17.894 1.00 91.56 342 GLY A O 1
ATOM 2625 N N . VAL A 1 343 ? -5.477 -18.708 -16.898 1.00 95.00 343 VAL A N 1
ATOM 2626 C CA . VAL A 1 343 ? -4.084 -18.969 -16.512 1.00 95.00 343 VAL A CA 1
ATOM 2627 C C . VAL A 1 343 ? -3.909 -18.963 -14.995 1.00 95.00 343 VAL A C 1
ATOM 2629 O O . VAL A 1 343 ? -4.705 -18.369 -14.263 1.00 95.00 343 VAL A O 1
ATOM 2632 N N . CYS A 1 344 ? -2.863 -19.630 -14.518 1.00 95.81 344 CYS A N 1
ATOM 2633 C CA . CYS A 1 344 ? -2.457 -19.672 -13.119 1.00 95.81 344 CYS A CA 1
ATOM 2634 C C . CYS A 1 344 ? -0.997 -19.256 -12.976 1.00 95.81 344 CYS A C 1
ATOM 2636 O O . CYS A 1 344 ? -0.170 -19.579 -13.821 1.00 95.81 344 CYS A O 1
ATOM 2638 N N . PHE A 1 345 ? -0.673 -18.567 -11.891 1.00 95.62 345 PHE A N 1
ATOM 2639 C CA . PHE A 1 345 ? 0.648 -18.003 -11.657 1.00 95.62 345 PHE A CA 1
ATOM 2640 C C . PHE A 1 345 ? 1.006 -18.009 -10.174 1.00 95.62 345 PHE A C 1
ATOM 2642 O O . PHE A 1 345 ? 0.136 -18.038 -9.298 1.00 95.62 345 PHE A O 1
ATOM 2649 N N . CYS A 1 346 ? 2.309 -17.984 -9.911 1.00 95.50 346 CYS A N 1
ATOM 2650 C CA . CYS A 1 346 ? 2.847 -17.835 -8.570 1.00 95.50 346 CYS A CA 1
ATOM 2651 C C . CYS A 1 346 ? 2.714 -16.387 -8.106 1.00 95.50 346 CYS A C 1
ATOM 2653 O O . CYS A 1 346 ? 2.897 -15.478 -8.916 1.00 95.50 346 CYS A O 1
ATOM 2655 N N . VAL A 1 347 ? 2.437 -16.172 -6.821 1.00 95.44 347 VAL A N 1
ATOM 2656 C CA . VAL A 1 347 ? 2.414 -14.837 -6.216 1.00 95.44 347 VAL A CA 1
ATOM 2657 C C . VAL A 1 347 ? 3.311 -14.722 -4.991 1.00 95.44 347 VAL A C 1
ATOM 2659 O O . VAL A 1 347 ? 3.551 -15.701 -4.283 1.00 95.44 347 VAL A O 1
ATOM 2662 N N . ASP A 1 348 ? 3.792 -13.508 -4.744 1.00 95.00 348 ASP A N 1
ATOM 2663 C CA . ASP A 1 348 ? 4.452 -13.122 -3.500 1.00 95.00 348 ASP A CA 1
ATOM 2664 C C . ASP A 1 348 ? 3.438 -12.996 -2.328 1.00 95.00 348 ASP A C 1
ATOM 2666 O O . ASP A 1 348 ? 2.221 -13.090 -2.534 1.00 95.00 348 ASP A O 1
ATOM 2670 N N . PRO A 1 349 ? 3.895 -12.772 -1.077 1.00 95.12 349 PRO A N 1
ATOM 2671 C CA . PRO A 1 349 ? 3.002 -12.603 0.076 1.00 95.12 349 PRO A CA 1
ATOM 2672 C C . PRO A 1 349 ? 2.034 -11.409 0.001 1.00 95.12 349 PRO A C 1
ATOM 2674 O O . PRO A 1 349 ? 1.100 -11.341 0.805 1.00 95.12 349 PRO A O 1
ATOM 2677 N N . ASP A 1 350 ? 2.249 -10.466 -0.919 1.00 96.06 350 ASP A N 1
ATOM 2678 C CA . ASP A 1 350 ? 1.366 -9.326 -1.172 1.00 96.06 350 ASP A CA 1
ATOM 2679 C C . ASP A 1 350 ? 0.348 -9.601 -2.286 1.00 96.06 350 ASP A C 1
ATOM 2681 O O . ASP A 1 350 ? -0.567 -8.795 -2.465 1.00 96.06 350 ASP A O 1
ATOM 2685 N N . GLY A 1 351 ? 0.471 -10.729 -2.993 1.00 95.00 351 GLY A N 1
ATOM 2686 C CA . GLY A 1 351 ? -0.399 -11.146 -4.091 1.00 95.00 351 GLY A CA 1
ATOM 2687 C C . GLY A 1 351 ? 0.096 -10.742 -5.484 1.00 95.00 351 GLY A C 1
ATOM 2688 O O . GLY A 1 351 ? -0.656 -10.881 -6.448 1.00 95.00 351 GLY A O 1
ATOM 2689 N N . ASN A 1 352 ? 1.329 -10.237 -5.622 1.00 95.62 352 ASN A N 1
ATOM 2690 C CA . ASN A 1 352 ? 1.887 -9.866 -6.927 1.00 95.62 352 ASN A CA 1
ATOM 2691 C C . ASN A 1 352 ? 2.433 -11.093 -7.648 1.00 95.62 352 ASN A C 1
ATOM 2693 O O . ASN A 1 352 ? 3.104 -11.913 -7.027 1.00 95.62 352 ASN A O 1
ATOM 2697 N N . GLN A 1 353 ? 2.191 -11.194 -8.958 1.00 95.62 353 GLN A N 1
ATOM 2698 C CA . GLN A 1 353 ? 2.733 -12.281 -9.772 1.00 95.62 353 GLN A CA 1
ATOM 2699 C C . GLN A 1 353 ? 4.267 -12.315 -9.715 1.00 95.62 353 GLN A C 1
ATOM 2701 O O . GLN A 1 353 ? 4.919 -11.276 -9.754 1.00 95.62 353 GLN A O 1
ATOM 2706 N N . ILE A 1 354 ? 4.824 -13.525 -9.660 1.00 93.12 354 ILE A N 1
ATOM 2707 C CA . ILE A 1 354 ? 6.257 -13.796 -9.762 1.00 93.12 354 ILE A CA 1
ATOM 2708 C C . ILE A 1 354 ? 6.510 -14.909 -10.786 1.00 93.12 354 ILE A C 1
ATOM 2710 O O . ILE A 1 354 ? 6.272 -16.092 -10.538 1.00 93.12 354 ILE A O 1
ATOM 2714 N N . GLY A 1 355 ? 7.025 -14.531 -11.951 1.00 91.56 355 GLY A N 1
ATOM 2715 C CA . GLY A 1 355 ? 7.353 -15.444 -13.039 1.00 91.56 355 GLY A CA 1
ATOM 2716 C C . GLY A 1 355 ? 6.173 -15.771 -13.954 1.00 91.56 355 GLY A C 1
ATOM 2717 O O . GLY A 1 355 ? 5.052 -15.298 -13.775 1.00 91.56 355 GLY A O 1
ATOM 2718 N N . ILE A 1 356 ? 6.460 -16.597 -14.959 1.00 94.50 356 ILE A N 1
ATOM 2719 C CA . ILE A 1 356 ? 5.537 -16.935 -16.045 1.00 94.50 356 ILE A CA 1
ATOM 2720 C C . ILE A 1 356 ? 4.341 -17.750 -15.531 1.00 94.50 356 ILE A C 1
ATOM 2722 O O . ILE A 1 356 ? 4.489 -18.689 -14.746 1.00 94.50 356 ILE A O 1
ATOM 2726 N N . GLU A 1 357 ? 3.156 -17.390 -16.008 1.00 95.44 357 GLU A N 1
ATOM 2727 C CA . GLU A 1 357 ? 1.921 -18.142 -15.832 1.00 95.44 357 GLU A CA 1
ATOM 2728 C C . GLU A 1 357 ? 1.865 -19.422 -16.679 1.00 95.44 357 GLU A C 1
ATOM 2730 O O . GLU A 1 357 ? 2.471 -19.545 -17.739 1.00 95.44 357 GLU A O 1
ATOM 2735 N N . VAL A 1 358 ? 1.056 -20.377 -16.243 1.00 96.19 358 VAL A N 1
ATOM 2736 C CA . VAL A 1 358 ? 0.739 -21.591 -17.000 1.00 96.19 358 VAL A CA 1
ATOM 2737 C C . VAL A 1 358 ? -0.755 -21.648 -17.281 1.00 96.19 358 VAL A C 1
ATOM 2739 O O . VAL A 1 358 ? -1.560 -21.015 -16.595 1.00 96.19 358 VAL A O 1
ATOM 2742 N N . GLN A 1 359 ? -1.149 -22.433 -18.279 1.00 96.00 359 GLN A N 1
ATOM 2743 C CA . GLN A 1 359 ? -2.559 -22.756 -18.488 1.00 96.00 359 GLN A CA 1
ATOM 2744 C C . GLN A 1 359 ? -3.101 -23.559 -17.296 1.00 96.00 359 GLN A C 1
ATOM 2746 O O . GLN A 1 359 ? -2.363 -24.283 -16.627 1.00 96.00 359 GLN A O 1
ATOM 2751 N N . THR A 1 360 ? -4.394 -23.419 -17.005 1.00 90.88 360 THR A N 1
ATOM 2752 C CA . THR A 1 360 ? -5.035 -24.065 -15.838 1.00 90.88 360 THR A CA 1
ATOM 2753 C C . THR A 1 360 ? -4.880 -25.592 -15.789 1.00 90.88 360 THR A C 1
ATOM 2755 O O . THR A 1 360 ? -4.798 -26.154 -14.699 1.00 90.88 360 THR A O 1
ATOM 2758 N N . ASP A 1 361 ? -4.783 -26.261 -16.937 1.00 91.88 361 ASP A N 1
ATOM 2759 C CA . ASP A 1 361 ? -4.539 -27.704 -17.070 1.00 91.88 361 ASP A CA 1
ATOM 2760 C C . ASP A 1 361 ? -3.087 -28.118 -16.763 1.00 91.88 361 ASP A C 1
ATOM 2762 O O . ASP A 1 361 ? -2.814 -29.290 -16.512 1.00 91.88 361 ASP A O 1
ATOM 2766 N N . LYS A 1 362 ? -2.167 -27.151 -16.721 1.00 94.25 362 LYS A N 1
ATOM 2767 C CA . LYS A 1 362 ? -0.723 -27.324 -16.501 1.00 94.25 362 LYS A CA 1
ATOM 2768 C C . LYS A 1 362 ? -0.241 -26.781 -15.161 1.00 94.25 362 LYS A C 1
ATOM 2770 O O . LYS A 1 362 ? 0.940 -26.503 -14.980 1.00 94.25 362 LYS A O 1
ATOM 2775 N N . LEU A 1 363 ? -1.143 -26.644 -14.193 1.00 91.50 363 LEU A N 1
ATOM 2776 C CA . LEU A 1 363 ? -0.869 -26.074 -12.870 1.00 91.50 363 LEU A CA 1
ATOM 2777 C C . LEU A 1 363 ? 0.385 -26.658 -12.180 1.00 91.50 363 LEU A C 1
ATOM 2779 O O . LEU A 1 363 ? 1.107 -25.934 -11.499 1.00 91.50 363 LEU A O 1
ATOM 2783 N N . THR A 1 364 ? 0.668 -27.948 -12.380 1.00 92.50 364 THR A N 1
ATOM 2784 C CA . THR A 1 364 ? 1.825 -28.646 -11.795 1.00 92.50 364 THR A CA 1
ATOM 2785 C C . THR A 1 364 ? 3.179 -28.177 -12.336 1.00 92.50 364 THR A C 1
ATOM 2787 O O . THR A 1 364 ? 4.206 -28.506 -11.753 1.00 92.50 364 THR A O 1
ATOM 2790 N N . GLU A 1 365 ? 3.202 -27.438 -13.449 1.00 93.50 365 GLU A N 1
ATOM 2791 C CA . GLU A 1 365 ? 4.419 -26.877 -14.051 1.00 93.50 365 GLU A CA 1
ATOM 2792 C C . GLU A 1 365 ? 4.888 -25.589 -13.341 1.00 93.50 365 GLU A C 1
ATOM 2794 O O . GLU A 1 365 ? 6.016 -25.139 -13.553 1.00 93.50 365 GLU A O 1
ATOM 2799 N N . LEU A 1 366 ? 4.061 -24.988 -12.472 1.00 93.56 366 LEU A N 1
ATOM 2800 C CA . LEU A 1 366 ? 4.446 -23.802 -11.703 1.00 93.56 366 LEU A CA 1
ATOM 2801 C C . LEU A 1 366 ? 5.536 -24.126 -10.679 1.00 93.56 366 LEU A C 1
ATOM 2803 O O . LEU A 1 366 ? 5.415 -25.056 -9.889 1.00 93.56 366 LEU A O 1
ATOM 2807 N N . LYS A 1 367 ? 6.559 -23.269 -10.591 1.00 89.75 367 LYS A N 1
ATOM 2808 C CA . LYS A 1 367 ? 7.662 -23.427 -9.621 1.00 89.75 367 LYS A CA 1
ATOM 2809 C C . LYS A 1 367 ? 7.205 -23.402 -8.158 1.00 89.75 367 LYS A C 1
ATOM 2811 O O . LYS A 1 367 ? 7.836 -24.022 -7.311 1.00 89.75 367 LYS A O 1
ATOM 2816 N N . CYS A 1 368 ? 6.132 -22.673 -7.859 1.00 90.88 368 CYS A N 1
ATOM 2817 C CA . CYS A 1 368 ? 5.529 -22.605 -6.527 1.00 90.88 368 CYS A CA 1
ATOM 2818 C C . CYS A 1 368 ? 4.512 -23.726 -6.265 1.00 90.88 368 CYS A C 1
ATOM 2820 O O . CYS A 1 368 ? 3.908 -23.751 -5.193 1.00 90.88 368 CYS A O 1
ATOM 2822 N N . TYR A 1 369 ? 4.278 -24.629 -7.225 1.00 90.75 369 TYR A N 1
ATOM 2823 C CA . TYR A 1 369 ? 3.361 -25.738 -7.023 1.00 90.75 369 TYR A CA 1
ATOM 2824 C C . TYR A 1 369 ? 3.938 -26.731 -6.020 1.00 90.75 369 TYR A C 1
ATOM 2826 O O . TYR A 1 369 ? 5.013 -27.297 -6.211 1.00 90.75 369 TYR A O 1
ATOM 2834 N N . GLN A 1 370 ? 3.177 -26.973 -4.959 1.00 85.50 370 GLN A N 1
ATOM 2835 C CA . GLN A 1 370 ? 3.447 -28.035 -4.007 1.00 85.50 370 GLN A CA 1
ATOM 2836 C C . GLN A 1 370 ? 2.216 -28.930 -3.920 1.00 85.50 370 GLN A C 1
ATOM 2838 O O . GLN A 1 370 ? 1.145 -28.487 -3.510 1.00 85.50 370 GLN A O 1
ATOM 2843 N N . GLN A 1 371 ? 2.372 -30.204 -4.293 1.00 72.31 371 GLN A N 1
ATOM 2844 C CA . GLN A 1 371 ? 1.264 -31.160 -4.411 1.00 72.31 371 GLN A CA 1
ATOM 2845 C C . GLN A 1 371 ? 0.441 -31.296 -3.118 1.00 72.31 371 GLN A C 1
ATOM 2847 O O . GLN A 1 371 ? -0.773 -31.455 -3.177 1.00 72.31 371 GLN A O 1
ATOM 2852 N N . ASN A 1 372 ? 1.088 -31.176 -1.956 1.00 73.50 372 ASN A N 1
ATOM 2853 C CA . ASN A 1 372 ? 0.442 -31.301 -0.645 1.00 73.50 372 ASN A CA 1
ATOM 2854 C C . ASN A 1 372 ? -0.098 -29.968 -0.088 1.00 73.50 372 ASN A C 1
ATOM 2856 O O . ASN A 1 372 ? -0.692 -29.961 0.985 1.00 73.50 372 ASN A O 1
ATOM 2860 N N . GLN A 1 373 ? 0.103 -28.856 -0.800 1.00 72.75 373 GLN A N 1
ATOM 2861 C CA . GLN A 1 373 ? -0.346 -27.504 -0.437 1.00 72.75 373 GLN A CA 1
ATOM 2862 C C . GLN A 1 373 ? -1.170 -26.882 -1.575 1.00 72.75 373 GLN A C 1
ATOM 2864 O O . GLN A 1 373 ? -1.087 -25.693 -1.863 1.00 72.75 373 GLN A O 1
ATOM 2869 N N . TYR A 1 374 ? -1.921 -27.690 -2.319 1.00 78.56 374 TYR A N 1
ATOM 2870 C CA . TYR A 1 374 ? -2.853 -27.171 -3.312 1.00 78.56 374 TYR A CA 1
ATOM 2871 C C . TYR A 1 374 ? -4.123 -28.030 -3.326 1.00 78.56 374 TYR A C 1
ATOM 2873 O O . TYR A 1 374 ? -4.014 -29.254 -3.341 1.00 78.56 374 TYR A O 1
ATOM 2881 N N . PRO A 1 375 ? -5.334 -27.436 -3.322 1.00 68.88 375 PRO A N 1
ATOM 2882 C CA . PRO A 1 375 ? -5.640 -26.000 -3.394 1.00 68.88 375 PRO A CA 1
ATOM 2883 C C . PRO A 1 375 ? -5.511 -25.243 -2.059 1.00 68.88 375 PRO A C 1
ATOM 2885 O O . PRO A 1 375 ? -5.845 -24.056 -2.023 1.00 68.88 375 PRO A O 1
ATOM 2888 N N . ASN A 1 376 ? -5.069 -25.920 -0.997 1.00 74.25 376 ASN A N 1
ATOM 2889 C CA . ASN A 1 376 ? -5.033 -25.416 0.378 1.00 74.25 376 ASN A CA 1
ATOM 2890 C C . ASN A 1 376 ? -3.679 -24.825 0.768 1.00 74.25 376 ASN A C 1
ATOM 2892 O O . ASN A 1 376 ? -2.691 -25.034 0.089 1.00 74.25 376 ASN A O 1
ATOM 2896 N N . CYS A 1 377 ? -3.646 -24.152 1.908 1.00 79.56 377 CYS A N 1
ATOM 2897 C CA . CYS A 1 377 ? -2.443 -23.828 2.660 1.00 79.56 377 CYS A CA 1
ATOM 2898 C C . CYS A 1 377 ? -2.608 -24.481 4.049 1.00 79.56 377 CYS A C 1
ATOM 2900 O O . CYS A 1 377 ? -1.584 -24.710 4.712 1.00 79.56 377 CYS A O 1
#

pLDDT: mean 87.35, std 12.59, range [24.41, 98.12]

Solvent-accessible surface area (backbone atoms only — not comparable to full-atom values): 21625 Å² total; per-residue (Å²): 142,80,77,79,84,73,76,81,69,68,96,79,67,53,94,70,67,48,78,82,60,88,59,73,90,70,85,43,94,62,40,49,78,41,62,24,85,88,32,77,86,39,58,32,62,39,48,33,34,50,39,56,78,75,35,82,42,67,100,84,44,90,50,45,43,48,29,95,65,35,36,74,42,62,89,46,97,94,53,72,35,20,13,38,76,43,93,34,73,33,42,48,48,34,49,52,44,53,51,28,52,75,70,69,50,51,20,92,64,51,72,77,65,54,55,49,98,87,30,36,30,48,28,57,46,70,46,76,80,50,47,27,37,17,26,37,64,83,64,47,79,48,66,20,49,34,34,50,92,64,42,77,41,59,84,65,24,48,18,55,37,33,45,54,46,55,60,40,72,72,35,77,89,44,71,84,53,88,72,77,46,23,35,66,42,6,26,61,40,40,54,40,71,56,96,61,36,25,33,27,37,39,94,86,78,65,44,75,73,49,74,79,35,52,39,92,49,44,81,73,41,90,60,54,41,81,94,82,50,50,82,78,72,60,35,73,30,42,48,52,28,49,51,43,50,52,53,49,52,59,37,47,76,70,79,37,84,78,80,89,78,74,67,65,66,53,36,72,46,27,22,28,32,44,69,43,77,59,97,61,36,36,31,25,23,35,59,86,58,48,76,44,88,74,23,53,41,49,54,87,41,90,57,47,85,72,47,65,17,56,35,48,47,48,40,57,57,38,57,91,64,89,48,74,65,77,56,53,26,56,49,9,28,39,34,52,64,40,70,61,96,69,29,31,29,28,32,45,85,87,59,48,54,55,40,60,59,35,49,62,94,43,52,80,74,41,90,72,56,44,85,93,50,57,100,51,115

Nearest PDB structures (foldseek):
  7n4y-assembly1_B  TM=2.195E-01  e=2.353E-11  Bos indicus x Bos taurus
  6scj-assembly1_B  TM=2.374E-01  e=5.817E-09  Homo sapiens
  7b75-assembly1_B  TM=2.205E-01  e=1.194E-08  Homo sapiens
  7qtq-assembly1_B  TM=2.096E-01  e=3.196E-09  Bos taurus
  7e5n-assembly1_A  TM=5.530E-01  e=1.148E-02  Homo sapiens

Secondary structure (DSSP, 8-state):
----------TT--TTTTTT--PPP---TTEEEEE-TTSGGG-SEEEEEEEPTTSB--TT-TTEEEPTTEEEE-SSTTSPPEEEE--SHHHHHHHHHHHHHHTT---TT-----B-TTSPBPSEEE-TTS-EEEE-TTS-EEEEEE-TTT-SSTTT---HHHHHHHHHHH-GGGTTS-PPPBPTTSSBPSEEEETTEEEEB-TTT--B-S--EEGGGGGGSTT--TTT--TT---HHHHHHHHHHHHHHHHHTTT---SS-PPPPBPTTSSB-SEEE-SSEEEEE-TTSPEEEEEEEETTSTTGGG---HHHHHHHHTTTTTSPPPPB-TTSSBPSEEEETTEEEEB-TTS-B-S--EEGGGGGGSTT--GGGSS--